Protein 5TL8 (pdb70)

Foldseek 3Di:
DAFAEDAAPDPQQWPQPVCLVPVQVVVVVVCVVGNQWYWTRHNNATAIEGFDLVPCPCVQAPDCLFWPPLVQPVLCCLQLHQCEQSNNPDPQVNVQLLVLQLLLVDPLQLQVLLVLLLVLVVVVCVVCDQWDKDFLLVVLLVSLLRSLCCSAQNPVCVCCVVPVVLSVLLVQLAVQDWLCCSSVSPPDRVSNNVSSVVLLVVLLVSLVVVVVVCVVCVCLVVDSNNDHSSNSLNPDARPVRHHDDSSRSSSSSSVSSVVSRDQLSQLLLLLLQQQQAPVVSVVVQVVLLCVLCPPPDGDGDVSLVSNVSSLLSSQLSCLQCQQQFKDKTFGCCWDDVPHTHHHSHMYIDGSNSLSAPPQDDPSVDRDSCCCVPVVSCPPHPPSHASQHDHPPGHSCVVVSSSSSSSNSSVLVSFWDKHWDDDFADWDSGHNGIHGDDRTMMIIRGPPD

Nearest PDB structures (foldseek):
  8sbi-assembly1_A  TM=9.306E-01  e=8.449E-34  Homo sapiens
  8ss0-assembly2_B  TM=9.300E-01  e=5.780E-33  Homo sapiens
  6q2c-assembly1_A  TM=8.805E-01  e=9.693E-34  Acanthamoeba castellanii str. Neff
  6ux0-assembly6_F  TM=9.094E-01  e=1.472E-30  Acanthamoeba castellanii str. Neff
  4kf0-assembly1_A  TM=8.010E-01  e=1.437E-18  Priestia megaterium

Radius of gyration: 22.17 Å; Cα contacts (8 Å, |Δi|>4): 724; chains: 1; bounding box: 65×56×36 Å

Structure (mmCIF, N/CA/C/O backbone):
data_5TL8
#
_entry.id   5TL8
#
_cell.length_a   120.030
_cell.length_b   55.040
_cell.length_c   71.620
_cell.angle_alpha   90.00
_cell.angle_beta   100.07
_cell.angle_gamma   90.00
#
_symmetry.space_group_name_H-M   'C 1 2 1'
#
loop_
_entity.id
_entity.type
_entity.pdbx_description
1 polymer 'Protein CYP51'
2 non-polymer 'PROTOPORPHYRIN IX CONTAINING FE'
3 non-polymer POSACONAZOLE
4 non-polymer 1,2-ETHANEDIOL
5 non-polymer 'CALCIUM ION'
6 water water
#
loop_
_atom_site.group_PDB
_atom_site.id
_atom_site.type_symbol
_atom_site.label_atom_id
_atom_site.label_alt_id
_atom_site.label_comp_id
_atom_site.label_asym_id
_atom_site.label_entity_id
_atom_site.label_seq_id
_atom_site.pdbx_PDB_ins_code
_atom_site.Cartn_x
_atom_site.Cartn_y
_atom_site.Cartn_z
_atom_site.occupancy
_atom_site.B_iso_or_equiv
_atom_site.auth_seq_id
_atom_site.auth_comp_id
_atom_site.auth_asym_id
_atom_site.auth_atom_id
_atom_site.pdbx_PDB_model_num
ATOM 1 N N . LYS A 1 10 ? -18.902 8.982 61.223 1.00 60.49 35 LYS A N 1
ATOM 2 C CA . LYS A 1 10 ? -18.621 8.191 59.996 1.00 62.95 35 LYS A CA 1
ATOM 3 C C . LYS A 1 10 ? -17.537 8.936 59.213 1.00 65.68 35 LYS A C 1
ATOM 4 O O . LYS A 1 10 ? -16.823 9.788 59.772 1.00 64.25 35 LYS A O 1
ATOM 6 N N . LEU A 1 11 ? -17.417 8.634 57.925 1.00 62.16 36 LEU A N 1
ATOM 7 C CA . LEU A 1 11 ? -16.420 9.275 57.087 1.00 61.18 36 LEU A CA 1
ATOM 8 C C . LEU A 1 11 ? -16.698 10.772 56.993 1.00 57.20 36 LEU A C 1
ATOM 9 O O . LEU A 1 11 ? -17.854 11.175 57.053 1.00 55.88 36 LEU A O 1
ATOM 14 N N . PRO A 1 12 ? -15.641 11.610 56.849 1.00 53.11 37 PRO A N 1
ATOM 15 C CA . PRO A 1 12 ? -15.890 13.038 56.569 1.00 52.41 37 PRO A CA 1
ATOM 16 C C . PRO A 1 12 ? -16.563 13.281 55.229 1.00 46.73 37 PRO A C 1
ATOM 17 O O . PRO A 1 12 ? -16.486 12.443 54.336 1.00 48.88 37 PRO A O 1
ATOM 21 N N . PRO A 1 13 ? -17.189 14.448 55.072 1.00 46.97 38 PRO A N 1
ATOM 22 C CA . PRO A 1 13 ? -17.792 14.744 53.775 1.00 47.59 38 PRO A CA 1
ATOM 23 C C . PRO A 1 13 ? -16.731 14.790 52.689 1.00 50.87 38 PRO A C 1
ATOM 24 O O . PRO A 1 13 ? -15.555 15.094 52.975 1.00 50.50 38 PRO A O 1
ATOM 28 N N . ARG A 1 14 ? -17.142 14.492 51.459 1.00 45.08 39 ARG A N 1
ATOM 29 C CA . ARG A 1 14 ? -16.220 14.437 50.330 1.00 46.72 39 ARG A CA 1
ATOM 30 C C . ARG A 1 14 ? -16.469 15.554 49.380 1.00 46.76 39 ARG A C 1
ATOM 31 O O . ARG A 1 14 ? -17.610 15.966 49.193 1.00 43.93 39 ARG A O 1
ATOM 39 N N . VAL A 1 15 ? -15.397 16.012 48.739 1.00 42.82 40 VAL A N 1
ATOM 40 C CA . VAL A 1 15 ? -15.512 16.887 47.606 1.00 46.81 40 VAL A CA 1
ATOM 41 C C . VAL A 1 15 ? -15.926 15.994 46.465 1.00 47.21 40 VAL A C 1
ATOM 42 O O . VAL A 1 15 ? -15.256 14.994 46.188 1.00 47.95 40 VAL A O 1
ATOM 46 N N . PRO A 1 16 ? -17.052 16.346 45.801 1.00 54.64 41 PRO A N 1
ATOM 47 C CA . PRO A 1 16 ? -17.493 15.483 44.727 1.00 54.20 41 PRO A CA 1
ATOM 48 C C . PRO A 1 16 ? -16.415 15.411 43.678 1.00 52.67 41 PRO A C 1
ATOM 49 O O . PRO A 1 16 ? -15.774 16.427 43.402 1.00 44.41 41 PRO A O 1
ATOM 53 N N . ASN A 1 17 ? -16.186 14.201 43.158 1.00 53.15 42 ASN A N 1
ATOM 54 C CA . ASN A 1 17 ? -15.260 13.971 42.055 1.00 53.25 42 ASN A CA 1
ATOM 55 C C . ASN A 1 17 ? -15.788 14.517 40.743 1.00 53.02 42 ASN A C 1
ATOM 56 O O . ASN A 1 17 ? -16.936 14.293 40.395 1.00 58.22 42 ASN A O 1
ATOM 61 N N . LEU A 1 18 ? -14.930 15.193 40.005 1.00 55.65 43 LEU A N 1
ATOM 62 C CA . LEU A 1 18 ? -15.185 15.520 38.590 1.00 57.57 43 LEU A CA 1
ATOM 63 C C . LEU A 1 18 ? -15.228 14.221 37.738 1.00 57.11 43 LEU A C 1
ATOM 64 O O . LEU A 1 18 ? -16.218 13.940 37.077 1.00 49.86 43 LEU A O 1
ATOM 69 N N . ILE A 1 19 ? -14.134 13.460 37.780 1.00 58.03 44 ILE A N 1
ATOM 70 C CA . ILE A 1 19 ? -13.969 12.138 37.164 1.00 56.97 44 ILE A CA 1
ATOM 71 C C . ILE A 1 19 ? -13.611 11.139 38.273 1.00 63.96 44 ILE A C 1
ATOM 72 O O . ILE A 1 19 ? -13.062 11.547 39.312 1.00 59.36 44 ILE A O 1
ATOM 77 N N . PRO A 1 20 ? -13.870 9.832 38.065 1.00 67.19 45 PRO A N 1
ATOM 78 C CA . PRO A 1 20 ? -13.164 8.868 38.929 1.00 59.32 45 PRO A CA 1
ATOM 79 C C . PRO A 1 20 ? -11.619 8.842 38.711 1.00 60.13 45 PRO A C 1
ATOM 80 O O . PRO A 1 20 ? -11.096 9.243 37.641 1.00 51.45 45 PRO A O 1
ATOM 84 N N . TYR A 1 21 ? -10.907 8.387 39.751 1.00 58.57 46 TYR A N 1
ATOM 85 C CA . TYR A 1 21 ? -9.429 8.397 39.790 1.00 54.64 46 TYR A CA 1
ATOM 86 C C . TYR A 1 21 ? -8.802 9.817 39.831 1.00 56.46 46 TYR A C 1
ATOM 87 O O . TYR A 1 21 ? -8.244 10.204 40.876 1.00 47.15 46 TYR A O 1
ATOM 96 N N . VAL A 1 22 ? -8.875 10.575 38.728 1.00 49.17 47 VAL A N 1
ATOM 97 C CA . VAL A 1 22 ? -8.274 11.920 38.661 1.00 54.38 47 VAL A CA 1
ATOM 98 C C . VAL A 1 22 ? -8.863 12.826 39.778 1.00 54.77 47 VAL A C 1
ATOM 99 O O . VAL A 1 22 ? -8.155 13.679 40.392 1.00 53.37 47 VAL A O 1
ATOM 103 N N . GLY A 1 23 ? -10.154 12.625 40.022 1.00 50.13 48 GLY A N 1
ATOM 104 C CA . GLY A 1 23 ? -10.852 13.179 41.167 1.00 51.43 48 GLY A CA 1
ATOM 105 C C . GLY A 1 23 ? -10.966 14.679 41.031 1.00 55.06 48 GLY A C 1
ATOM 106 O O . GLY A 1 23 ? -11.520 15.175 40.048 1.00 51.86 48 GLY A O 1
ATOM 107 N N . SER A 1 24 ? -10.414 15.398 42.010 1.00 49.16 49 SER A N 1
ATOM 108 C CA . SER A 1 24 ? -10.436 16.855 42.030 1.00 42.61 49 SER A CA 1
ATOM 109 C C . SER A 1 24 ? -9.096 17.453 41.708 1.00 41.83 49 SER A C 1
ATOM 110 O O . SER A 1 24 ? -8.840 18.625 42.022 1.00 47.69 49 SER A O 1
ATOM 113 N N . PHE A 1 25 ? -8.247 16.728 40.995 1.00 39.67 50 PHE A N 1
ATOM 114 C CA . PHE A 1 25 ? -6.907 17.282 40.692 1.00 39.16 50 PHE A CA 1
ATOM 115 C C . PHE A 1 25 ? -6.915 18.654 40.011 1.00 47.33 50 PHE A C 1
ATOM 116 O O . PHE A 1 25 ? -6.047 19.506 40.261 1.00 40.48 50 PHE A O 1
ATOM 124 N N . VAL A 1 26 ? -7.872 18.881 39.110 1.00 53.71 51 VAL A N 1
ATOM 125 C CA . VAL A 1 26 ? -7.831 20.098 38.288 1.00 49.72 51 VAL A CA 1
ATOM 126 C C . VAL A 1 26 ? -8.013 21.418 39.091 1.00 43.38 51 VAL A C 1
ATOM 127 O O . VAL A 1 26 ? -7.213 22.359 38.961 1.00 45.94 51 VAL A O 1
ATOM 131 N N . SER A 1 27 ? -9.083 21.502 39.881 1.00 50.76 52 SER A N 1
ATOM 132 C CA . SER A 1 27 ? -9.304 22.669 40.741 1.00 45.34 52 SER A CA 1
ATOM 133 C C . SER A 1 27 ? -8.129 22.751 41.743 1.00 48.06 52 SER A C 1
ATOM 134 O O . SER A 1 27 ? -7.523 23.804 41.927 1.00 44.46 52 SER A O 1
ATOM 137 N N . PHE A 1 28 ? -7.762 21.609 42.310 1.00 44.87 53 PHE A N 1
ATOM 138 C CA . PHE A 1 28 ? -6.629 21.534 43.246 1.00 41.06 53 PHE A CA 1
ATOM 139 C C . PHE A 1 28 ? -5.380 22.182 42.661 1.00 37.40 53 PHE A C 1
ATOM 140 O O . PHE A 1 28 ? -4.862 23.131 43.228 1.00 42.69 53 PHE A O 1
ATOM 148 N N . ALA A 1 29 ? -4.921 21.729 41.498 1.00 44.58 54 ALA A N 1
ATOM 149 C CA . ALA A 1 29 ? -3.625 22.195 40.960 1.00 41.80 54 ALA A CA 1
ATOM 150 C C . ALA A 1 29 ? -3.573 23.661 40.495 1.00 49.23 54 ALA A C 1
ATOM 151 O O . ALA A 1 29 ? -2.454 24.237 40.446 1.00 45.69 54 ALA A O 1
ATOM 153 N N . LYS A 1 30 ? -4.732 24.237 40.135 1.00 51.49 55 LYS A N 1
ATOM 154 C CA . LYS A 1 30 ? -4.821 25.694 39.866 1.00 55.34 55 LYS A CA 1
ATOM 155 C C . LYS A 1 30 ? -4.258 26.470 41.083 1.00 52.22 55 LYS A C 1
ATOM 156 O O . LYS A 1 30 ? -3.362 27.307 40.969 1.00 52.18 55 LYS A O 1
ATOM 162 N N . ASN A 1 31 ? -4.812 26.168 42.246 1.00 43.52 56 ASN A N 1
ATOM 163 C CA . ASN A 1 31 ? -4.474 26.861 43.443 1.00 43.07 56 ASN A CA 1
ATOM 164 C C . ASN A 1 31 ? -4.887 25.989 44.596 1.00 36.07 56 ASN A C 1
ATOM 165 O O . ASN A 1 31 ? -6.034 26.027 45.034 1.00 39.95 56 ASN A O 1
ATOM 170 N N . PRO A 1 32 ? -3.937 25.164 45.092 1.00 35.00 57 PRO A N 1
ATOM 171 C CA . PRO A 1 32 ? -4.225 24.195 46.146 1.00 36.93 57 PRO A CA 1
ATOM 172 C C . PRO A 1 32 ? -4.779 24.894 47.387 1.00 34.29 57 PRO A C 1
ATOM 173 O O . PRO A 1 32 ? -5.675 24.358 48.045 1.00 41.04 57 PRO A O 1
ATOM 177 N N . VAL A 1 33 ? -4.301 26.126 47.648 1.00 39.67 58 VAL A N 1
ATOM 178 C CA . VAL A 1 33 ? -4.748 26.913 48.820 1.00 39.36 58 VAL A CA 1
ATOM 179 C C . VAL A 1 33 ? -6.194 27.357 48.679 1.00 38.55 58 VAL A C 1
ATOM 180 O O . VAL A 1 33 ? -7.029 27.062 49.521 1.00 38.18 58 VAL A O 1
ATOM 184 N N . GLN A 1 34 ? -6.529 27.992 47.570 1.00 41.87 59 GLN A N 1
ATOM 185 C CA . GLN A 1 34 ? -7.937 28.370 47.351 1.00 41.81 59 GLN A CA 1
ATOM 186 C C . GLN A 1 34 ? -8.874 27.153 47.261 1.00 44.86 59 GLN A C 1
ATOM 187 O O . GLN A 1 34 ? -10.037 27.251 47.687 1.00 47.36 59 GLN A O 1
ATOM 193 N N . PHE A 1 35 ? -8.367 26.027 46.717 1.00 41.16 60 PHE A N 1
ATOM 194 C CA . PHE A 1 35 ? -9.081 24.742 46.721 1.00 40.51 60 PHE A CA 1
ATOM 195 C C . PHE A 1 35 ? -9.473 24.348 48.119 1.00 39.74 60 PHE A C 1
ATOM 196 O O . PHE A 1 35 ? -10.603 23.963 48.359 1.00 35.68 60 PHE A O 1
ATOM 204 N N . ILE A 1 36 ? -8.543 24.444 49.072 1.00 38.50 61 ILE A N 1
ATOM 205 C CA . ILE A 1 36 ? -8.873 24.049 50.417 1.00 38.77 61 ILE A CA 1
ATOM 206 C C . ILE A 1 36 ? -9.827 25.030 51.072 1.00 38.80 61 ILE A C 1
ATOM 207 O O . ILE A 1 36 ? -10.748 24.614 51.772 1.00 43.81 61 ILE A O 1
ATOM 212 N N . ILE A 1 37 ? -9.594 26.319 50.857 1.00 42.02 62 ILE A N 1
ATOM 213 C CA . ILE A 1 37 ? -10.451 27.352 51.404 1.00 47.13 62 ILE A CA 1
ATOM 214 C C . ILE A 1 37 ? -11.888 27.173 50.929 1.00 46.90 62 ILE A C 1
ATOM 215 O O . ILE A 1 37 ? -12.807 27.054 51.753 1.00 48.36 62 ILE A O 1
ATOM 220 N N . ASP A 1 38 ? -12.067 27.101 49.608 1.00 49.61 63 ASP A N 1
ATOM 221 C CA . ASP A 1 38 ? -13.407 27.018 49.019 1.00 49.60 63 ASP A CA 1
ATOM 222 C C . ASP A 1 38 ? -14.119 25.806 49.557 1.00 52.08 63 ASP A C 1
ATOM 223 O O . ASP A 1 38 ? -15.281 25.884 49.953 1.00 58.63 63 ASP A O 1
ATOM 228 N N . ASN A 1 39 ? -13.430 24.672 49.578 1.00 46.93 64 ASN A N 1
ATOM 229 C CA . ASN A 1 39 ? -14.084 23.437 50.024 1.00 45.99 64 ASN A CA 1
ATOM 230 C C . ASN A 1 39 ? -14.312 23.382 51.534 1.00 48.10 64 ASN A C 1
ATOM 231 O O . ASN A 1 39 ? -15.263 22.765 51.981 1.00 52.79 64 ASN A O 1
ATOM 236 N N . SER A 1 40 ? -13.479 24.070 52.315 1.00 52.81 65 SER A N 1
ATOM 237 C CA . SER A 1 40 ? -13.741 24.254 53.773 1.00 57.30 65 SER A CA 1
ATOM 238 C C . SER A 1 40 ? -15.078 24.900 53.995 1.00 56.06 65 SER A C 1
ATOM 239 O O . SER A 1 40 ? -15.843 24.473 54.865 1.00 56.18 65 SER A O 1
ATOM 242 N N . LYS A 1 41 ? -15.329 25.943 53.209 1.00 58.29 66 LYS A N 1
ATOM 243 C CA . LYS A 1 41 ? -16.576 26.676 53.265 1.00 60.93 66 LYS A CA 1
ATOM 244 C C . LYS A 1 41 ? -17.753 25.777 52.944 1.00 59.06 66 LYS A C 1
ATOM 245 O O . LYS A 1 41 ? -18.765 25.827 53.630 1.00 57.66 66 LYS A O 1
ATOM 251 N N . LYS A 1 42 ? -17.613 24.946 51.914 1.00 57.52 67 LYS A N 1
ATOM 252 C CA . LYS A 1 42 ? -18.666 24.011 51.545 1.00 54.29 67 LYS A CA 1
ATOM 253 C C . LYS A 1 42 ? -18.837 22.892 52.555 1.00 57.99 67 LYS A C 1
ATOM 254 O O . LYS A 1 42 ? -19.953 22.539 52.895 1.00 52.77 67 LYS A O 1
ATOM 260 N N . TYR A 1 43 ? -17.750 22.319 53.048 1.00 53.54 68 TYR A N 1
ATOM 261 C CA . TYR A 1 43 ? -17.867 21.039 53.766 1.00 54.99 68 TYR A CA 1
ATOM 262 C C . TYR A 1 43 ? -17.383 21.050 55.202 1.00 53.58 68 TYR A C 1
ATOM 263 O O . TYR A 1 43 ? -17.679 20.124 55.947 1.00 57.84 68 TYR A O 1
ATOM 272 N N . GLY A 1 44 ? -16.655 22.087 55.600 1.00 58.48 69 GLY A N 1
ATOM 273 C CA . GLY A 1 44 ? -16.322 22.300 57.017 1.00 55.96 69 GLY A CA 1
ATOM 274 C C . GLY A 1 44 ? -14.855 22.093 57.377 1.00 57.69 69 GLY A C 1
ATOM 275 O O . GLY A 1 44 ? -13.967 22.117 56.529 1.00 52.51 69 GLY A O 1
ATOM 276 N N . ASP A 1 45 ? -14.631 21.884 58.665 1.00 57.05 70 ASP A N 1
ATOM 277 C CA . ASP A 1 45 ? -13.307 21.675 59.255 1.00 58.89 70 ASP A CA 1
ATOM 278 C C . ASP A 1 45 ? -12.537 20.456 58.725 1.00 56.83 70 ASP A C 1
ATOM 279 O O . ASP A 1 45 ? -11.311 20.436 58.813 1.00 50.49 70 ASP A O 1
ATOM 284 N N . VAL A 1 46 ? -13.244 19.424 58.240 1.00 50.15 71 VAL A N 1
ATOM 285 C CA . VAL A 1 46 ? -12.606 18.181 57.805 1.00 46.12 71 VAL A CA 1
ATOM 286 C C . VAL A 1 46 ? -13.334 17.693 56.552 1.00 49.77 71 VAL A C 1
ATOM 287 O O . VAL A 1 46 ? -14.552 17.520 56.595 1.00 50.69 71 VAL A O 1
ATOM 291 N N . PHE A 1 47 ? -12.615 17.495 55.447 1.00 40.39 72 PHE A N 1
ATOM 292 C CA . PHE A 1 47 ? -13.227 16.930 54.223 1.00 41.36 72 PHE A CA 1
ATOM 293 C C . PHE A 1 47 ? -12.226 16.155 53.424 1.00 40.67 72 PHE A C 1
ATOM 294 O O . PHE A 1 47 ? -11.011 16.425 53.515 1.00 40.13 72 PHE A O 1
ATOM 302 N N . THR A 1 48 ? -12.731 15.206 52.632 1.00 39.04 73 THR A N 1
ATOM 303 C CA . THR A 1 48 ? -11.911 14.361 51.821 1.00 40.28 73 THR A CA 1
ATOM 304 C C . THR A 1 48 ? -12.108 14.597 50.316 1.00 42.89 73 THR A C 1
ATOM 305 O O . THR A 1 48 ? -13.235 14.807 49.857 1.00 46.04 73 THR A O 1
ATOM 309 N N . ALA A 1 49 ? -10.997 14.605 49.586 1.00 41.43 74 ALA A N 1
ATOM 310 C CA . ALA A 1 49 ? -10.984 14.659 48.145 1.00 37.95 74 ALA A CA 1
ATOM 311 C C . ALA A 1 49 ? -10.139 13.541 47.572 1.00 41.85 74 ALA A C 1
ATOM 312 O O . ALA A 1 49 ? -9.075 13.199 48.121 1.00 41.39 74 ALA A O 1
ATOM 314 N N . THR A 1 50 ? -10.608 12.958 46.463 1.00 37.75 75 THR A N 1
ATOM 315 C CA . THR A 1 50 ? -9.773 12.072 45.679 1.00 39.89 75 THR A CA 1
ATOM 316 C C . THR A 1 50 ? -8.965 12.938 44.768 1.00 40.90 75 THR A C 1
ATOM 317 O O . THR A 1 50 ? -9.511 13.791 44.077 1.00 38.76 75 THR A O 1
ATOM 321 N N . ILE A 1 51 ? -7.641 12.750 44.778 1.00 37.34 76 ILE A N 1
ATOM 322 C CA . ILE A 1 51 ? -6.758 13.503 43.909 1.00 37.33 76 ILE A CA 1
ATOM 323 C C . ILE A 1 51 ? -5.708 12.587 43.298 1.00 39.96 76 ILE A C 1
ATOM 324 O O . ILE A 1 51 ? -4.897 11.987 44.014 1.00 39.22 76 ILE A O 1
ATOM 329 N N . LEU A 1 52 ? -5.681 12.511 41.957 1.00 40.36 77 LEU A N 1
ATOM 330 C CA . LEU A 1 52 ? -4.885 11.525 41.233 1.00 33.78 77 LEU A CA 1
ATOM 331 C C . LEU A 1 52 ? -4.760 10.195 41.976 1.00 42.41 77 LEU A C 1
ATOM 332 O O . LEU A 1 52 ? -3.657 9.672 42.173 1.00 39.42 77 LEU A O 1
ATOM 337 N N . GLY A 1 53 ? -5.910 9.654 42.379 1.00 40.20 78 GLY A N 1
ATOM 338 C CA . GLY A 1 53 ? -5.979 8.345 43.030 1.00 44.80 78 GLY A CA 1
ATOM 339 C C . GLY A 1 53 ? -5.738 8.329 44.546 1.00 43.38 78 GLY A C 1
ATOM 340 O O . GLY A 1 53 ? -5.930 7.312 45.169 1.00 44.40 78 GLY A O 1
ATOM 341 N N . LYS A 1 54 ? -5.308 9.444 45.125 1.00 41.92 79 LYS A N 1
ATOM 342 C CA . LYS A 1 54 ? -5.027 9.494 46.570 1.00 37.16 79 LYS A CA 1
ATOM 343 C C . LYS A 1 54 ? -6.208 10.073 47.320 1.00 36.37 79 LYS A C 1
ATOM 344 O O . LYS A 1 54 ? -6.798 11.049 46.907 1.00 37.85 79 LYS A O 1
ATOM 350 N N . GLU A 1 55 ? -6.564 9.422 48.409 1.00 37.81 80 GLU A N 1
ATOM 351 C CA . GLU A 1 55 ? -7.593 9.878 49.295 1.00 39.21 80 GLU A CA 1
ATOM 352 C C . GLU A 1 55 ? -6.962 10.881 50.263 1.00 40.18 80 GLU A C 1
ATOM 353 O O . GLU A 1 55 ? -6.100 10.500 51.043 1.00 40.78 80 GLU A O 1
ATOM 359 N N . MET A 1 56 ? -7.332 12.149 50.135 1.00 37.41 81 MET A N 1
ATOM 360 C CA . MET A 1 56 ? -6.696 13.260 50.870 1.00 35.01 81 MET A CA 1
ATOM 361 C C . MET A 1 56 ? -7.720 13.983 51.722 1.00 38.81 81 MET A C 1
ATOM 362 O O . MET A 1 56 ? -8.741 14.462 51.214 1.00 37.66 81 MET A O 1
ATOM 367 N N . THR A 1 57 ? -7.430 14.060 53.019 1.00 35.91 82 THR A N 1
ATOM 368 C CA . THR A 1 57 ? -8.378 14.534 54.015 1.00 35.73 82 THR A CA 1
ATOM 369 C C . THR A 1 57 ? -7.758 15.793 54.649 1.00 37.54 82 THR A C 1
ATOM 370 O O . THR A 1 57 ? -6.691 15.777 55.331 1.00 37.44 82 THR A O 1
ATOM 374 N N . PHE A 1 58 ? -8.413 16.891 54.362 1.00 36.29 83 PHE A N 1
ATOM 375 C CA . PHE A 1 58 ? -7.938 18.169 54.702 1.00 38.42 83 PHE A CA 1
ATOM 376 C C . PHE A 1 58 ? -8.481 18.568 56.079 1.00 40.96 83 PHE A C 1
ATOM 377 O O . PHE A 1 58 ? -9.702 18.523 56.353 1.00 39.63 83 PHE A O 1
ATOM 385 N N . LEU A 1 59 ? -7.542 18.903 56.969 1.00 42.92 84 LEU A N 1
ATOM 386 C CA . LEU A 1 59 ? -7.889 19.431 58.310 1.00 43.53 84 LEU A CA 1
ATOM 387 C C . LEU A 1 59 ? -7.747 20.959 58.300 1.00 45.65 84 LEU A C 1
ATOM 388 O O . LEU A 1 59 ? -6.632 21.494 58.129 1.00 43.34 84 LEU A O 1
ATOM 393 N N . ASN A 1 60 ? -8.861 21.675 58.451 1.00 39.24 85 ASN A N 1
ATOM 394 C CA . ASN A 1 60 ? -8.853 23.087 58.089 1.00 48.58 85 ASN A CA 1
ATOM 395 C C . ASN A 1 60 ? -9.145 24.052 59.199 1.00 54.07 85 ASN A C 1
ATOM 396 O O . ASN A 1 60 ? -9.426 25.217 58.906 1.00 60.81 85 ASN A O 1
ATOM 401 N N . HIS A 1 61 ? -9.072 23.607 60.451 1.00 52.10 86 HIS A N 1
ATOM 402 C CA . HIS A 1 61 ? -9.128 24.565 61.537 1.00 56.63 86 HIS A CA 1
ATOM 403 C C . HIS A 1 61 ? -8.103 24.278 62.616 1.00 47.73 86 HIS A C 1
ATOM 404 O O . HIS A 1 61 ? -7.998 23.150 63.087 1.00 52.23 86 HIS A O 1
ATOM 411 N N . PRO A 1 62 ? -7.374 25.325 63.042 1.00 48.93 87 PRO A N 1
ATOM 412 C CA . PRO A 1 62 ? -6.374 25.269 64.137 1.00 51.42 87 PRO A CA 1
ATOM 413 C C . PRO A 1 62 ? -6.825 24.416 65.310 1.00 49.30 87 PRO A C 1
ATOM 414 O O . PRO A 1 62 ? -6.037 23.609 65.821 1.00 47.09 87 PRO A O 1
ATOM 418 N N . LYS A 1 63 ? -8.101 24.564 65.687 1.00 50.37 88 LYS A N 1
ATOM 419 C CA . LYS A 1 63 ? -8.709 23.849 66.810 1.00 55.27 88 LYS A CA 1
ATOM 420 C C . LYS A 1 63 ? -8.505 22.341 66.827 1.00 57.03 88 LYS A C 1
ATOM 421 O O . LYS A 1 63 ? -8.395 21.743 67.902 1.00 55.58 88 LYS A O 1
ATOM 427 N N . ILE A 1 64 ? -8.483 21.707 65.654 1.00 56.82 89 ILE A N 1
ATOM 428 C CA . ILE A 1 64 ? -8.479 20.227 65.599 1.00 57.01 89 ILE A CA 1
ATOM 429 C C . ILE A 1 64 ? -7.119 19.565 65.384 1.00 57.17 89 ILE A C 1
ATOM 430 O O . ILE A 1 64 ? -7.039 18.340 65.221 1.00 56.04 89 ILE A O 1
ATOM 435 N N . LEU A 1 65 ? -6.048 20.358 65.408 1.00 53.87 90 LEU A N 1
ATOM 436 C CA . LEU A 1 65 ? -4.761 19.883 64.899 1.00 52.67 90 LEU A CA 1
ATOM 437 C C . LEU A 1 65 ? -3.892 19.165 65.923 1.00 52.93 90 LEU A C 1
ATOM 438 O O . LEU A 1 65 ? -2.801 18.723 65.577 1.00 47.33 90 LEU A O 1
ATOM 443 N N . ASP A 1 66 ? -4.345 19.012 67.171 1.00 52.43 91 ASP A N 1
ATOM 444 C CA . ASP A 1 66 ? -3.456 18.456 68.213 1.00 52.18 91 ASP A CA 1
ATOM 445 C C . ASP A 1 66 ? -3.108 16.999 67.955 1.00 52.37 91 ASP A C 1
ATOM 446 O O . ASP A 1 66 ? -1.937 16.592 68.020 1.00 57.50 91 ASP A O 1
ATOM 451 N N . THR A 1 67 ? -4.136 16.209 67.655 1.00 52.36 92 THR A N 1
ATOM 452 C CA . THR A 1 67 ? -3.985 14.815 67.286 1.00 51.08 92 THR A CA 1
ATOM 453 C C . THR A 1 67 ? -3.117 14.614 66.039 1.00 46.35 92 THR A C 1
ATOM 454 O O . THR A 1 67 ? -2.530 13.561 65.871 1.00 57.38 92 THR A O 1
ATOM 458 N N . PHE A 1 68 ? -3.057 15.591 65.158 1.00 43.68 93 PHE A N 1
ATOM 459 C CA . PHE A 1 68 ? -2.245 15.454 63.931 1.00 40.48 93 PHE A CA 1
ATOM 460 C C . PHE A 1 68 ? -0.751 15.595 64.299 1.00 40.37 93 PHE A C 1
ATOM 461 O O . PHE A 1 68 ? 0.114 14.782 63.927 1.00 39.65 93 PHE A O 1
ATOM 469 N N . PHE A 1 69 ? -0.472 16.676 65.001 1.00 41.70 94 PHE A N 1
ATOM 470 C CA . PHE A 1 69 ? 0.902 17.064 65.270 1.00 42.30 94 PHE A CA 1
ATOM 471 C C . PHE A 1 69 ? 1.576 16.196 66.355 1.00 40.94 94 PHE A C 1
ATOM 472 O O . PHE A 1 69 ? 2.797 16.094 66.398 1.00 40.06 94 PHE A O 1
ATOM 480 N N . LYS A 1 70 ? 0.784 15.548 67.201 1.00 44.71 95 LYS A N 1
ATOM 481 C CA . LYS A 1 70 ? 1.336 14.743 68.284 1.00 50.88 95 LYS A CA 1
ATOM 482 C C . LYS A 1 70 ? 1.283 13.263 68.001 1.00 50.27 95 LYS A C 1
ATOM 483 O O . LYS A 1 70 ? 1.831 12.481 68.758 1.00 45.05 95 LYS A O 1
ATOM 489 N N . ALA A 1 71 ? 0.639 12.838 66.922 1.00 44.41 96 ALA A N 1
ATOM 490 C CA . ALA A 1 71 ? 0.594 11.400 66.645 1.00 44.96 96 ALA A CA 1
ATOM 491 C C . ALA A 1 71 ? 1.992 10.810 66.474 1.00 43.46 96 ALA A C 1
ATOM 492 O O . ALA A 1 71 ? 2.919 11.495 66.041 1.00 49.80 96 ALA A O 1
ATOM 494 N N . THR A 1 72 ? 2.144 9.529 66.775 1.00 42.17 97 THR A N 1
ATOM 495 C CA . THR A 1 72 ? 3.422 8.847 66.569 1.00 39.01 97 THR A CA 1
ATOM 496 C C . THR A 1 72 ? 3.571 8.501 65.110 1.00 36.64 97 THR A C 1
ATOM 497 O O . THR A 1 72 ? 2.565 8.426 64.378 1.00 40.71 97 THR A O 1
ATOM 501 N N . ASP A 1 73 ? 4.802 8.327 64.642 1.00 33.70 98 ASP A N 1
ATOM 502 C CA . ASP A 1 73 ? 5.011 7.998 63.231 1.00 36.84 98 ASP A CA 1
ATOM 503 C C . ASP A 1 73 ? 4.410 6.649 62.775 1.00 43.01 98 ASP A C 1
ATOM 504 O O . ASP A 1 73 ? 4.116 6.461 61.588 1.00 39.79 98 ASP A O 1
ATOM 509 N N . ASN A 1 74 ? 4.213 5.698 63.682 1.00 40.79 99 ASN A N 1
ATOM 510 C CA . ASN A 1 74 ? 3.475 4.494 63.301 1.00 43.93 99 ASN A CA 1
ATOM 511 C C . ASN A 1 74 ? 1.943 4.685 63.158 1.00 40.28 99 ASN A C 1
ATOM 512 O O . ASN A 1 74 ? 1.252 3.798 62.663 1.00 46.86 99 ASN A O 1
ATOM 517 N N . GLU A 1 75 ? 1.405 5.804 63.635 1.00 42.00 100 GLU A N 1
ATOM 518 C CA . GLU A 1 75 ? -0.004 6.222 63.399 1.00 44.41 100 GLU A CA 1
ATOM 519 C C . GLU A 1 75 ? -0.140 7.155 62.153 1.00 42.65 100 GLU A C 1
ATOM 520 O O . GLU A 1 75 ? -0.958 6.888 61.272 1.00 47.20 100 GLU A O 1
ATOM 526 N N . LEU A 1 76 ? 0.650 8.236 62.124 1.00 39.87 101 LEU A N 1
ATOM 527 C CA . LEU A 1 76 ? 0.735 9.213 60.974 1.00 34.83 101 LEU A CA 1
ATOM 528 C C . LEU A 1 76 ? 2.167 9.312 60.454 1.00 38.73 101 LEU A C 1
ATOM 529 O O . LEU A 1 76 ? 3.048 9.883 61.104 1.00 38.14 101 LEU A O 1
ATOM 534 N N . SER A 1 77 ? 2.390 8.704 59.296 1.00 33.53 102 SER A N 1
ATOM 535 C CA . SER A 1 77 ? 3.692 8.514 58.733 1.00 32.79 102 SER A CA 1
ATOM 536 C C . SER A 1 77 ? 4.024 9.669 57.774 1.00 38.08 102 SER A C 1
ATOM 537 O O . SER A 1 77 ? 3.279 9.899 56.794 1.00 29.58 102 SER A O 1
ATOM 540 N N . LEU A 1 78 ? 5.202 10.248 57.975 1.00 35.85 103 LEU A N 1
ATOM 541 C CA . LEU A 1 78 ? 5.795 11.272 57.105 1.00 35.04 103 LEU A CA 1
ATOM 542 C C . LEU A 1 78 ? 6.561 10.550 56.037 1.00 34.17 103 LEU A C 1
ATOM 543 O O . LEU A 1 78 ? 6.564 10.919 54.872 1.00 29.61 103 LEU A O 1
ATOM 548 N N . ARG A 1 79 ? 7.196 9.464 56.414 1.00 31.65 104 ARG A N 1
ATOM 549 C CA . ARG A 1 79 ? 8.021 8.723 55.470 1.00 32.44 104 ARG A CA 1
ATOM 550 C C . ARG A 1 79 ? 7.176 8.179 54.282 1.00 33.27 104 ARG A C 1
ATOM 551 O O . ARG A 1 79 ? 7.656 8.145 53.144 1.00 34.47 104 ARG A O 1
ATOM 559 N N . ASP A 1 80 ? 5.943 7.786 54.531 1.00 30.56 105 ASP A N 1
ATOM 560 C CA . ASP A 1 80 ? 5.087 7.280 53.450 1.00 31.48 105 ASP A CA 1
ATOM 561 C C . ASP A 1 80 ? 4.756 8.348 52.392 1.00 32.47 105 ASP A C 1
ATOM 562 O O . ASP A 1 80 ? 4.388 8.017 51.279 1.00 37.40 105 ASP A O 1
ATOM 567 N N . VAL A 1 81 ? 4.773 9.602 52.793 1.00 28.90 106 VAL A N 1
ATOM 568 C CA . VAL A 1 81 ? 4.338 10.759 51.913 1.00 30.94 106 VAL A CA 1
ATOM 569 C C . VAL A 1 81 ? 5.441 11.613 51.340 1.00 31.66 106 VAL A C 1
ATOM 570 O O . VAL A 1 81 ? 5.219 12.234 50.278 1.00 30.25 106 VAL A O 1
ATOM 574 N N . TYR A 1 82 ? 6.645 11.595 51.934 1.00 27.00 107 TYR A N 1
ATOM 575 C CA . TYR A 1 82 ? 7.764 12.403 51.464 1.00 29.04 107 TYR A CA 1
ATOM 576 C C . TYR A 1 82 ? 8.875 11.618 50.894 1.00 24.80 107 TYR A C 1
ATOM 577 O O . TYR A 1 82 ? 9.964 12.146 50.456 1.00 27.08 107 TYR A O 1
ATOM 586 N N . ARG A 1 83 ? 8.657 10.308 50.851 1.00 27.55 108 ARG A N 1
ATOM 587 C CA . ARG A 1 83 ? 9.612 9.402 50.304 1.00 28.17 108 ARG A CA 1
ATOM 588 C C . ARG A 1 83 ? 9.970 9.701 48.842 1.00 28.35 108 ARG A C 1
ATOM 589 O O . ARG A 1 83 ? 11.112 9.527 48.417 1.00 28.57 108 ARG A O 1
ATOM 597 N N . PHE A 1 84 ? 8.980 10.199 48.113 1.00 31.18 109 PHE A N 1
ATOM 598 C CA . PHE A 1 84 ? 9.176 10.706 46.731 1.00 29.62 109 PHE A CA 1
ATOM 599 C C . PHE A 1 84 ? 10.433 11.543 46.493 1.00 31.74 109 PHE A C 1
ATOM 600 O O . PHE A 1 84 ? 10.917 11.604 45.373 1.00 31.48 109 PHE A O 1
ATOM 608 N N . MET A 1 85 ? 10.976 12.231 47.529 1.00 27.49 110 MET A N 1
ATOM 609 C CA . MET A 1 85 ? 12.222 13.021 47.369 1.00 30.83 110 MET A CA 1
ATOM 610 C C . MET A 1 85 ? 13.462 12.233 47.263 1.00 26.95 110 MET A C 1
ATOM 611 O O . MET A 1 85 ? 14.523 12.793 47.077 1.00 28.26 110 MET A O 1
ATOM 616 N N . ARG A 1 86 ? 13.356 10.922 47.377 1.00 32.01 111 ARG A N 1
ATOM 617 C CA . ARG A 1 86 ? 14.478 10.012 47.295 1.00 31.96 111 ARG A CA 1
ATOM 618 C C . ARG A 1 86 ? 15.432 10.226 46.149 1.00 33.04 111 ARG A C 1
ATOM 619 O O . ARG A 1 86 ? 16.606 10.179 46.356 1.00 27.97 111 ARG A O 1
ATOM 627 N N . PRO A 1 87 ? 14.940 10.538 44.922 1.00 34.12 112 PRO A N 1
ATOM 628 C CA . PRO A 1 87 ? 15.944 10.811 43.841 1.00 33.50 112 PRO A CA 1
ATOM 629 C C . PRO A 1 87 ? 16.721 12.154 43.959 1.00 37.66 112 PRO A C 1
ATOM 630 O O . PRO A 1 87 ? 17.824 12.349 43.388 1.00 40.24 112 PRO A O 1
ATOM 634 N N . VAL A 1 88 ? 16.238 13.042 44.811 1.00 33.51 113 VAL A N 1
ATOM 635 C CA . VAL A 1 88 ? 16.993 14.244 45.142 1.00 33.05 113 VAL A CA 1
ATOM 636 C C . VAL A 1 88 ? 17.949 13.981 46.340 1.00 32.29 113 VAL A C 1
ATOM 637 O O . VAL A 1 88 ? 19.194 14.083 46.247 1.00 32.45 113 VAL A O 1
ATOM 641 N N . PHE A 1 89 ? 17.380 13.580 47.464 1.00 33.60 114 PHE A N 1
ATOM 642 C CA . PHE A 1 89 ? 18.211 13.401 48.669 1.00 33.60 114 PHE A CA 1
ATOM 643 C C . PHE A 1 89 ? 19.106 12.177 48.621 1.00 37.51 114 PHE A C 1
ATOM 644 O O . PHE A 1 89 ? 20.294 12.242 48.970 1.00 42.61 114 PHE A O 1
ATOM 652 N N . GLY A 1 90 ? 18.576 11.064 48.140 1.00 34.11 115 GLY A N 1
ATOM 653 C CA . GLY A 1 90 ? 19.311 9.804 48.166 1.00 34.42 115 GLY A CA 1
ATOM 654 C C . GLY A 1 90 ? 18.572 8.671 48.814 1.00 31.13 115 GLY A C 1
ATOM 655 O O . GLY A 1 90 ? 17.643 8.892 49.594 1.00 34.92 115 GLY A O 1
ATOM 656 N N . THR A 1 91 ? 18.932 7.442 48.416 1.00 34.80 116 THR A N 1
ATOM 657 C CA . THR A 1 91 ? 18.349 6.203 48.971 1.00 35.93 116 THR A CA 1
ATOM 658 C C . THR A 1 91 ? 18.787 6.142 50.426 1.00 30.30 116 THR A C 1
ATOM 659 O O . THR A 1 91 ? 19.928 6.367 50.696 1.00 28.88 116 THR A O 1
ATOM 663 N N . GLY A 1 92 ? 17.887 5.851 51.327 1.00 30.01 117 GLY A N 1
ATOM 664 C CA . GLY A 1 92 ? 18.252 5.547 52.730 1.00 32.15 117 GLY A CA 1
ATOM 665 C C . GLY A 1 92 ? 18.393 6.789 53.634 1.00 29.41 117 GLY A C 1
ATOM 666 O O . GLY A 1 92 ? 18.791 6.666 54.782 1.00 32.37 117 GLY A O 1
ATOM 667 N N . VAL A 1 93 ? 17.931 7.932 53.154 1.00 27.67 118 VAL A N 1
ATOM 668 C CA . VAL A 1 93 ? 18.168 9.248 53.781 1.00 27.42 118 VAL A CA 1
ATOM 669 C C . VAL A 1 93 ? 16.862 9.941 54.092 1.00 31.32 118 VAL A C 1
ATOM 670 O O . VAL A 1 93 ? 15.994 10.050 53.256 1.00 28.73 118 VAL A O 1
ATOM 674 N N . VAL A 1 94 ? 16.770 10.483 55.314 1.00 30.50 119 VAL A N 1
ATOM 675 C CA . VAL A 1 94 ? 15.594 11.200 55.819 1.00 26.22 119 VAL A CA 1
ATOM 676 C C . VAL A 1 94 ? 14.350 10.403 55.589 1.00 32.15 119 VAL A C 1
ATOM 677 O O . VAL A 1 94 ? 14.216 9.341 56.192 1.00 31.81 119 VAL A O 1
ATOM 681 N N . TYR A 1 95 ? 13.422 10.877 54.739 1.00 31.76 120 TYR A N 1
ATOM 682 C CA . TYR A 1 95 ? 12.158 10.208 54.586 1.00 31.38 120 TYR A CA 1
ATOM 683 C C . TYR A 1 95 ? 12.269 8.895 53.800 1.00 28.08 120 TYR A C 1
ATOM 684 O O . TYR A 1 95 ? 11.300 8.200 53.704 1.00 35.29 120 TYR A O 1
ATOM 693 N N . ASP A 1 96 ? 13.470 8.552 53.286 1.00 25.59 121 ASP A N 1
ATOM 694 C CA . ASP A 1 96 ? 13.695 7.202 52.798 1.00 30.65 121 ASP A CA 1
ATOM 695 C C . ASP A 1 96 ? 14.579 6.412 53.767 1.00 30.11 121 ASP A C 1
ATOM 696 O O . ASP A 1 96 ? 15.065 5.337 53.425 1.00 29.38 121 ASP A O 1
ATOM 701 N N . ALA A 1 97 ? 14.812 6.922 54.981 1.00 29.50 122 ALA A N 1
ATOM 702 C CA . ALA A 1 97 ? 15.567 6.152 55.990 1.00 30.82 122 ALA A CA 1
ATOM 703 C C . ALA A 1 97 ? 14.885 4.807 56.297 1.00 32.66 122 ALA A C 1
ATOM 704 O O . ALA A 1 97 ? 13.661 4.693 56.166 1.00 31.97 122 ALA A O 1
ATOM 706 N N . ASP A 1 98 ? 15.658 3.834 56.755 1.00 33.95 123 ASP A N 1
ATOM 707 C CA . ASP A 1 98 ? 15.107 2.489 57.136 1.00 40.60 123 ASP A CA 1
ATOM 708 C C . ASP A 1 98 ? 13.993 2.509 58.151 1.00 38.25 123 ASP A C 1
ATOM 709 O O . ASP A 1 98 ? 13.138 1.629 58.163 1.00 38.45 123 ASP A O 1
ATOM 714 N N . SER A 1 99 ? 14.023 3.497 59.039 1.00 39.71 124 SER A N 1
ATOM 715 C CA . SER A 1 99 ? 13.040 3.607 60.087 1.00 37.39 124 SER A CA 1
ATOM 716 C C . SER A 1 99 ? 12.856 5.047 60.500 1.00 38.87 124 SER A C 1
ATOM 717 O O . SER A 1 99 ? 13.680 5.861 60.244 1.00 32.38 124 SER A O 1
ATOM 720 N N . THR A 1 100 ? 11.757 5.338 61.171 1.00 35.14 125 THR A N 1
ATOM 721 C CA . THR A 1 100 ? 11.581 6.605 61.819 1.00 42.62 125 THR A CA 1
ATOM 722 C C . THR A 1 100 ? 12.809 6.957 62.665 1.00 44.03 125 THR A C 1
ATOM 723 O O . THR A 1 100 ? 13.301 8.060 62.598 1.00 35.54 125 THR A O 1
ATOM 727 N N . GLU A 1 101 ? 13.350 5.969 63.371 1.00 43.51 126 GLU A N 1
ATOM 728 C CA . GLU A 1 101 ? 14.461 6.166 64.279 1.00 41.15 126 GLU A CA 1
ATOM 729 C C . GLU A 1 101 ? 15.729 6.624 63.549 1.00 36.51 126 GLU A C 1
ATOM 730 O O . GLU A 1 101 ? 16.424 7.534 63.974 1.00 35.71 126 GLU A O 1
ATOM 736 N N . ARG A 1 102 ? 16.002 6.026 62.402 1.00 33.89 127 ARG A N 1
ATOM 737 C CA . ARG A 1 102 ? 17.204 6.368 61.646 1.00 30.32 127 ARG A CA 1
ATOM 738 C C . ARG A 1 102 ? 17.021 7.801 61.085 1.00 26.20 127 ARG A C 1
ATOM 739 O O . ARG A 1 102 ? 17.904 8.559 61.147 1.00 30.21 127 ARG A O 1
ATOM 747 N N . MET A 1 103 ? 15.821 8.116 60.640 1.00 33.29 128 MET A N 1
ATOM 748 C CA . MET A 1 103 ? 15.517 9.473 60.072 1.00 33.99 128 MET A CA 1
ATOM 749 C C . MET A 1 103 ? 15.820 10.543 61.127 1.00 37.20 128 MET A C 1
ATOM 750 O O . MET A 1 103 ? 16.490 11.530 60.846 1.00 39.52 128 MET A O 1
ATOM 755 N N . MET A 1 104 ? 15.269 10.358 62.332 1.00 40.66 129 MET A N 1
ATOM 756 C CA . MET A 1 104 ? 15.504 11.278 63.445 1.00 40.43 129 MET A CA 1
ATOM 757 C C . MET A 1 104 ? 16.968 11.395 63.757 1.00 34.86 129 MET A C 1
ATOM 758 O O . MET A 1 104 ? 17.472 12.486 63.952 1.00 35.92 129 MET A O 1
ATOM 763 N N . GLU A 1 105 ? 17.720 10.322 63.728 1.00 32.62 130 GLU A N 1
ATOM 764 C CA . GLU A 1 105 ? 19.141 10.466 63.966 1.00 28.28 130 GLU A CA 1
ATOM 765 C C . GLU A 1 105 ? 19.872 11.270 62.907 1.00 31.93 130 GLU A C 1
ATOM 766 O O . GLU A 1 105 ? 20.806 12.014 63.178 1.00 32.00 130 GLU A O 1
ATOM 772 N N . GLN A 1 106 ? 19.491 11.063 61.681 1.00 29.92 131 GLN A N 1
ATOM 773 C CA . GLN A 1 106 ? 20.138 11.768 60.573 1.00 32.91 131 GLN A CA 1
ATOM 774 C C . GLN A 1 106 ? 19.786 13.279 60.668 1.00 28.89 131 GLN A C 1
ATOM 775 O O . GLN A 1 106 ? 20.629 14.102 60.526 1.00 32.66 131 GLN A O 1
ATOM 781 N N . VAL A 1 107 ? 18.545 13.589 60.979 1.00 31.54 132 VAL A N 1
ATOM 782 C CA . VAL A 1 107 ? 18.122 14.996 61.163 1.00 34.53 132 VAL A CA 1
ATOM 783 C C . VAL A 1 107 ? 18.929 15.676 62.256 1.00 40.29 132 VAL A C 1
ATOM 784 O O . VAL A 1 107 ? 19.367 16.832 62.113 1.00 31.81 132 VAL A O 1
ATOM 788 N N . LYS A 1 108 ? 19.170 14.947 63.345 1.00 35.37 133 LYS A N 1
ATOM 789 C CA . LYS A 1 108 ? 20.108 15.420 64.349 1.00 34.84 133 LYS A CA 1
ATOM 790 C C . LYS A 1 108 ? 21.511 15.681 63.886 1.00 29.18 133 LYS A C 1
ATOM 791 O O . LYS A 1 108 ? 22.122 16.635 64.405 1.00 32.96 133 LYS A O 1
ATOM 797 N N . PHE A 1 109 ? 22.087 14.930 62.943 1.00 33.49 134 PHE A N 1
ATOM 798 C CA . PHE A 1 109 ? 23.386 15.319 62.479 1.00 30.16 134 PHE A CA 1
ATOM 799 C C . PHE A 1 109 ? 23.410 16.739 61.850 1.00 29.22 134 PHE A C 1
ATOM 800 O O . PHE A 1 109 ? 24.386 17.456 61.989 1.00 36.95 134 PHE A O 1
ATOM 808 N N . VAL A 1 110 ? 22.372 17.061 61.107 1.00 32.89 135 VAL A N 1
ATOM 809 C CA . VAL A 1 110 ? 22.275 18.446 60.569 1.00 34.49 135 VAL A CA 1
ATOM 810 C C . VAL A 1 110 ? 22.078 19.450 61.735 1.00 29.54 135 VAL A C 1
ATOM 811 O O . VAL A 1 110 ? 22.789 20.439 61.806 1.00 38.37 135 VAL A O 1
ATOM 815 N N . SER A 1 111 ? 21.080 19.212 62.603 1.00 29.46 136 SER A N 1
ATOM 816 C CA . SER A 1 111 ? 20.860 20.136 63.703 1.00 33.99 136 SER A CA 1
ATOM 817 C C . SER A 1 111 ? 22.146 20.381 64.487 1.00 35.78 136 SER A C 1
ATOM 818 O O . SER A 1 111 ? 22.332 21.468 65.036 1.00 29.76 136 SER A O 1
ATOM 821 N N . SER A 1 112 ? 23.066 19.409 64.484 1.00 36.99 137 SER A N 1
ATOM 822 C CA . SER A 1 112 ? 24.298 19.467 65.250 1.00 37.19 137 SER A CA 1
ATOM 823 C C . SER A 1 112 ? 25.349 20.455 64.746 1.00 33.02 137 SER A C 1
ATOM 824 O O . SER A 1 112 ? 26.193 20.918 65.523 1.00 33.86 137 SER A O 1
ATOM 827 N N . GLY A 1 113 ? 25.257 20.849 63.472 1.00 30.73 138 GLY A N 1
ATOM 828 C CA . GLY A 1 113 ? 26.009 22.034 62.975 1.00 28.89 138 GLY A CA 1
ATOM 829 C C . GLY A 1 113 ? 25.373 23.413 63.054 1.00 25.16 138 GLY A C 1
ATOM 830 O O . GLY A 1 113 ? 25.910 24.355 62.490 1.00 28.73 138 GLY A O 1
ATOM 831 N N . LEU A 1 114 ? 24.220 23.504 63.703 1.00 25.12 139 LEU A N 1
ATOM 832 C CA . LEU A 1 114 ? 23.444 24.704 63.867 1.00 25.32 139 LEU A CA 1
ATOM 833 C C . LEU A 1 114 ? 23.461 25.179 65.366 1.00 24.80 139 LEU A C 1
ATOM 834 O O . LEU A 1 114 ? 22.431 25.437 65.989 1.00 25.48 139 LEU A O 1
ATOM 839 N N . THR A 1 115 ? 24.638 25.336 65.829 1.00 26.92 140 THR A N 1
ATOM 840 C CA . THR A 1 115 ? 24.887 25.696 67.201 1.00 28.43 140 THR A CA 1
ATOM 841 C C . THR A 1 115 ? 25.060 27.198 67.328 1.00 33.29 140 THR A C 1
ATOM 842 O O . THR A 1 115 ? 25.447 27.827 66.383 1.00 26.80 140 THR A O 1
ATOM 846 N N . THR A 1 116 ? 24.960 27.723 68.568 1.00 29.10 141 THR A N 1
ATOM 847 C CA . THR A 1 116 ? 25.265 29.128 68.811 1.00 28.01 141 THR A CA 1
ATOM 848 C C . THR A 1 116 ? 26.651 29.521 68.341 1.00 25.14 141 THR A C 1
ATOM 849 O O . THR A 1 116 ? 26.807 30.586 67.728 1.00 30.34 141 THR A O 1
ATOM 853 N N . ALA A 1 117 ? 27.636 28.696 68.617 1.00 30.39 142 ALA A N 1
ATOM 854 C CA . ALA A 1 117 ? 28.974 29.010 68.218 1.00 28.06 142 ALA A CA 1
ATOM 855 C C . ALA A 1 117 ? 29.113 29.121 66.686 1.00 31.51 142 ALA A C 1
ATOM 856 O O . ALA A 1 117 ? 29.896 29.944 66.133 1.00 33.11 142 ALA A O 1
ATOM 858 N N . ARG A 1 118 ? 28.469 28.195 66.001 1.00 28.34 143 ARG A N 1
ATOM 859 C CA . ARG A 1 118 ? 28.487 28.277 64.538 1.00 29.28 143 ARG A CA 1
ATOM 860 C C . ARG A 1 118 ? 27.678 29.518 64.060 1.00 26.16 143 ARG A C 1
ATOM 861 O O . ARG A 1 118 ? 28.063 30.182 63.109 1.00 25.02 143 ARG A O 1
ATOM 869 N N . PHE A 1 119 ? 26.547 29.816 64.696 1.00 24.44 144 PHE A N 1
ATOM 870 C CA . PHE A 1 119 ? 25.770 30.989 64.329 1.00 28.78 144 PHE A CA 1
ATOM 871 C C . PHE A 1 119 ? 26.587 32.303 64.352 1.00 32.88 144 PHE A C 1
ATOM 872 O O . PHE A 1 119 ? 26.464 33.155 63.433 1.00 28.67 144 PHE A O 1
ATOM 880 N N . ARG A 1 120 ? 27.492 32.477 65.339 1.00 30.06 145 ARG A N 1
ATOM 881 C CA . ARG A 1 120 ? 28.366 33.648 65.346 1.00 30.85 145 ARG A CA 1
ATOM 882 C C . ARG A 1 120 ? 29.220 33.730 64.081 1.00 27.72 145 ARG A C 1
ATOM 883 O O . ARG A 1 120 ? 29.451 34.828 63.595 1.00 30.37 145 ARG A O 1
ATOM 891 N N . VAL A 1 121 ? 29.688 32.601 63.567 1.00 29.08 146 VAL A N 1
ATOM 892 C CA . VAL A 1 121 ? 30.502 32.542 62.371 1.00 26.45 146 VAL A CA 1
ATOM 893 C C . VAL A 1 121 ? 29.580 32.745 61.168 1.00 26.13 146 VAL A C 1
ATOM 894 O O . VAL A 1 121 ? 30.003 33.339 60.171 1.00 32.82 146 VAL A O 1
ATOM 898 N N . PHE A 1 122 ? 28.344 32.244 61.263 1.00 26.60 147 PHE A N 1
ATOM 899 C CA . PHE A 1 122 ? 27.431 32.329 60.097 1.00 25.76 147 PHE A CA 1
ATOM 900 C C . PHE A 1 122 ? 27.217 33.838 59.745 1.00 26.84 147 PHE A C 1
ATOM 901 O O . PHE A 1 122 ? 27.174 34.202 58.538 1.00 23.03 147 PHE A O 1
ATOM 909 N N . VAL A 1 123 ? 27.123 34.695 60.783 1.00 29.86 148 VAL A N 1
ATOM 910 C CA . VAL A 1 123 ? 26.919 36.119 60.533 1.00 30.08 148 VAL A CA 1
ATOM 911 C C . VAL A 1 123 ? 28.040 36.683 59.680 1.00 28.50 148 VAL A C 1
ATOM 912 O O . VAL A 1 123 ? 27.768 37.471 58.745 1.00 30.81 148 VAL A O 1
ATOM 916 N N . ASP A 1 124 ? 29.277 36.294 59.966 1.00 26.86 149 ASP A N 1
ATOM 917 C CA . ASP A 1 124 ? 30.404 36.700 59.213 1.00 28.41 149 ASP A CA 1
ATOM 918 C C . ASP A 1 124 ? 30.375 36.212 57.769 1.00 30.59 149 ASP A C 1
ATOM 919 O O . ASP A 1 124 ? 30.786 36.927 56.834 1.00 28.55 149 ASP A O 1
ATOM 924 N N . ILE A 1 125 ? 29.958 34.975 57.590 1.00 28.95 150 ILE A N 1
ATOM 925 C CA . ILE A 1 125 ? 29.767 34.456 56.242 1.00 32.15 150 ILE A CA 1
ATOM 926 C C . ILE A 1 125 ? 28.763 35.326 55.420 1.00 28.52 150 ILE A C 1
ATOM 927 O O . ILE A 1 125 ? 29.018 35.611 54.212 1.00 28.13 150 ILE A O 1
ATOM 932 N N . PHE A 1 126 ? 27.614 35.647 56.014 1.00 28.50 151 PHE A N 1
ATOM 933 C CA . PHE A 1 126 ? 26.634 36.518 55.368 1.00 28.80 151 PHE A CA 1
ATOM 934 C C . PHE A 1 126 ? 27.211 37.885 54.981 1.00 29.89 151 PHE A C 1
ATOM 935 O O . PHE A 1 126 ? 27.033 38.368 53.827 1.00 28.67 151 PHE A O 1
ATOM 943 N N . GLU A 1 127 ? 28.000 38.448 55.867 1.00 29.49 152 GLU A N 1
ATOM 944 C CA . GLU A 1 127 ? 28.634 39.713 55.595 1.00 31.80 152 GLU A CA 1
ATOM 945 C C . GLU A 1 127 ? 29.582 39.538 54.405 1.00 35.31 152 GLU A C 1
ATOM 946 O O . GLU A 1 127 ? 29.571 40.357 53.489 1.00 31.90 152 GLU A O 1
ATOM 952 N N . ASP A 1 128 ? 30.337 38.451 54.387 1.00 30.50 153 ASP A N 1
ATOM 953 C CA . ASP A 1 128 ? 31.359 38.234 53.368 1.00 32.11 153 ASP A CA 1
ATOM 954 C C . ASP A 1 128 ? 30.753 38.003 51.955 1.00 33.32 153 ASP A C 1
ATOM 955 O O . ASP A 1 128 ? 31.261 38.516 50.954 1.00 33.46 153 ASP A O 1
ATOM 960 N N . GLU A 1 129 ? 29.731 37.178 51.886 1.00 29.71 154 GLU A N 1
ATOM 961 C CA . GLU A 1 129 ? 29.071 36.880 50.621 1.00 35.88 154 GLU A CA 1
ATOM 962 C C . GLU A 1 129 ? 28.340 38.111 50.075 1.00 35.15 154 GLU A C 1
ATOM 963 O O . GLU A 1 129 ? 28.481 38.393 48.882 1.00 31.40 154 GLU A O 1
ATOM 969 N N . ILE A 1 130 ? 27.598 38.847 50.923 1.00 31.22 155 ILE A N 1
ATOM 970 C CA . ILE A 1 130 ? 26.997 40.107 50.478 1.00 30.12 155 ILE A CA 1
ATOM 971 C C . ILE A 1 130 ? 28.071 41.087 49.931 1.00 36.30 155 ILE A C 1
ATOM 972 O O . ILE A 1 130 ? 27.847 41.771 48.907 1.00 35.73 155 ILE A O 1
ATOM 977 N N . ALA A 1 131 ? 29.238 41.142 50.554 1.00 37.25 156 ALA A N 1
ATOM 978 C CA . ALA A 1 131 ? 30.260 42.101 50.132 1.00 41.20 156 ALA A CA 1
ATOM 979 C C . ALA A 1 131 ? 30.761 41.743 48.753 1.00 43.68 156 ALA A C 1
ATOM 980 O O . ALA A 1 131 ? 30.951 42.630 47.917 1.00 45.93 156 ALA A O 1
ATOM 982 N N . HIS A 1 132 ? 31.014 40.457 48.520 1.00 37.76 157 HIS A N 1
ATOM 983 C CA . HIS A 1 132 ? 31.257 39.961 47.152 1.00 38.78 157 HIS A CA 1
ATOM 984 C C . HIS A 1 132 ? 30.123 40.326 46.191 1.00 38.35 157 HIS A C 1
ATOM 985 O O . HIS A 1 132 ? 30.382 40.771 45.085 1.00 38.79 157 HIS A O 1
ATOM 992 N N . LYS A 1 133 ? 28.865 40.170 46.601 1.00 31.51 158 LYS A N 1
ATOM 993 C CA . LYS A 1 133 ? 27.769 40.380 45.712 1.00 37.15 158 LYS A CA 1
ATOM 994 C C . LYS A 1 133 ? 27.565 41.822 45.324 1.00 40.19 158 LYS A C 1
ATOM 995 O O . LYS A 1 133 ? 27.150 42.103 44.178 1.00 39.65 158 LYS A O 1
ATOM 1001 N N . VAL A 1 134 ? 27.778 42.738 46.258 1.00 34.76 159 VAL A N 1
ATOM 1002 C CA . VAL A 1 134 ? 27.654 44.159 45.913 1.00 41.83 159 VAL A CA 1
ATOM 1003 C C . VAL A 1 134 ? 28.616 44.596 44.816 1.00 39.06 159 VAL A C 1
ATOM 1004 O O . VAL A 1 134 ? 28.365 45.574 44.191 1.00 39.67 159 VAL A O 1
ATOM 1008 N N . LYS A 1 135 ? 29.697 43.868 44.580 1.00 44.91 160 LYS A N 1
ATOM 1009 C CA . LYS A 1 135 ? 30.599 44.179 43.487 1.00 43.68 160 LYS A CA 1
ATOM 1010 C C . LYS A 1 135 ? 29.872 43.978 42.133 1.00 46.59 160 LYS A C 1
ATOM 1011 O O . LYS A 1 135 ? 29.992 44.810 41.239 1.00 45.29 160 LYS A O 1
ATOM 1015 N N . GLU A 1 136 ? 29.095 42.909 42.014 1.00 41.52 161 GLU A N 1
ATOM 1016 C CA . GLU A 1 136 ? 28.246 42.693 40.864 1.00 43.61 161 GLU A CA 1
ATOM 1017 C C . GLU A 1 136 ? 27.163 43.744 40.708 1.00 44.76 161 GLU A C 1
ATOM 1018 O O . GLU A 1 136 ? 26.864 44.188 39.612 1.00 46.08 161 GLU A O 1
ATOM 1024 N N . LEU A 1 137 ? 26.541 44.115 41.804 1.00 43.64 162 LEU A N 1
ATOM 1025 C CA . LEU A 1 137 ? 25.392 44.955 41.757 1.00 40.69 162 LEU A CA 1
ATOM 1026 C C . LEU A 1 137 ? 25.746 46.399 41.405 1.00 41.26 162 LEU A C 1
ATOM 1027 O O . LEU A 1 137 ? 24.958 47.078 40.751 1.00 37.37 162 LEU A O 1
ATOM 1032 N N . GLY A 1 138 ? 26.932 46.853 41.784 1.00 41.29 163 GLY A N 1
ATOM 1033 C CA . GLY A 1 138 ? 27.316 48.236 41.543 1.00 43.59 163 GLY A CA 1
ATOM 1034 C C . GLY A 1 138 ? 26.592 49.291 42.375 1.00 47.80 163 GLY A C 1
ATOM 1035 O O . GLY A 1 138 ? 25.719 48.956 43.202 1.00 40.40 163 GLY A O 1
ATOM 1036 N N . PRO A 1 139 ? 26.911 50.591 42.128 1.00 51.95 164 PRO A N 1
ATOM 1037 C CA . PRO A 1 139 ? 26.344 51.726 42.885 1.00 46.17 164 PRO A CA 1
ATOM 1038 C C . PRO A 1 139 ? 24.832 51.886 42.770 1.00 44.54 164 PRO A C 1
ATOM 1039 O O . PRO A 1 139 ? 24.208 52.408 43.687 1.00 43.64 164 PRO A O 1
ATOM 1043 N N . GLU A 1 140 ? 24.237 51.486 41.649 1.00 40.65 165 GLU A N 1
ATOM 1044 C CA . GLU A 1 140 ? 22.783 51.467 4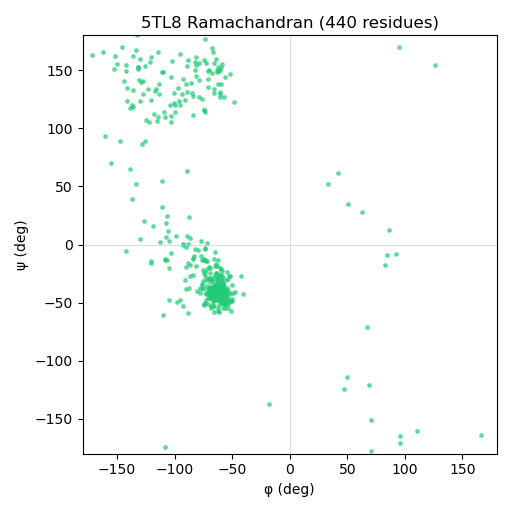1.541 1.00 39.77 165 GLU A CA 1
ATOM 1045 C C . GLU A 1 140 ? 22.304 50.603 40.394 1.00 36.44 165 GLU A C 1
ATOM 1046 O O . GLU A 1 140 ? 23.070 50.219 39.557 1.00 40.91 165 GLU A O 1
ATOM 1052 N N . GLY A 1 141 ? 21.024 50.276 40.382 1.00 36.56 166 GLY A N 1
ATOM 1053 C CA . GLY A 1 141 ? 20.527 49.356 39.387 1.00 36.56 166 GLY A CA 1
ATOM 1054 C C . GLY A 1 141 ? 19.167 48.827 39.663 1.00 35.99 166 GLY A C 1
ATOM 1055 O O . GLY A 1 141 ? 18.402 49.370 40.474 1.00 35.45 166 GLY A O 1
ATOM 1056 N N . THR A 1 142 ? 18.855 47.743 38.956 1.00 32.79 167 THR A N 1
ATOM 1057 C CA . THR A 1 142 ? 17.688 47.003 39.230 1.00 32.58 167 THR A CA 1
ATOM 1058 C C . THR A 1 142 ? 18.126 45.542 39.293 1.00 32.33 167 THR A C 1
ATOM 1059 O O . THR A 1 142 ? 19.129 45.163 38.708 1.00 34.67 167 THR A O 1
ATOM 1063 N N . VAL A 1 143 ? 17.394 44.762 40.054 1.00 35.25 168 VAL A N 1
ATOM 1064 C CA . VAL A 1 143 ? 17.741 43.367 40.254 1.00 33.72 168 VAL A CA 1
ATOM 1065 C C . VAL A 1 143 ? 16.475 42.651 40.553 1.00 29.86 168 VAL A C 1
ATOM 1066 O O . VAL A 1 143 ? 15.513 43.216 41.133 1.00 32.80 168 VAL A O 1
ATOM 1070 N N . ASP A 1 144 ? 16.466 41.369 40.183 1.00 30.17 169 ASP A N 1
ATOM 1071 C CA . ASP A 1 144 ? 15.351 40.537 40.518 1.00 30.17 169 ASP A CA 1
ATOM 1072 C C . ASP A 1 144 ? 15.479 40.102 42.027 1.00 29.29 169 ASP A C 1
ATOM 1073 O O . ASP A 1 144 ? 16.481 39.527 42.385 1.00 29.28 169 ASP A O 1
ATOM 1078 N N . VAL A 1 145 ? 14.460 40.317 42.839 1.00 27.54 170 VAL A N 1
ATOM 1079 C CA . VAL A 1 145 ? 14.631 40.056 44.301 1.00 28.34 170 VAL A CA 1
ATOM 1080 C C . VAL A 1 145 ? 14.826 38.543 44.541 1.00 28.58 170 VAL A C 1
ATOM 1081 O O . VAL A 1 145 ? 15.763 38.155 45.290 1.00 27.20 170 VAL A O 1
ATOM 1085 N N . ALA A 1 146 ? 13.942 37.723 43.952 1.00 26.90 171 ALA A N 1
ATOM 1086 C CA . ALA A 1 146 ? 14.010 36.268 44.169 1.00 27.65 171 ALA A CA 1
ATOM 1087 C C . ALA A 1 146 ? 15.348 35.722 43.752 1.00 30.43 171 ALA A C 1
ATOM 1088 O O . ALA A 1 146 ? 15.896 34.854 44.465 1.00 28.06 171 ALA A O 1
ATOM 1090 N N . GLU A 1 147 ? 15.875 36.117 42.588 1.00 31.10 172 GLU A N 1
ATOM 1091 C CA . GLU A 1 147 ? 17.199 35.648 42.161 1.00 29.92 172 GLU A CA 1
ATOM 1092 C C . GLU A 1 147 ? 18.318 36.084 43.041 1.00 29.02 172 GLU A C 1
ATOM 1093 O O . GLU A 1 147 ? 19.318 35.339 43.224 1.00 26.83 172 GLU A O 1
ATOM 1099 N N . LEU A 1 148 ? 18.269 37.329 43.471 1.00 28.35 173 LEU A N 1
ATOM 1100 C CA . LEU A 1 148 ? 19.325 37.852 44.319 1.00 28.36 173 LEU A CA 1
ATOM 1101 C C . LEU A 1 148 ? 19.375 37.007 45.633 1.00 23.06 173 LEU A C 1
ATOM 1102 O O . LEU A 1 148 ? 20.460 36.579 46.037 1.00 26.47 173 LEU A O 1
ATOM 1107 N N . MET A 1 149 ? 18.230 36.726 46.210 1.00 27.69 174 MET A N 1
ATOM 1108 C CA . MET A 1 149 ? 18.232 35.992 47.470 1.00 29.74 174 MET A CA 1
ATOM 1109 C C . MET A 1 149 ? 18.704 34.527 47.266 1.00 29.72 174 MET A C 1
ATOM 1110 O O . MET A 1 149 ? 19.523 34.012 48.047 1.00 27.22 174 MET A O 1
ATOM 1115 N N . ALA A 1 150 ? 18.253 33.892 46.175 1.00 27.14 175 ALA A N 1
ATOM 1116 C CA . ALA A 1 150 ? 18.608 32.532 45.849 1.00 27.46 175 ALA A CA 1
ATOM 1117 C C . ALA A 1 150 ? 20.100 32.466 45.666 1.00 28.43 175 ALA A C 1
ATOM 1118 O O . ALA A 1 150 ? 20.728 31.528 46.136 1.00 24.57 175 ALA A O 1
ATOM 1120 N N . ASP A 1 151 ? 20.664 33.467 45.000 1.00 27.28 176 ASP A N 1
ATOM 1121 C CA . ASP A 1 151 ? 22.081 33.489 44.644 1.00 27.68 176 ASP A CA 1
ATOM 1122 C C . ASP A 1 151 ? 22.957 33.667 45.875 1.00 31.01 176 ASP A C 1
ATOM 1123 O O . ASP A 1 151 ? 23.980 33.013 46.033 1.00 28.86 176 ASP A O 1
ATOM 1128 N N . LEU A 1 152 ? 22.557 34.614 46.724 1.00 30.04 177 LEU A N 1
ATOM 1129 C CA . LEU A 1 152 ? 23.190 34.781 47.979 1.00 29.31 177 LEU A CA 1
ATOM 1130 C C . LEU A 1 152 ? 23.116 33.462 48.824 1.00 27.00 177 LEU A C 1
ATOM 1131 O O . LEU A 1 152 ? 24.145 33.050 49.344 1.00 30.80 177 LEU A O 1
ATOM 1136 N N . ILE A 1 153 ? 21.920 32.855 48.961 1.00 29.42 178 ILE A N 1
ATOM 1137 C CA . ILE A 1 153 ? 21.712 31.681 49.844 1.00 28.15 178 ILE A CA 1
ATOM 1138 C C . ILE A 1 153 ? 22.395 30.408 49.277 1.00 30.87 178 ILE A C 1
ATOM 1139 O O . ILE A 1 153 ? 22.826 29.554 50.027 1.00 30.65 178 ILE A O 1
ATOM 1144 N N . ILE A 1 154 ? 22.531 30.269 47.960 1.00 28.89 179 ILE A N 1
ATOM 1145 C CA . ILE A 1 154 ? 23.418 29.256 47.463 1.00 28.27 179 ILE A CA 1
ATOM 1146 C C . ILE A 1 154 ? 24.805 29.329 48.127 1.00 30.73 179 ILE A C 1
ATOM 1147 O O . ILE A 1 154 ? 25.342 28.285 48.561 1.00 32.09 179 ILE A O 1
ATOM 1152 N N . PHE A 1 155 ? 25.399 30.510 48.191 1.00 27.59 180 PHE A N 1
ATOM 1153 C CA . PHE A 1 155 ? 26.727 30.594 48.732 1.00 26.97 180 PHE A CA 1
ATOM 1154 C C . PHE A 1 155 ? 26.692 30.537 50.296 1.00 28.56 180 PHE A C 1
ATOM 1155 O O . PHE A 1 155 ? 27.535 29.920 50.909 1.00 29.29 180 PHE A O 1
ATOM 1163 N N . THR A 1 156 ? 25.686 31.152 50.895 1.00 28.13 181 THR A N 1
ATOM 1164 C CA . THR A 1 156 ? 25.713 31.305 52.411 1.00 28.42 181 THR A CA 1
ATOM 1165 C C . THR A 1 156 ? 25.389 29.947 53.051 1.00 27.86 181 THR A C 1
ATOM 1166 O O . THR A 1 156 ? 26.135 29.500 53.962 1.00 28.50 181 THR A O 1
ATOM 1170 N N . ALA A 1 157 ? 24.295 29.323 52.617 1.00 27.76 182 ALA A N 1
ATOM 1171 C CA . ALA A 1 157 ? 23.885 28.006 53.131 1.00 30.13 182 ALA A CA 1
ATOM 1172 C C . ALA A 1 157 ? 24.971 26.972 52.941 1.00 33.10 182 ALA A C 1
ATOM 1173 O O . ALA A 1 157 ? 25.223 26.138 53.846 1.00 29.63 182 ALA A O 1
ATOM 1175 N N . SER A 1 158 ? 25.599 27.008 51.761 1.00 28.74 183 SER A N 1
ATOM 1176 C CA . SER A 1 158 ? 26.624 26.046 51.460 1.00 27.97 183 SER A CA 1
ATOM 1177 C C . SER A 1 158 ? 27.819 26.129 52.414 1.00 28.12 183 SER A C 1
ATOM 1178 O O . SER A 1 158 ? 28.270 25.113 52.940 1.00 25.46 183 SER A O 1
ATOM 1181 N N . ARG A 1 159 ? 28.288 27.337 52.631 1.00 26.70 184 ARG A N 1
ATOM 1182 C CA . ARG A 1 159 ? 29.489 27.606 53.477 1.00 26.79 184 ARG A CA 1
ATOM 1183 C C . ARG A 1 159 ? 29.132 27.366 54.924 1.00 28.13 184 ARG A C 1
ATOM 1184 O O . ARG A 1 159 ? 29.941 26.784 55.648 1.00 30.63 184 ARG A O 1
ATOM 1192 N N . CYS A 1 160 ? 27.903 27.703 55.297 1.00 25.06 185 CYS A N 1
ATOM 1193 C CA . CYS A 1 160 ? 27.405 27.523 56.705 1.00 27.98 185 CYS A CA 1
ATOM 1194 C C . CYS A 1 160 ? 27.363 26.027 57.053 1.00 31.02 185 CYS A C 1
ATOM 1195 O O . CYS A 1 160 ? 27.786 25.624 58.119 1.00 29.76 185 CYS A O 1
ATOM 1198 N N . LEU A 1 161 ? 26.910 25.210 56.117 1.00 27.46 186 LEU A N 1
ATOM 1199 C CA . LEU A 1 161 ? 26.641 23.784 56.379 1.00 29.24 186 LEU A CA 1
ATOM 1200 C C . LEU A 1 161 ? 27.857 22.916 56.105 1.00 30.97 186 LEU A C 1
ATOM 1201 O O . LEU A 1 161 ? 28.147 21.970 56.859 1.00 30.06 186 LEU A O 1
ATOM 1206 N N . LEU A 1 162 ? 28.597 23.250 55.061 1.00 29.88 187 LEU A N 1
ATOM 1207 C CA . LEU A 1 162 ? 29.607 22.402 54.553 1.00 28.63 187 LEU A CA 1
ATOM 1208 C C . LEU A 1 162 ? 30.972 22.887 54.832 1.00 30.37 187 LEU A C 1
ATOM 1209 O O . LEU A 1 162 ? 31.906 22.171 54.566 1.00 35.31 187 LEU A O 1
ATOM 1214 N N . GLY A 1 163 ? 31.119 24.133 55.267 1.00 33.00 188 GLY A N 1
ATOM 1215 C CA . GLY A 1 163 ? 32.402 24.722 55.450 1.00 37.00 188 GLY A CA 1
ATOM 1216 C C . GLY A 1 163 ? 32.878 25.519 54.272 1.00 38.33 188 GLY A C 1
ATOM 1217 O O . GLY A 1 163 ? 32.276 25.456 53.164 1.00 36.83 188 GLY A O 1
ATOM 1218 N N . ASP A 1 164 ? 33.971 26.256 54.480 1.00 36.97 189 ASP A N 1
ATOM 1219 C CA . ASP A 1 164 ? 34.419 27.245 53.467 1.00 42.02 189 ASP A CA 1
ATOM 1220 C C . ASP A 1 164 ? 35.037 26.564 52.262 1.00 39.61 189 ASP A C 1
ATOM 1221 O O . ASP A 1 164 ? 35.087 27.143 51.169 1.00 38.95 189 ASP A O 1
ATOM 1226 N N . GLU A 1 165 ? 35.523 25.343 52.489 1.00 39.66 190 GLU A N 1
ATOM 1227 C CA . GLU A 1 165 ? 36.083 24.490 51.460 1.00 41.53 190 GLU A CA 1
ATOM 1228 C C . GLU A 1 165 ? 35.123 24.292 50.246 1.00 40.04 190 GLU A C 1
ATOM 1229 O O . GLU A 1 165 ? 35.576 24.056 49.152 1.00 37.69 190 GLU A O 1
ATOM 1235 N N . VAL A 1 166 ? 33.807 24.406 50.463 1.00 37.65 191 VAL A N 1
ATOM 1236 C CA . VAL A 1 166 ? 32.836 24.264 49.375 1.00 35.51 191 VAL A CA 1
ATOM 1237 C C . VAL A 1 166 ? 32.882 25.392 48.379 1.00 36.77 191 VAL A C 1
ATOM 1238 O O . VAL A 1 166 ? 32.442 25.221 47.230 1.00 42.47 191 VAL A O 1
ATOM 1242 N N . ARG A 1 167 ? 33.437 26.543 48.762 1.00 35.77 192 ARG A N 1
ATOM 1243 C CA . ARG A 1 167 ? 33.224 27.741 47.971 1.00 37.65 192 ARG A CA 1
ATOM 1244 C C . ARG A 1 167 ? 33.954 27.649 46.633 1.00 37.09 192 ARG A C 1
ATOM 1245 O O . ARG A 1 167 ? 33.486 28.172 45.614 1.00 35.69 192 ARG A O 1
ATOM 1253 N N . GLN A 1 168 ? 35.092 26.972 46.636 1.00 36.97 193 GLN A N 1
ATOM 1254 C CA . GLN A 1 168 ? 35.893 26.881 45.392 1.00 46.05 193 GLN A CA 1
ATOM 1255 C C . GLN A 1 168 ? 35.138 26.060 44.333 1.00 45.44 193 GLN A C 1
ATOM 1256 O O . GLN A 1 168 ? 35.309 26.276 43.141 1.00 45.89 193 GLN A O 1
ATOM 1259 N N . TYR A 1 169 ? 34.308 25.124 44.780 1.00 43.37 194 TYR A N 1
ATOM 1260 C CA . TYR A 1 169 ? 33.434 24.405 43.859 1.00 47.35 194 TYR A CA 1
ATOM 1261 C C . TYR A 1 169 ? 32.343 25.303 43.312 1.00 44.45 194 TYR A C 1
ATOM 1262 O O . TYR A 1 169 ? 31.973 25.185 42.133 1.00 42.04 194 TYR A O 1
ATOM 1271 N N . LEU A 1 170 ? 31.822 26.184 44.155 1.00 39.38 195 LEU A N 1
ATOM 1272 C CA . LEU A 1 170 ? 30.828 27.134 43.681 1.00 39.86 195 LEU A CA 1
ATOM 1273 C C . LEU A 1 170 ? 31.463 28.056 42.663 1.00 40.05 195 LEU A C 1
ATOM 1274 O O . LEU A 1 170 ? 30.858 28.386 41.650 1.00 44.68 195 LEU A O 1
ATOM 1279 N N . SER A 1 171 ? 32.685 28.471 42.924 1.00 42.16 196 SER A N 1
ATOM 1280 C CA . SER A 1 171 ? 33.264 29.522 42.119 1.00 46.63 196 SER A CA 1
ATOM 1281 C C . SER A 1 171 ? 33.941 28.949 40.872 1.00 50.39 196 SER A C 1
ATOM 1282 O O . SER A 1 171 ? 34.055 29.657 39.870 1.00 55.14 196 SER A O 1
ATOM 1285 N N . GLU A 1 172 ? 34.400 27.696 40.940 1.00 49.16 197 GLU A N 1
ATOM 1286 C CA . GLU A 1 172 ? 35.220 27.091 39.852 1.00 52.25 197 GLU A CA 1
ATOM 1287 C C . GLU A 1 172 ? 34.656 25.834 39.196 1.00 54.04 197 GLU A C 1
ATOM 1288 O O . GLU A 1 172 ? 35.117 25.472 38.123 1.00 57.07 197 GLU A O 1
ATOM 1291 N N . LYS A 1 173 ? 33.670 25.168 39.800 1.00 49.04 198 LYS A N 1
ATOM 1292 C CA . LYS A 1 173 ? 33.153 23.892 39.272 1.00 44.48 198 LYS A CA 1
ATOM 1293 C C . LYS A 1 173 ? 31.638 23.894 39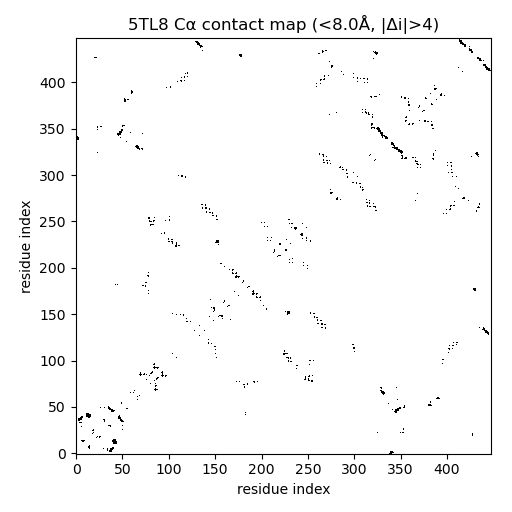.083 1.00 40.66 198 LYS A C 1
ATOM 1294 O O . LYS A 1 173 ? 30.988 22.843 39.009 1.00 39.36 198 LYS A O 1
ATOM 1297 N N . ASN A 1 174 ? 31.090 25.099 39.014 1.00 42.88 199 ASN A N 1
ATOM 1298 C CA . ASN A 1 174 ? 29.738 25.332 38.625 1.00 47.63 199 ASN A CA 1
ATOM 1299 C C . ASN A 1 174 ? 28.713 24.710 39.565 1.00 43.26 199 ASN A C 1
ATOM 1300 O O . ASN A 1 174 ? 27.631 24.383 39.147 1.00 39.12 199 ASN A O 1
ATOM 1305 N N . LEU A 1 175 ? 29.039 24.544 40.847 1.00 34.42 200 LEU A N 1
ATOM 1306 C CA . LEU A 1 175 ? 28.168 23.758 41.704 1.00 36.65 200 LEU A CA 1
ATOM 1307 C C . LEU A 1 175 ? 26.793 24.380 41.822 1.00 31.76 200 LEU A C 1
ATOM 1308 O O . LEU A 1 175 ? 25.783 23.692 41.949 1.00 36.63 200 LEU A O 1
ATOM 1313 N N . GLY A 1 176 ? 26.722 25.699 41.756 1.00 35.12 201 GLY A N 1
ATOM 1314 C CA . GLY A 1 176 ? 25.463 26.346 41.872 1.00 33.87 201 GLY A CA 1
ATOM 1315 C C . GLY A 1 176 ? 24.510 26.043 40.713 1.00 34.64 201 GLY A C 1
ATOM 1316 O O . GLY A 1 176 ? 23.296 25.896 40.903 1.00 29.88 201 GLY A O 1
ATOM 1317 N N . LYS A 1 177 ? 25.040 25.955 39.509 1.00 35.44 202 LYS A N 1
ATOM 1318 C CA . LYS A 1 177 ? 24.201 25.500 38.358 1.00 39.26 202 LYS A CA 1
ATOM 1319 C C . LYS A 1 177 ? 23.680 24.065 38.569 1.00 32.88 202 LYS A C 1
ATOM 1320 O O . LYS A 1 177 ? 22.558 23.738 38.220 1.00 36.27 202 LYS A O 1
ATOM 1326 N N . LEU A 1 178 ? 24.506 23.195 39.142 1.00 34.76 203 LEU A N 1
ATOM 1327 C CA . LEU A 1 178 ? 24.098 21.808 39.423 1.00 31.78 203 LEU A CA 1
ATOM 1328 C C . LEU A 1 178 ? 22.968 21.814 40.410 1.00 31.04 203 LEU A C 1
ATOM 1329 O O . LEU A 1 178 ? 21.954 21.141 40.203 1.00 29.37 203 LEU A O 1
ATOM 1334 N N . TYR A 1 179 ? 23.070 22.650 41.462 1.00 30.37 204 TYR A N 1
ATOM 1335 C CA . TYR A 1 179 ? 21.925 22.739 42.394 1.00 28.19 204 TYR A CA 1
ATOM 1336 C C . TYR A 1 179 ? 20.591 23.029 41.668 1.00 27.15 204 TYR A C 1
ATOM 1337 O O . TYR A 1 179 ? 19.529 22.510 42.028 1.00 31.06 204 TYR A O 1
ATOM 1346 N N . HIS A 1 180 ? 20.605 24.044 40.808 1.00 30.90 205 HIS A N 1
ATOM 1347 C CA . HIS A 1 180 ? 19.438 24.444 40.014 1.00 34.11 205 HIS A CA 1
ATOM 1348 C C . HIS A 1 180 ? 18.954 23.292 39.155 1.00 31.67 205 HIS A C 1
ATOM 1349 O O . HIS A 1 180 ? 17.765 23.014 39.093 1.00 33.91 205 HIS A O 1
ATOM 1356 N N . ASP A 1 181 ? 19.891 22.619 38.495 1.00 37.35 206 ASP A N 1
ATOM 1357 C CA . ASP A 1 181 ? 19.516 21.402 37.666 1.00 40.59 206 ASP A CA 1
ATOM 1358 C C . ASP A 1 181 ? 18.795 20.353 38.499 1.00 40.78 206 ASP A C 1
ATOM 1359 O O . ASP A 1 181 ? 17.738 19.802 38.140 1.00 39.22 206 ASP A O 1
ATOM 1364 N N . ILE A 1 182 ? 19.327 20.088 39.673 1.00 35.54 207 ILE A N 1
ATOM 1365 C CA . ILE A 1 182 ? 18.610 19.195 40.564 1.00 34.86 207 ILE A CA 1
ATOM 1366 C C . ILE A 1 182 ? 17.293 19.809 40.957 1.00 37.74 207 ILE A C 1
ATOM 1367 O O . ILE A 1 182 ? 16.268 19.136 40.950 1.00 39.96 207 ILE A O 1
ATOM 1372 N N . ASP A 1 183 ? 17.296 21.076 41.356 1.00 38.82 208 ASP A N 1
ATOM 1373 C CA . ASP A 1 183 ? 16.109 21.597 42.042 1.00 42.46 208 ASP A CA 1
ATOM 1374 C C . ASP A 1 183 ? 14.964 22.090 41.136 1.00 48.18 208 ASP A C 1
ATOM 1375 O O . ASP A 1 183 ? 13.797 22.019 41.529 1.00 44.78 208 ASP A O 1
ATOM 1380 N N . ASP A 1 184 ? 15.260 22.522 39.918 1.00 50.82 209 ASP A N 1
ATOM 1381 C CA . ASP A 1 184 ? 14.183 22.668 38.911 1.00 58.73 209 ASP A CA 1
ATOM 1382 C C . ASP A 1 184 ? 13.692 21.312 38.393 1.00 54.36 209 ASP A C 1
ATOM 1383 O O . ASP A 1 184 ? 12.643 21.224 37.797 1.00 62.23 209 ASP A O 1
ATOM 1388 N N . GLY A 1 185 ? 14.438 20.241 38.645 1.00 56.92 210 GLY A N 1
ATOM 1389 C CA . GLY A 1 185 ? 14.021 18.890 38.294 1.00 51.15 210 GLY A CA 1
ATOM 1390 C C . GLY A 1 185 ? 12.992 18.251 39.187 1.00 56.54 210 GLY A C 1
ATOM 1391 O O . GLY A 1 185 ? 12.636 17.090 38.999 1.00 55.40 210 GLY A O 1
ATOM 1392 N N . ILE A 1 186 ? 12.511 19.001 40.171 1.00 56.20 211 ILE A N 1
ATOM 1393 C CA . ILE A 1 186 ? 11.574 18.501 41.141 1.00 56.97 211 ILE A CA 1
ATOM 1394 C C . ILE A 1 186 ? 10.243 19.155 40.864 1.00 58.55 211 ILE A C 1
ATOM 1395 O O . ILE A 1 186 ? 10.113 20.366 40.973 1.00 68.20 211 ILE A O 1
ATOM 1400 N N . SER A 1 187 ? 9.263 18.365 40.449 1.00 50.30 212 SER A N 1
ATOM 1401 C CA . SER A 1 187 ? 7.934 18.869 40.210 1.00 47.55 212 SER A CA 1
ATOM 1402 C C . SER A 1 187 ? 7.068 18.457 41.387 1.00 44.28 212 SER A C 1
ATOM 1403 O O . SER A 1 187 ? 7.241 17.347 41.904 1.00 43.66 212 SER A O 1
ATOM 1406 N N . PRO A 1 188 ? 6.111 19.322 41.794 1.00 44.61 213 PRO A N 1
ATOM 1407 C CA . PRO A 1 188 ? 5.179 18.868 42.831 1.00 40.98 213 PRO A CA 1
ATOM 1408 C C . PRO A 1 188 ? 4.375 17.637 42.408 1.00 39.64 213 PRO A C 1
ATOM 1409 O O . PRO A 1 188 ? 3.896 16.845 43.237 1.00 36.70 213 PRO A O 1
ATOM 1413 N N . LEU A 1 189 ? 4.289 17.391 41.104 1.00 38.80 214 LEU A N 1
ATOM 1414 C CA . LEU A 1 189 ? 3.583 16.207 40.643 1.00 39.59 214 LEU A CA 1
ATOM 1415 C C . LEU A 1 189 ? 4.221 14.892 41.110 1.00 32.12 214 LEU A C 1
ATOM 1416 O O . LEU A 1 189 ? 3.564 13.849 41.189 1.00 33.41 214 LEU A O 1
ATOM 1421 N N . SER A 1 190 ? 5.527 14.944 41.348 1.00 34.32 215 SER A N 1
ATOM 1422 C CA . SER A 1 190 ? 6.281 13.808 41.846 1.00 36.35 215 SER A CA 1
ATOM 1423 C C . SER A 1 190 ? 5.709 13.230 43.113 1.00 36.11 215 SER A C 1
ATOM 1424 O O . SER A 1 190 ? 5.959 12.060 43.398 1.00 39.82 215 SER A O 1
ATOM 1427 N N . PHE A 1 191 ? 4.962 14.047 43.862 1.00 32.60 216 PHE A N 1
ATOM 1428 C CA . PHE A 1 191 ? 4.266 13.599 45.082 1.00 32.74 216 PHE A CA 1
ATOM 1429 C C . PHE A 1 191 ? 3.276 12.529 44.741 1.00 36.52 216 PHE A C 1
ATOM 1430 O O . PHE A 1 191 ? 3.123 11.568 45.476 1.00 31.84 216 PHE A O 1
ATOM 1438 N N . PHE A 1 192 ? 2.628 12.665 43.579 1.00 32.67 217 PHE A N 1
ATOM 1439 C CA . PHE A 1 192 ? 1.663 11.649 43.131 1.00 36.37 217 PHE A CA 1
ATOM 1440 C C . PHE A 1 192 ? 2.252 10.568 42.280 1.00 33.91 217 PHE A C 1
ATOM 1441 O O . PHE A 1 192 ? 1.772 9.460 42.304 1.00 44.87 217 PHE A O 1
ATOM 1449 N N . TYR A 1 193 ? 3.293 10.895 41.521 1.00 37.39 218 TYR A N 1
ATOM 1450 C CA . TYR A 1 193 ? 3.989 9.978 40.652 1.00 40.09 218 TYR A CA 1
ATOM 1451 C C . TYR A 1 193 ? 5.458 10.031 40.936 1.00 37.42 218 TYR A C 1
ATOM 1452 O O . TYR A 1 193 ? 6.181 10.770 40.274 1.00 33.86 218 TYR A O 1
ATOM 1461 N N . PRO A 1 194 ? 5.923 9.243 41.916 1.00 43.61 219 PRO A N 1
ATOM 1462 C CA . PRO A 1 194 ? 7.334 9.417 42.296 1.00 41.26 219 PRO A CA 1
ATOM 1463 C C . PRO A 1 194 ? 8.279 8.926 41.225 1.00 46.05 219 PRO A C 1
ATOM 1464 O O . PRO A 1 194 ? 9.438 9.347 41.180 1.00 41.47 219 PRO A O 1
ATOM 1468 N N . SER A 1 195 ? 7.798 8.075 40.321 1.00 50.20 220 SER A N 1
ATOM 1469 C CA . SER A 1 195 ? 8.678 7.579 39.260 1.00 50.05 220 SER A CA 1
ATOM 1470 C C . SER A 1 195 ? 8.797 8.433 37.981 1.00 49.63 220 SER A C 1
ATOM 1471 O O . SER A 1 195 ? 9.488 8.037 37.067 1.00 47.77 220 SER A O 1
ATOM 1474 N N . LEU A 1 196 ? 8.199 9.617 37.940 1.00 49.15 221 LEU A N 1
ATOM 1475 C CA . LEU A 1 196 ? 8.355 10.474 36.780 1.00 48.54 221 LEU A CA 1
ATOM 1476 C C . LEU A 1 196 ? 9.826 10.605 36.373 1.00 52.19 221 LEU A C 1
ATOM 1477 O O . LEU A 1 196 ? 10.635 11.056 37.172 1.00 48.06 221 LEU A O 1
ATOM 1482 N N . PRO A 1 197 ? 10.179 10.248 35.120 1.00 48.56 222 PRO A N 1
ATOM 1483 C CA . PRO A 1 197 ? 11.583 10.424 34.746 1.00 47.47 222 PRO A CA 1
ATOM 1484 C C . PRO A 1 197 ? 12.017 11.881 34.811 1.00 43.43 222 PRO A C 1
ATOM 1485 O O . PRO A 1 197 ? 11.223 12.795 34.566 1.00 41.59 222 PRO A O 1
ATOM 1489 N N . ALA A 1 198 ? 13.291 12.083 35.126 1.00 37.12 223 ALA A N 1
ATOM 1490 C CA . ALA A 1 198 ? 13.869 13.411 35.255 1.00 35.74 223 ALA A CA 1
ATOM 1491 C C . ALA A 1 198 ? 15.344 13.233 35.007 1.00 39.31 223 ALA A C 1
ATOM 1492 O O . ALA A 1 198 ? 16.180 13.325 35.901 1.00 39.46 223 ALA A O 1
ATOM 1494 N N . PRO A 1 199 ? 15.695 12.954 33.766 1.00 37.62 224 PRO A N 1
ATOM 1495 C CA . PRO A 1 199 ? 17.095 12.620 33.545 1.00 33.16 224 PRO A CA 1
ATOM 1496 C C . PRO A 1 199 ? 18.129 13.725 33.798 1.00 34.16 224 PRO A C 1
ATOM 1497 O O . PRO A 1 199 ? 19.248 13.412 34.187 1.00 34.58 224 PRO A O 1
ATOM 1501 N N . LYS A 1 200 ? 17.786 14.971 33.514 1.00 38.03 225 LYS A N 1
ATOM 1502 C CA . LYS A 1 200 ? 18.718 16.087 33.750 1.00 37.04 225 LYS A CA 1
ATOM 1503 C C . LYS A 1 200 ? 18.992 16.199 35.288 1.00 33.06 225 LYS A C 1
ATOM 1504 O O . LYS A 1 200 ? 20.138 16.362 35.748 1.00 31.55 225 LYS A O 1
ATOM 1510 N N . ARG A 1 201 ? 17.933 16.070 36.044 1.00 35.84 226 ARG A N 1
ATOM 1511 C CA . ARG A 1 201 ? 18.034 16.048 37.535 1.00 35.78 226 ARG A CA 1
ATOM 1512 C C . ARG A 1 201 ? 18.995 14.966 37.971 1.00 38.98 226 ARG A C 1
ATOM 1513 O O . ARG A 1 201 ? 19.943 15.232 38.700 1.00 34.22 226 ARG A O 1
ATOM 1521 N N . ASP A 1 202 ? 18.814 13.758 37.442 1.00 33.62 227 ASP A N 1
ATOM 1522 C CA . ASP A 1 202 ? 19.630 12.664 37.853 1.00 34.28 227 ASP A CA 1
ATOM 1523 C C . ASP A 1 202 ? 21.060 12.821 37.474 1.00 33.78 227 ASP A C 1
ATOM 1524 O O . ASP A 1 202 ? 21.905 12.435 38.268 1.00 33.25 227 ASP A O 1
ATOM 1529 N N . LYS A 1 203 ? 21.350 13.335 36.260 1.00 31.54 228 LYS A N 1
ATOM 1530 C CA . LYS A 1 203 ? 22.719 13.662 35.883 1.00 30.68 228 LYS A CA 1
ATOM 1531 C C . LYS A 1 203 ? 23.402 14.664 36.876 1.00 32.77 228 LYS A C 1
ATOM 1532 O O . LYS A 1 203 ? 24.542 14.469 37.340 1.00 37.20 228 LYS A O 1
ATOM 1538 N N . ALA A 1 204 ? 22.715 15.753 37.129 1.00 33.69 229 ALA A N 1
ATOM 1539 C CA . ALA A 1 204 ? 23.215 16.762 38.083 1.00 35.06 229 ALA A CA 1
ATOM 1540 C C . ALA A 1 204 ? 23.414 16.156 39.520 1.00 32.15 229 ALA A C 1
ATOM 1541 O O . ALA A 1 204 ? 24.419 16.415 40.172 1.00 38.66 229 ALA A O 1
ATOM 1543 N N . ARG A 1 205 ? 22.440 15.397 39.990 1.00 31.49 230 ARG A N 1
ATOM 1544 C CA . ARG A 1 205 ? 22.546 14.773 41.336 1.00 33.37 230 ARG A CA 1
ATOM 1545 C C . ARG A 1 205 ? 23.786 13.880 41.456 1.00 38.78 230 ARG A C 1
ATOM 1546 O O . ARG A 1 205 ? 24.512 13.877 42.470 1.00 31.82 230 ARG A O 1
ATOM 1554 N N . LYS A 1 206 ? 24.069 13.146 40.382 1.00 39.65 231 LYS A N 1
ATOM 1555 C CA . LYS A 1 206 ? 25.273 12.365 40.314 1.00 38.42 231 LYS A CA 1
ATOM 1556 C C . LYS A 1 206 ? 26.509 13.236 40.334 1.00 35.43 231 LYS A C 1
ATOM 1557 O O . LYS A 1 206 ? 27.536 12.863 40.973 1.00 35.52 231 LYS A O 1
ATOM 1563 N N . ALA A 1 207 ? 26.471 14.371 39.628 1.00 32.88 232 ALA A N 1
ATOM 1564 C CA . ALA A 1 207 ? 27.640 15.262 39.601 1.00 32.65 232 ALA A CA 1
ATOM 1565 C C . ALA A 1 207 ? 27.897 15.846 41.015 1.00 33.20 232 ALA A C 1
ATOM 1566 O O . ALA A 1 207 ? 29.024 16.009 41.456 1.00 32.12 232 ALA A O 1
ATOM 1568 N N . VAL A 1 208 ? 26.832 16.130 41.718 1.00 35.28 233 VAL A N 1
ATOM 1569 C CA . VAL A 1 208 ? 26.978 16.849 43.025 1.00 34.58 233 VAL A CA 1
ATOM 1570 C C . VAL A 1 208 ? 27.485 15.781 43.996 1.00 35.92 233 VAL A C 1
ATOM 1571 O O . VAL A 1 208 ? 28.369 16.027 44.809 1.00 35.17 233 VAL A O 1
ATOM 1575 N N . GLY A 1 209 ? 26.965 14.584 43.839 1.00 36.55 234 GLY A N 1
ATOM 1576 C CA . GLY A 1 209 ? 27.437 13.409 44.529 1.00 34.97 234 GLY A CA 1
ATOM 1577 C C . GLY A 1 209 ? 28.934 13.271 44.404 1.00 37.96 234 GLY A C 1
ATOM 1578 O O . GLY A 1 209 ? 29.606 13.059 45.412 1.00 35.80 234 GLY A O 1
ATOM 1579 N N . GLU A 1 210 ? 29.480 13.426 43.197 1.00 37.74 235 GLU A N 1
ATOM 1580 C CA . GLU A 1 210 ? 30.932 13.252 42.992 1.00 39.53 235 GLU A CA 1
ATOM 1581 C C . GLU A 1 210 ? 31.703 14.352 43.693 1.00 40.11 235 GLU A C 1
ATOM 1582 O O . GLU A 1 210 ? 32.720 14.131 44.304 1.00 39.02 235 GLU A O 1
ATOM 1585 N N . ILE A 1 211 ? 31.197 15.569 43.594 1.00 36.78 236 ILE A N 1
ATOM 1586 C CA . ILE A 1 211 ? 31.850 16.708 44.225 1.00 37.65 236 ILE A CA 1
ATOM 1587 C C . ILE A 1 211 ? 31.857 16.580 45.758 1.00 34.00 236 ILE A C 1
ATOM 1588 O O . ILE A 1 211 ? 32.832 16.804 46.412 1.00 34.46 236 ILE A O 1
ATOM 1593 N N . PHE A 1 212 ? 30.716 16.212 46.308 1.00 32.35 237 PHE A N 1
ATOM 1594 C CA . PHE A 1 212 ? 30.595 16.011 47.742 1.00 31.45 237 PHE A CA 1
ATOM 1595 C C . PHE A 1 212 ? 31.397 14.805 48.227 1.00 36.47 237 PHE A C 1
ATOM 1596 O O . PHE A 1 212 ? 31.877 14.791 49.360 1.00 33.86 237 PHE A O 1
ATOM 1604 N N . GLN A 1 213 ? 31.563 13.785 47.384 1.00 37.64 238 GLN A N 1
ATOM 1605 C CA . GLN A 1 213 ? 32.462 12.686 47.729 1.00 38.07 238 GLN A CA 1
ATOM 1606 C C . GLN A 1 213 ? 33.886 13.237 47.877 1.00 42.55 238 GLN A C 1
ATOM 1607 O O . GLN A 1 213 ? 34.617 12.909 48.854 1.00 38.83 238 GLN A O 1
ATOM 1613 N N . GLU A 1 214 ? 34.290 14.069 46.923 1.00 42.50 239 GLU A N 1
ATOM 1614 C CA . GLU A 1 214 ? 35.611 14.671 46.966 1.00 43.65 239 GLU A CA 1
ATOM 1615 C C . GLU A 1 214 ? 35.784 15.588 48.192 1.00 45.44 239 GLU A C 1
ATOM 1616 O O . GLU A 1 214 ? 36.852 15.639 48.806 1.00 42.09 239 GLU A O 1
ATOM 1622 N N . LEU A 1 215 ? 34.732 16.299 48.561 1.00 43.59 240 LEU A N 1
ATOM 1623 C CA . LEU A 1 215 ? 34.793 17.172 49.730 1.00 44.26 240 LEU A CA 1
ATOM 1624 C C . LEU A 1 215 ? 34.988 16.329 51.023 1.00 41.14 240 LEU A C 1
ATOM 1625 O O . LEU A 1 215 ? 35.676 16.748 51.925 1.00 37.23 240 LEU A O 1
ATOM 1630 N N . LEU A 1 216 ? 34.297 15.208 51.122 1.00 37.02 241 LEU A N 1
ATOM 1631 C CA . LEU A 1 216 ? 34.465 14.286 52.244 1.00 39.82 241 LEU A CA 1
ATOM 1632 C C . LEU A 1 216 ? 35.918 13.757 52.287 1.00 43.76 241 LEU A C 1
ATOM 1633 O O . LEU A 1 216 ? 36.584 13.873 53.328 1.00 40.69 241 LEU A O 1
ATOM 1638 N N . ASP A 1 217 ? 36.397 13.234 51.154 1.00 41.75 242 ASP A N 1
ATOM 1639 C CA . ASP A 1 217 ? 37.758 12.699 51.038 1.00 48.02 242 ASP A CA 1
ATOM 1640 C C . ASP A 1 217 ? 38.773 13.754 51.456 1.00 47.77 242 ASP A C 1
ATOM 1641 O O . ASP A 1 217 ? 39.646 13.478 52.276 1.00 43.68 242 ASP A O 1
ATOM 1646 N N . LYS A 1 218 ? 38.670 14.959 50.907 1.00 43.56 243 LYS A N 1
ATOM 1647 C CA . LYS A 1 218 ? 39.566 16.043 51.314 1.00 43.40 243 LYS A CA 1
ATOM 1648 C C . LYS A 1 218 ? 39.432 16.350 52.825 1.00 44.69 243 LYS A C 1
ATOM 1649 O O . LYS A 1 218 ? 40.435 16.568 53.478 1.00 48.49 243 LYS A O 1
ATOM 1651 N N . ARG A 1 219 ? 38.218 16.385 53.382 1.00 42.19 244 ARG A N 1
ATOM 1652 C CA . ARG A 1 219 ? 38.099 16.732 54.813 1.00 42.44 244 ARG A CA 1
ATOM 1653 C C . ARG A 1 219 ? 38.774 15.673 55.697 1.00 43.50 244 ARG A C 1
ATOM 1654 O O . ARG A 1 219 ? 39.319 16.003 56.748 1.00 44.20 244 ARG A O 1
ATOM 1662 N N . ARG A 1 220 ? 38.698 14.414 55.277 1.00 40.13 245 ARG A N 1
ATOM 1663 C CA . ARG A 1 220 ? 39.228 13.308 56.050 1.00 41.67 245 ARG A CA 1
ATOM 1664 C C . ARG A 1 220 ? 40.707 13.540 56.339 1.00 50.16 245 ARG A C 1
ATOM 1665 O O . ARG A 1 220 ? 41.120 13.553 57.502 1.00 43.89 245 ARG A O 1
ATOM 1673 N N . GLU A 1 221 ? 41.481 13.765 55.283 1.00 52.40 246 GLU A N 1
ATOM 1674 C CA . GLU A 1 221 ? 42.914 14.027 55.439 1.00 61.35 246 GLU A CA 1
ATOM 1675 C C . GLU A 1 221 ? 43.249 15.384 56.069 1.00 60.93 246 GLU A C 1
ATOM 1676 O O . GLU A 1 221 ? 44.291 15.515 56.704 1.00 61.62 246 GLU A O 1
ATOM 1682 N N . GLU A 1 222 ? 42.393 16.391 55.895 1.00 58.98 247 GLU A N 1
ATOM 1683 C CA . GLU A 1 222 ? 42.483 17.633 56.698 1.00 59.65 247 GLU A CA 1
ATOM 1684 C C . GLU A 1 222 ? 42.323 17.409 58.232 1.00 55.73 247 GLU A C 1
ATOM 1685 O O . GLU A 1 222 ? 42.975 18.082 59.056 1.00 49.46 247 GLU A O 1
ATOM 1691 N N . HIS A 1 223 ? 41.440 16.485 58.600 1.00 48.80 248 HIS A N 1
ATOM 1692 C CA . HIS A 1 223 ? 41.279 16.050 59.988 1.00 52.68 248 HIS A CA 1
ATOM 1693 C C . HIS A 1 223 ? 42.594 15.429 60.519 1.00 58.77 248 HIS A C 1
ATOM 1694 O O . HIS A 1 223 ? 42.926 15.607 61.691 1.00 57.37 248 HIS A O 1
ATOM 1701 N N . LYS A 1 224 ? 43.325 14.724 59.647 1.00 62.70 249 LYS A N 1
ATOM 1702 C CA . LYS A 1 224 ? 44.661 14.199 59.961 1.00 64.28 249 LYS A CA 1
ATOM 1703 C C . LYS A 1 224 ? 45.693 15.304 60.122 1.00 65.50 249 LYS A C 1
ATOM 1704 O O . LYS A 1 224 ? 46.364 15.378 61.146 1.00 66.09 249 LYS A O 1
ATOM 1710 N N . LYS A 1 225 ? 45.814 16.157 59.108 1.00 63.39 250 LYS A N 1
ATOM 1711 C CA . LYS A 1 225 ? 46.723 17.300 59.160 1.00 62.11 250 LYS A CA 1
ATOM 1712 C C . LYS A 1 225 ? 46.391 18.279 60.309 1.00 64.18 250 LYS A C 1
ATOM 1713 O O . LYS A 1 225 ? 47.304 18.827 60.920 1.00 68.25 250 LYS A O 1
ATOM 1718 N N . HIS A 1 226 ? 45.110 18.503 60.613 1.00 58.16 251 HIS A N 1
ATOM 1719 C CA . HIS A 1 226 ? 44.727 19.525 61.613 1.00 63.40 251 HIS A CA 1
ATOM 1720 C C . HIS A 1 226 ? 43.612 19.093 62.546 1.00 61.33 251 HIS A C 1
ATOM 1721 O O . HIS A 1 226 ? 42.521 19.704 62.543 1.00 58.13 251 HIS A O 1
ATOM 1728 N N . PRO A 1 227 ? 43.885 18.063 63.375 1.00 62.38 252 PRO A N 1
ATOM 1729 C CA . PRO A 1 227 ? 42.865 17.495 64.274 1.00 58.51 252 PRO A CA 1
ATOM 1730 C C . PRO A 1 227 ? 42.331 18.468 65.309 1.00 60.05 252 PRO A C 1
ATOM 1731 O O . PRO A 1 227 ? 41.329 18.164 65.962 1.00 61.57 252 PRO A O 1
ATOM 1735 N N . GLU A 1 228 ? 42.999 19.613 65.480 1.00 63.76 253 GLU A N 1
ATOM 1736 C CA . GLU A 1 228 ? 42.498 20.659 66.386 1.00 64.85 253 GLU A CA 1
ATOM 1737 C C . GLU A 1 228 ? 41.158 21.197 65.911 1.00 55.86 253 GLU A C 1
ATOM 1738 O O . GLU A 1 228 ? 40.367 21.650 66.732 1.00 58.53 253 GLU A O 1
ATOM 1744 N N . ARG A 1 229 ? 40.891 21.117 64.601 1.00 55.34 254 ARG A N 1
ATOM 1745 C CA . ARG A 1 229 ? 39.593 21.534 64.065 1.00 48.10 254 ARG A CA 1
ATOM 1746 C C . ARG A 1 229 ? 38.459 20.841 64.835 1.00 47.84 254 ARG A C 1
ATOM 1747 O O . ARG A 1 229 ? 37.475 21.476 65.193 1.00 45.55 254 ARG A O 1
ATOM 1755 N N . LEU A 1 230 ? 38.629 19.546 65.109 1.00 45.30 255 LEU A N 1
ATOM 1756 C CA . LEU A 1 230 ? 37.626 18.719 65.774 1.00 48.49 255 LEU A CA 1
ATOM 1757 C C . LEU A 1 230 ? 37.396 19.163 67.194 1.00 46.65 255 LEU A C 1
ATOM 1758 O O . LEU A 1 230 ? 36.419 18.775 67.807 1.00 44.57 255 LEU A O 1
ATOM 1763 N N . LEU A 1 231 ? 38.266 20.024 67.704 1.00 50.63 256 LEU A N 1
ATOM 1764 C CA . LEU A 1 231 ? 38.124 20.532 69.071 1.00 53.55 256 LEU A CA 1
ATOM 1765 C C . LEU A 1 231 ? 37.616 21.989 69.150 1.00 55.01 256 LEU A C 1
ATOM 1766 O O . LEU A 1 231 ? 37.460 22.543 70.231 1.00 59.27 256 LEU A O 1
ATOM 1771 N N . ASP A 1 232 ? 37.309 22.589 68.009 1.00 50.28 257 ASP A N 1
ATOM 1772 C CA . ASP A 1 232 ? 36.883 23.993 67.945 1.00 44.47 257 ASP A CA 1
ATOM 1773 C C . ASP A 1 232 ? 35.436 24.057 67.457 1.00 42.63 257 ASP A C 1
ATOM 1774 O O . ASP A 1 232 ? 35.183 23.838 66.255 1.00 41.23 257 ASP A O 1
ATOM 1779 N N . GLU A 1 233 ? 34.502 24.362 68.376 1.00 37.11 258 GLU A N 1
ATOM 1780 C CA . GLU A 1 233 ? 33.074 24.370 68.065 1.00 36.85 258 GLU A CA 1
ATOM 1781 C C . GLU A 1 233 ? 32.647 25.441 67.043 1.00 37.76 258 GLU A C 1
ATOM 1782 O O . GLU A 1 233 ? 31.567 25.361 66.479 1.00 40.26 258 GLU A O 1
ATOM 1784 N N . SER A 1 234 ? 33.479 26.439 66.855 1.00 36.96 259 SER A N 1
ATOM 1785 C CA . SER A 1 234 ? 33.195 27.491 65.924 1.00 39.44 259 SER A CA 1
ATOM 1786 C C . SER A 1 234 ? 33.552 27.071 64.496 1.00 38.85 259 SER A C 1
ATOM 1787 O O . SER A 1 234 ? 33.174 27.751 63.550 1.00 38.30 259 SER A O 1
ATOM 1790 N N . LYS A 1 235 ? 34.372 26.044 64.348 1.00 37.39 260 LYS A N 1
ATOM 1791 C CA . LYS A 1 235 ? 34.856 25.609 63.001 1.00 42.55 260 LYS A CA 1
ATOM 1792 C C . LYS A 1 235 ? 34.219 24.292 62.565 1.00 38.38 260 LYS A C 1
ATOM 1793 O O . LYS A 1 235 ? 34.341 23.907 61.409 1.00 41.09 260 LYS A O 1
ATOM 1797 N N . MET A 1 236 ? 33.573 23.596 63.487 1.00 35.37 261 MET A N 1
ATOM 1798 C CA . MET A 1 236 ? 32.925 22.326 63.200 1.00 34.77 261 MET A CA 1
ATOM 1799 C C . MET A 1 236 ? 31.626 22.471 62.410 1.00 33.12 261 MET A C 1
ATOM 1800 O O . MET A 1 236 ? 30.636 22.917 62.935 1.00 30.78 261 MET A O 1
ATOM 1805 N N . ASP A 1 237 ? 31.608 21.945 61.201 1.00 32.18 262 ASP A N 1
ATOM 1806 C CA . ASP A 1 237 ? 30.401 21.984 60.417 1.00 31.62 262 ASP A CA 1
ATOM 1807 C C . ASP A 1 237 ? 29.675 20.616 60.231 1.00 34.45 262 ASP A C 1
ATOM 1808 O O . ASP A 1 237 ? 29.981 19.583 60.902 1.00 28.51 262 ASP A O 1
ATOM 1813 N N . VAL A 1 238 ? 28.615 20.592 59.403 1.00 30.02 263 VAL A N 1
ATOM 1814 C CA . VAL A 1 238 ? 27.890 19.354 59.260 1.00 28.63 263 VAL A CA 1
ATOM 1815 C C . VAL A 1 238 ? 28.754 18.233 58.649 1.00 28.86 263 VAL A C 1
ATOM 1816 O O . VAL A 1 238 ? 28.574 17.068 58.993 1.00 31.63 263 VAL A O 1
ATOM 1820 N N . VAL A 1 239 ? 29.651 18.568 57.730 1.00 30.73 264 VAL A N 1
ATOM 1821 C CA . VAL A 1 239 ? 30.539 17.587 57.138 1.00 30.83 264 VAL A CA 1
ATOM 1822 C C . VAL A 1 239 ? 31.392 16.960 58.268 1.00 35.87 264 VAL A C 1
ATOM 1823 O O . VAL A 1 239 ? 31.561 15.725 58.357 1.00 34.74 264 VAL A O 1
ATOM 1827 N N . ASP A 1 240 ? 31.894 17.810 59.154 1.00 31.34 265 ASP A N 1
ATOM 1828 C CA . ASP A 1 240 ? 32.741 17.314 60.282 1.00 32.51 265 ASP A CA 1
ATOM 1829 C C . ASP A 1 240 ? 31.987 16.396 61.194 1.00 32.07 265 ASP A C 1
ATOM 1830 O O . ASP A 1 240 ? 32.533 15.341 61.587 1.00 37.93 265 ASP A O 1
ATOM 1835 N N . HIS A 1 241 ? 30.724 16.721 61.489 1.00 30.05 266 HIS A N 1
ATOM 1836 C CA . HIS A 1 241 ? 29.911 15.906 62.367 1.00 31.28 266 HIS A CA 1
ATOM 1837 C C . HIS A 1 241 ? 29.590 14.547 61.698 1.00 34.33 266 HIS A C 1
ATOM 1838 O O . HIS A 1 241 ? 29.703 13.469 62.305 1.00 35.46 266 HIS A O 1
ATOM 1845 N N . LEU A 1 242 ? 29.207 14.594 60.431 1.00 32.50 267 LEU A N 1
ATOM 1846 C CA . LEU A 1 242 ? 29.022 13.356 59.666 1.00 31.55 267 LEU A CA 1
ATOM 1847 C C . LEU A 1 242 ? 30.251 12.450 59.566 1.00 32.85 267 LEU A C 1
ATOM 1848 O O . LEU A 1 242 ? 30.096 11.228 59.505 1.00 32.81 267 LEU A O 1
ATOM 1853 N N . LEU A 1 243 ? 31.428 13.025 59.516 1.00 32.87 268 LEU A N 1
ATOM 1854 C CA . LEU A 1 243 ? 32.657 12.258 59.444 1.00 39.63 268 LEU A CA 1
ATOM 1855 C C . LEU A 1 243 ? 33.104 11.605 60.775 1.00 42.98 268 LEU A C 1
ATOM 1856 O O . LEU A 1 243 ? 33.941 10.707 60.761 1.00 47.72 268 LEU A O 1
ATOM 1861 N N . THR A 1 244 ? 32.512 12.011 61.886 1.00 43.82 269 THR A N 1
ATOM 1862 C CA . THR A 1 244 ? 33.007 11.644 63.192 1.00 41.47 269 THR A CA 1
ATOM 1863 C C . THR A 1 244 ? 31.952 11.084 64.105 1.00 42.79 269 THR A C 1
ATOM 1864 O O . THR A 1 244 ? 32.244 10.814 65.257 1.00 43.89 269 THR A O 1
ATOM 1868 N N . GLN A 1 245 ? 30.731 10.903 63.610 1.00 36.39 270 GLN A N 1
ATOM 1869 C CA . GLN A 1 245 ? 29.637 10.349 64.404 1.00 42.26 270 GLN A CA 1
ATOM 1870 C C . GLN A 1 245 ? 29.257 9.033 63.836 1.00 43.04 270 GLN A C 1
ATOM 1871 O O . GLN A 1 245 ? 29.630 8.746 62.680 1.00 46.52 270 GLN A O 1
ATOM 1877 N N . LYS A 1 246 ? 28.485 8.261 64.624 1.00 35.02 271 LYS A N 1
ATOM 1878 C CA . LYS A 1 246 ? 28.005 6.943 64.245 1.00 36.86 271 LYS A CA 1
ATOM 1879 C C . LYS A 1 246 ? 26.547 6.986 64.626 1.00 35.17 271 LYS A C 1
ATOM 1880 O O . LYS A 1 246 ? 26.160 7.923 65.371 1.00 34.45 271 LYS A O 1
ATOM 1886 N N . TYR A 1 247 ? 25.737 6.023 64.192 1.00 29.60 272 TYR A N 1
ATOM 1887 C CA . TYR A 1 247 ? 24.391 5.931 64.697 1.00 30.23 272 TYR A CA 1
ATOM 1888 C C . TYR A 1 247 ? 24.490 5.562 66.199 1.00 34.32 272 TYR A C 1
ATOM 1889 O O . TYR A 1 247 ? 25.561 5.205 66.614 1.00 34.53 272 TYR A O 1
ATOM 1898 N N . LYS A 1 248 ? 23.403 5.706 66.954 1.00 33.57 273 LYS A N 1
ATOM 1899 C CA . LYS A 1 248 ? 23.408 5.402 68.403 1.00 40.81 273 LYS A CA 1
ATOM 1900 C C . LYS A 1 248 ? 23.791 3.924 68.632 1.00 41.84 273 LYS A C 1
ATOM 1901 O O . LYS A 1 248 ? 24.579 3.629 69.499 1.00 41.09 273 LYS A O 1
ATOM 1907 N N . ASP A 1 249 ? 23.275 3.024 67.806 1.00 41.96 274 ASP A N 1
ATOM 1908 C CA . ASP A 1 249 ? 23.558 1.580 67.941 1.00 38.32 274 ASP A CA 1
ATOM 1909 C C . ASP A 1 249 ? 24.944 1.154 67.550 1.00 37.99 274 ASP A C 1
ATOM 1910 O O . ASP A 1 249 ? 25.203 -0.028 67.585 1.00 45.16 274 ASP A O 1
ATOM 1915 N N . GLY A 1 250 ? 25.800 2.088 67.148 1.00 39.62 275 GLY A N 1
ATOM 1916 C CA . GLY A 1 250 ? 27.184 1.838 66.786 1.00 40.44 275 GLY A CA 1
ATOM 1917 C C . GLY A 1 250 ? 27.430 1.563 65.286 1.00 38.66 275 GLY A C 1
ATOM 1918 O O . GLY A 1 250 ? 28.581 1.477 64.889 1.00 38.17 275 GLY A O 1
ATOM 1919 N N . GLN A 1 251 ? 26.372 1.400 64.470 1.00 41.35 276 GLN A N 1
ATOM 1920 C CA . GLN A 1 251 ? 26.565 1.241 62.985 1.00 36.61 276 GLN A CA 1
ATOM 1921 C C . GLN A 1 251 ? 27.132 2.514 62.397 1.00 42.31 276 GLN A C 1
ATOM 1922 O O . GLN A 1 251 ? 26.643 3.609 62.699 1.00 40.07 276 GLN A O 1
ATOM 1924 N N . GLU A 1 252 ? 28.196 2.376 61.605 1.00 39.32 277 GLU A N 1
ATOM 1925 C CA . GLU A 1 252 ? 28.810 3.503 60.937 1.00 47.18 277 GLU A CA 1
ATOM 1926 C C . GLU A 1 252 ? 27.903 3.978 59.799 1.00 41.23 277 GLU A C 1
ATOM 1927 O O . GLU A 1 252 ? 27.091 3.222 59.311 1.00 36.49 277 GLU A O 1
ATOM 1933 N N . LEU A 1 253 ? 28.047 5.233 59.420 1.00 36.30 278 LEU A N 1
ATOM 1934 C CA . LEU A 1 253 ? 27.374 5.817 58.277 1.00 33.52 278 LEU A CA 1
ATOM 1935 C C . LEU A 1 253 ? 28.133 5.466 57.050 1.00 35.77 278 LEU A C 1
ATOM 1936 O O . LEU A 1 253 ? 29.341 5.323 57.103 1.00 41.40 278 LEU A O 1
ATOM 1941 N N . THR A 1 254 ? 27.441 5.346 55.935 1.00 36.74 279 THR A N 1
ATOM 1942 C CA . THR A 1 254 ? 28.088 5.267 54.631 1.00 37.56 279 THR A CA 1
ATOM 1943 C C . THR A 1 254 ? 28.266 6.668 54.053 1.00 37.40 279 THR A C 1
ATOM 1944 O O . THR A 1 254 ? 27.504 7.571 54.374 1.00 35.12 279 THR A O 1
ATOM 1948 N N . ASP A 1 255 ? 29.255 6.831 53.194 1.00 35.00 280 ASP A N 1
ATOM 1949 C CA . ASP A 1 255 ? 29.504 8.071 52.529 1.00 37.19 280 ASP A CA 1
ATOM 1950 C C . ASP A 1 255 ? 28.345 8.496 51.621 1.00 43.06 280 ASP A C 1
ATOM 1951 O O . ASP A 1 255 ? 28.140 9.691 51.412 1.00 38.89 280 ASP A O 1
ATOM 1956 N N . VAL A 1 256 ? 27.630 7.516 51.087 1.00 39.60 281 VAL A N 1
ATOM 1957 C CA . VAL A 1 256 ? 26.420 7.734 50.342 1.00 45.17 281 VAL A CA 1
ATOM 1958 C C . VAL A 1 256 ? 25.340 8.332 51.224 1.00 41.43 281 VAL A C 1
ATOM 1959 O O . VAL A 1 256 ? 24.635 9.247 50.791 1.00 39.84 281 VAL A O 1
ATOM 1963 N N . HIS A 1 257 ? 25.194 7.819 52.443 1.00 37.87 282 HIS A N 1
ATOM 1964 C CA . HIS A 1 257 ? 24.289 8.396 53.428 1.00 37.50 282 HIS A CA 1
ATOM 1965 C C . HIS A 1 257 ? 24.773 9.845 53.746 1.00 32.41 282 HIS A C 1
ATOM 1966 O O . HIS A 1 257 ? 23.964 10.734 53.911 1.00 29.32 282 HIS A O 1
ATOM 1973 N N . ARG A 1 258 ? 26.078 10.063 53.891 1.00 28.76 283 ARG A N 1
ATOM 1974 C CA . ARG A 1 258 ? 26.581 11.419 54.328 1.00 30.31 283 ARG A CA 1
ATOM 1975 C C . ARG A 1 258 ? 26.289 12.443 53.219 1.00 34.51 283 ARG A C 1
ATOM 1976 O O . ARG A 1 258 ? 25.926 13.582 53.476 1.00 31.66 283 ARG A O 1
ATOM 1984 N N . ILE A 1 259 ? 26.529 12.024 51.979 1.00 31.86 284 ILE A N 1
ATOM 1985 C CA . ILE A 1 259 ? 26.252 12.865 50.803 1.00 30.65 284 ILE A CA 1
ATOM 1986 C C . ILE A 1 259 ? 24.776 13.208 50.759 1.00 27.01 284 ILE A C 1
ATOM 1987 O O . ILE A 1 259 ? 24.416 14.382 50.567 1.00 28.59 284 ILE A O 1
ATOM 1992 N N . GLY A 1 260 ? 23.921 12.237 50.990 1.00 27.17 285 GLY A N 1
ATOM 1993 C CA . GLY A 1 260 ? 22.481 12.470 50.908 1.00 30.13 285 GLY A CA 1
ATOM 1994 C C . GLY A 1 260 ? 21.945 13.378 52.001 1.00 31.54 285 GLY A C 1
ATOM 1995 O O . GLY A 1 260 ? 21.091 14.234 51.765 1.00 25.64 285 GLY A O 1
ATOM 1996 N N . ILE A 1 261 ? 22.440 13.166 53.196 1.00 28.30 286 ILE A N 1
ATOM 1997 C CA . ILE A 1 261 ? 22.154 14.101 54.307 1.00 30.56 286 ILE A CA 1
ATOM 1998 C C . ILE A 1 261 ? 22.589 15.567 54.015 1.00 23.99 286 ILE A C 1
ATOM 1999 O O . ILE A 1 261 ? 21.839 16.472 54.221 1.00 28.10 286 ILE A O 1
ATOM 2004 N N . LEU A 1 262 ? 23.791 15.799 53.538 1.00 26.27 287 LEU A N 1
ATOM 2005 C CA . LEU A 1 262 ? 24.201 17.111 53.147 1.00 26.59 287 LEU A CA 1
ATOM 2006 C C . LEU A 1 262 ? 23.282 17.722 52.076 1.00 27.11 287 LEU A C 1
ATOM 2007 O O . LEU A 1 262 ? 22.983 18.900 52.148 1.00 26.20 287 LEU A O 1
ATOM 2012 N N . ILE A 1 263 ? 22.844 16.937 51.086 1.00 25.20 288 ILE A N 1
ATOM 2013 C CA . ILE A 1 263 ? 22.021 17.450 49.981 1.00 26.36 288 ILE A CA 1
ATOM 2014 C C . ILE A 1 263 ? 20.674 17.782 50.532 1.00 25.68 288 ILE A C 1
ATOM 2015 O O . ILE A 1 263 ? 20.146 18.851 50.255 1.00 26.84 288 ILE A O 1
ATOM 2020 N N . ALA A 1 264 ? 20.185 16.926 51.402 1.00 23.68 289 ALA A N 1
ATOM 2021 C CA . ALA A 1 264 ? 18.857 17.156 52.055 1.00 20.62 289 ALA A CA 1
ATOM 2022 C C . ALA A 1 264 ? 18.906 18.481 52.899 1.00 24.54 289 ALA A C 1
ATOM 2023 O O . ALA A 1 264 ? 17.965 19.327 52.854 1.00 23.44 289 ALA A O 1
ATOM 2025 N N . GLY A 1 265 ? 19.988 18.609 53.673 1.00 24.86 290 GLY A N 1
ATOM 2026 C CA . GLY A 1 265 ? 20.299 19.805 54.523 1.00 26.12 290 GLY A CA 1
ATOM 2027 C C . GLY A 1 265 ? 20.349 21.096 53.691 1.00 26.92 290 GLY A C 1
ATOM 2028 O O . GLY A 1 265 ? 19.681 22.094 54.052 1.00 26.68 290 GLY A O 1
ATOM 2029 N N . LEU A 1 266 ? 21.075 21.028 52.565 1.00 26.04 291 LEU A N 1
ATOM 2030 C CA . LEU A 1 266 ? 21.195 22.186 51.656 1.00 31.38 291 LEU A CA 1
ATOM 2031 C C . LEU A 1 266 ? 19.922 22.573 51.023 1.00 26.83 291 LEU A C 1
ATOM 2032 O O . LEU A 1 266 ? 19.670 23.796 50.844 1.00 27.62 291 LEU A O 1
ATOM 2037 N N . PHE A 1 267 ? 19.178 21.569 50.547 1.00 25.34 292 PHE A N 1
ATOM 2038 C CA . PHE A 1 267 ? 17.847 21.772 50.016 1.00 27.26 292 PHE A CA 1
ATOM 2039 C C . PHE A 1 267 ? 16.959 22.504 51.017 1.00 31.37 292 PHE A C 1
ATOM 2040 O O . PHE A 1 267 ? 16.392 23.527 50.718 1.00 26.29 292 PHE A O 1
ATOM 2048 N N . ALA A 1 268 ? 16.920 21.989 52.240 1.00 28.90 293 ALA A N 1
ATOM 2049 C CA . ALA A 1 268 ? 16.195 22.639 53.338 1.00 29.05 293 ALA A CA 1
ATOM 2050 C C . ALA A 1 268 ? 16.682 24.076 53.660 1.00 24.18 293 ALA A C 1
ATOM 2051 O O . ALA A 1 268 ? 15.900 24.893 54.064 1.00 28.82 293 ALA A O 1
ATOM 2053 N N . GLY A 1 269 ? 18.000 24.288 53.594 1.00 26.31 294 GLY A N 1
ATOM 2054 C CA . GLY A 1 269 ? 18.696 25.476 53.974 1.00 26.91 294 GLY A CA 1
ATOM 2055 C C . GLY A 1 269 ? 18.602 26.621 52.986 1.00 30.59 294 GLY A C 1
ATOM 2056 O O . GLY A 1 269 ? 18.956 27.776 53.338 1.00 27.03 294 GLY A O 1
ATOM 2057 N N . GLN A 1 270 ? 18.051 26.292 51.800 1.00 25.93 295 GLN A N 1
ATOM 2058 C CA . GLN A 1 270 ? 18.035 27.231 50.717 1.00 27.17 295 GLN A CA 1
ATOM 2059 C C . GLN A 1 270 ? 16.700 27.769 50.365 1.00 28.52 295 GLN A C 1
ATOM 2060 O O . GLN A 1 270 ? 16.517 28.964 50.409 1.00 29.37 295 GLN A O 1
ATOM 2066 N N . HIS A 1 271 ? 15.757 26.913 49.976 1.00 30.42 296 HIS A N 1
ATOM 2067 C CA . HIS A 1 271 ? 14.559 27.382 49.236 1.00 31.18 296 HIS A CA 1
ATOM 2068 C C . HIS A 1 271 ? 13.560 28.124 50.078 1.00 28.55 296 HIS A C 1
ATOM 2069 O O . HIS A 1 271 ? 13.171 29.279 49.730 1.00 24.29 296 HIS A O 1
ATOM 2076 N N . THR A 1 272 ? 13.201 27.508 51.209 1.00 31.01 297 THR A N 1
ATOM 2077 C CA . THR A 1 272 ? 12.285 28.147 52.149 1.00 29.49 297 THR A CA 1
ATOM 2078 C C . THR A 1 272 ? 12.858 29.504 52.630 1.00 27.06 297 THR A C 1
ATOM 2079 O O . THR A 1 272 ? 12.122 30.469 52.729 1.00 27.85 297 THR A O 1
ATOM 2083 N N . SER A 1 273 ? 14.175 29.600 52.835 1.00 22.30 298 SER A N 1
ATOM 2084 C CA . SER A 1 273 ? 14.811 30.815 53.240 1.00 27.43 298 SER A CA 1
ATOM 2085 C C . SER A 1 273 ? 14.854 31.872 52.146 1.00 27.18 298 SER A C 1
ATOM 2086 O O . SER A 1 273 ? 14.509 33.021 52.440 1.00 23.36 298 SER A O 1
ATOM 2089 N N . SER A 1 274 ? 15.328 31.528 50.936 1.00 24.21 299 SER A N 1
ATOM 2090 C CA . SER A 1 274 ? 15.403 32.548 49.852 1.00 27.19 299 SER A CA 1
ATOM 2091 C C . SER A 1 274 ? 14.014 33.114 49.534 1.00 23.50 299 SER A C 1
ATOM 2092 O O . SER A 1 274 ? 13.883 34.323 49.365 1.00 25.27 299 SER A O 1
ATOM 2095 N N . ILE A 1 275 ? 12.997 32.283 49.514 1.00 25.38 300 ILE A N 1
ATOM 2096 C CA . ILE A 1 275 ? 11.632 32.678 49.278 1.00 28.72 300 ILE A CA 1
ATOM 2097 C C . ILE A 1 275 ? 11.070 33.585 50.367 1.00 30.71 300 ILE A C 1
ATOM 2098 O O . ILE A 1 275 ? 10.473 34.681 50.077 1.00 24.24 300 ILE A O 1
ATOM 2103 N N . THR A 1 276 ? 11.328 33.176 51.610 1.00 24.66 301 THR A N 1
ATOM 2104 C CA . THR A 1 276 ? 10.924 34.018 52.766 1.00 26.00 301 THR A CA 1
ATOM 2105 C C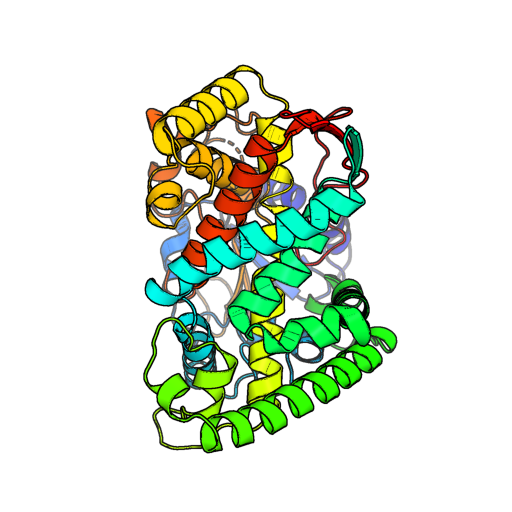 . THR A 1 276 ? 11.637 35.386 52.796 1.00 22.77 301 THR A C 1
ATOM 2106 O O . THR A 1 276 ? 10.967 36.411 53.080 1.00 26.72 301 THR A O 1
ATOM 2110 N N A SER A 1 277 ? 12.944 35.455 52.498 0.50 24.42 302 SER A N 1
ATOM 2111 N N B SER A 1 277 ? 12.936 35.429 52.487 0.50 24.36 302 SER A N 1
ATOM 2112 C CA A SER A 1 277 ? 13.649 36.722 52.479 0.50 25.79 302 SER A CA 1
ATOM 2113 C CA B SER A 1 277 ? 13.685 36.659 52.451 0.50 25.41 302 SER A CA 1
ATOM 2114 C C A SER A 1 277 ? 13.174 37.615 51.345 0.50 25.68 302 SER A C 1
ATOM 2115 C C B SER A 1 277 ? 13.194 37.593 51.348 0.50 25.55 302 SER A C 1
ATOM 2116 O O A SER A 1 277 ? 13.061 38.817 51.522 0.50 25.13 302 SER A O 1
ATOM 2117 O O B SER A 1 277 ? 13.078 38.792 51.551 0.50 25.03 302 SER A O 1
ATOM 2122 N N . SER A 1 278 ? 12.889 37.019 50.190 1.00 26.20 303 SER A N 1
ATOM 2123 C CA . SER A 1 278 ? 12.116 37.731 49.121 1.00 22.41 303 SER A CA 1
ATOM 2124 C C . SER A 1 278 ? 10.781 38.326 49.559 1.00 19.94 303 SER A C 1
ATOM 2125 O O . SER A 1 278 ? 10.677 39.571 49.426 1.00 28.52 303 SER A O 1
ATOM 2128 N N . TRP A 1 279 ? 9.872 37.561 50.106 1.00 24.18 304 TRP A N 1
ATOM 2129 C CA . TRP A 1 279 ? 8.593 38.105 50.450 1.00 24.06 304 TRP A CA 1
ATOM 2130 C C . TRP A 1 279 ? 8.763 39.119 51.560 1.00 29.91 304 TRP A C 1
ATOM 2131 O O . TRP A 1 279 ? 7.995 40.131 51.596 1.00 24.31 304 TRP A O 1
ATOM 2142 N N . THR A 1 280 ? 9.689 38.810 52.491 1.00 25.86 305 THR A N 1
ATOM 2143 C CA . THR A 1 280 ? 9.938 39.776 53.597 1.00 28.14 305 THR A CA 1
ATOM 2144 C C . THR A 1 280 ? 10.470 41.137 53.062 1.00 24.13 305 THR A C 1
ATOM 2145 O O . THR A 1 280 ? 9.875 42.153 53.320 1.00 29.56 305 THR A O 1
ATOM 2149 N N . LEU A 1 281 ? 11.597 41.176 52.324 1.00 25.43 306 LEU A N 1
ATOM 2150 C CA . LEU A 1 281 ? 12.097 42.352 51.798 1.00 25.40 306 LEU A CA 1
ATOM 2151 C C . LEU A 1 281 ? 11.089 43.138 50.968 1.00 30.17 306 LEU A C 1
ATOM 2152 O O . LEU A 1 281 ? 10.989 44.387 51.112 1.00 31.94 306 LEU A O 1
ATOM 2157 N N . MET A 1 282 ? 10.380 42.437 50.072 1.00 31.47 307 MET A N 1
ATOM 2158 C CA . MET A 1 282 ? 9.419 43.138 49.209 1.00 34.68 307 MET A CA 1
ATOM 2159 C C . MET A 1 282 ? 8.378 43.886 50.051 1.00 33.76 307 MET A C 1
ATOM 2160 O O . MET A 1 282 ? 8.033 45.014 49.738 1.00 32.39 307 MET A O 1
ATOM 2165 N N . ASN A 1 283 ? 7.887 43.254 51.108 1.00 32.74 308 ASN A N 1
ATOM 2166 C CA . ASN A 1 283 ? 6.839 43.839 51.875 1.00 29.82 308 ASN A CA 1
ATOM 2167 C C . ASN A 1 283 ? 7.362 44.944 52.771 1.00 31.87 308 ASN A C 1
ATOM 2168 O O . ASN A 1 283 ? 6.650 45.940 52.981 1.00 34.96 308 ASN A O 1
ATOM 2173 N N . VAL A 1 284 ? 8.583 44.773 53.281 1.00 29.60 309 VAL A N 1
ATOM 2174 C CA . VAL A 1 284 ? 9.216 45.826 54.048 1.00 32.14 309 VAL A CA 1
ATOM 2175 C C . VAL A 1 284 ? 9.413 47.104 53.187 1.00 33.16 309 VAL A C 1
ATOM 2176 O O . VAL A 1 284 ? 8.943 48.171 53.587 1.00 33.53 309 VAL A O 1
ATOM 2180 N N . ILE A 1 285 ? 10.133 47.017 52.047 1.00 27.90 310 ILE A N 1
ATOM 2181 C CA . ILE A 1 285 ? 10.413 48.204 51.241 1.00 30.16 310 ILE A CA 1
ATOM 2182 C C . ILE A 1 285 ? 9.216 48.891 50.542 1.00 33.94 310 ILE A C 1
ATOM 2183 O O . ILE A 1 285 ? 9.339 50.019 50.126 1.00 34.24 310 ILE A O 1
ATOM 2188 N N A SER A 1 286 ? 8.083 48.216 50.527 0.50 29.73 311 SER A N 1
ATOM 2189 N N B SER A 1 286 ? 8.071 48.242 50.506 0.50 32.42 311 SER A N 1
ATOM 2190 C CA A SER A 1 286 ? 6.846 48.663 49.885 0.50 34.23 311 SER A CA 1
ATOM 2191 C CA B SER A 1 286 ? 6.875 48.787 49.863 0.50 38.88 311 SER A CA 1
ATOM 2192 C C A SER A 1 286 ? 5.889 49.330 50.868 0.50 35.41 311 SER A C 1
ATOM 2193 C C B SER A 1 286 ? 5.822 49.193 50.894 0.50 38.02 311 SER A C 1
ATOM 2194 O O A SER A 1 286 ? 4.845 49.810 50.472 0.50 37.63 311 SER A O 1
ATOM 2195 O O B SER A 1 286 ? 4.648 49.336 50.566 0.50 38.12 311 SER A O 1
ATOM 2200 N N . ASN A 1 287 ? 6.230 49.327 52.150 1.00 36.96 312 ASN A N 1
ATOM 2201 C CA . ASN A 1 287 ? 5.325 49.834 53.174 1.00 36.24 312 ASN A CA 1
ATOM 2202 C C . ASN A 1 287 ? 6.112 50.864 53.969 1.00 38.21 312 ASN A C 1
ATOM 2203 O O . ASN A 1 287 ? 7.071 50.515 54.666 1.00 28.31 312 ASN A O 1
ATOM 2208 N N . LYS A 1 288 ? 5.761 52.144 53.802 1.00 33.71 313 LYS A N 1
ATOM 2209 C CA . LYS A 1 288 ? 6.613 53.203 54.364 1.00 34.86 313 LYS A CA 1
ATOM 2210 C C . LYS A 1 288 ? 6.734 53.103 55.872 1.00 26.31 313 LYS A C 1
ATOM 2211 O O . LYS A 1 288 ? 7.811 53.274 56.423 1.00 34.80 313 LYS A O 1
ATOM 2217 N N . LYS A 1 289 ? 5.624 52.865 56.548 1.00 31.34 314 LYS A N 1
ATOM 2218 C CA . LYS A 1 289 ? 5.634 52.784 57.999 1.00 32.62 314 LYS A CA 1
ATOM 2219 C C . LYS A 1 289 ? 6.522 51.609 58.522 1.00 33.73 314 LYS A C 1
ATOM 2220 O O . LYS A 1 289 ? 7.303 51.743 59.472 1.00 30.22 314 LYS A O 1
ATOM 2226 N N . VAL A 1 290 ? 6.411 50.478 57.830 1.00 32.26 315 VAL A N 1
ATOM 2227 C CA . VAL A 1 290 ? 7.165 49.298 58.188 1.00 30.72 315 VAL A CA 1
ATOM 2228 C C . VAL A 1 290 ? 8.591 49.532 57.915 1.00 27.48 315 VAL A C 1
ATOM 2229 O O . VAL A 1 290 ? 9.425 49.249 58.815 1.00 28.86 315 VAL A O 1
ATOM 2233 N N . LEU A 1 291 ? 8.945 50.149 56.778 1.00 26.24 316 LEU A N 1
ATOM 2234 C CA . LEU A 1 291 ? 10.358 50.399 56.524 1.00 24.02 316 LEU A CA 1
ATOM 2235 C C . LEU A 1 291 ? 11.035 51.329 57.559 1.00 27.67 316 LEU A C 1
ATOM 2236 O O . LEU A 1 291 ? 12.258 51.178 57.869 1.00 29.56 316 LEU A O 1
ATOM 2241 N N . GLU A 1 292 ? 10.261 52.325 57.972 1.00 32.81 317 GLU A N 1
ATOM 2242 C CA . GLU A 1 292 ? 10.718 53.320 58.978 1.00 35.43 317 GLU A CA 1
ATOM 2243 C C . GLU A 1 292 ? 11.091 52.607 60.274 1.00 29.95 317 GLU A C 1
ATOM 2244 O O . GLU A 1 292 ? 12.117 52.815 60.819 1.00 31.05 317 GLU A O 1
ATOM 2250 N N . LYS A 1 293 ? 10.210 51.759 60.735 1.00 33.26 318 LYS A N 1
ATOM 2251 C CA . LYS A 1 293 ? 10.428 51.059 61.964 1.00 36.28 318 LYS A CA 1
ATOM 2252 C C . LYS A 1 293 ? 11.588 50.092 61.849 1.00 34.27 318 LYS A C 1
ATOM 2253 O O . LYS A 1 293 ? 12.334 49.905 62.789 1.00 31.82 318 LYS A O 1
ATOM 2259 N N . VAL A 1 294 ? 11.758 49.464 60.686 1.00 29.31 319 VAL A N 1
ATOM 2260 C CA . VAL A 1 294 ? 12.782 48.470 60.515 1.00 28.00 319 VAL A CA 1
ATOM 2261 C C . VAL A 1 294 ? 14.056 49.208 60.551 1.00 25.60 319 VAL A C 1
ATOM 2262 O O . VAL A 1 294 ? 14.989 48.798 61.197 1.00 28.46 319 VAL A O 1
ATOM 2266 N N . ARG A 1 295 ? 14.129 50.386 59.928 1.00 26.31 320 ARG A N 1
ATOM 2267 C CA . ARG A 1 295 ? 15.402 51.078 59.858 1.00 27.09 320 ARG A CA 1
ATOM 2268 C C . ARG A 1 295 ? 15.773 51.728 61.197 1.00 27.28 320 ARG A C 1
ATOM 2269 O O . ARG A 1 295 ? 16.956 51.829 61.526 1.00 30.69 320 ARG A O 1
ATOM 2277 N N . LYS A 1 296 ? 14.753 52.120 61.903 1.00 27.07 321 LYS A N 1
ATOM 2278 C CA . LYS A 1 296 ? 14.971 52.750 63.253 1.00 30.62 321 LYS A CA 1
ATOM 2279 C C . LYS A 1 296 ? 15.556 51.665 64.154 1.00 29.08 321 LYS A C 1
ATOM 2280 O O . LYS A 1 296 ? 16.602 51.867 64.772 1.00 31.48 321 LYS A O 1
ATOM 2286 N N . GLU A 1 297 ? 14.937 50.487 64.144 1.00 30.97 322 GLU A N 1
ATOM 2287 C CA . GLU A 1 297 ? 15.509 49.356 64.863 1.00 26.56 322 GLU A CA 1
ATOM 2288 C C . GLU A 1 297 ? 16.932 49.087 64.427 1.00 29.84 322 GLU A C 1
ATOM 2289 O O . GLU A 1 297 ? 17.825 48.924 65.245 1.00 33.49 322 GLU A O 1
ATOM 2295 N N . GLN A 1 298 ? 17.198 48.995 63.112 1.00 32.30 323 GLN A N 1
ATOM 2296 C CA . GLN A 1 298 ? 18.578 48.770 62.689 1.00 28.88 323 GLN A CA 1
ATOM 2297 C C . GLN A 1 298 ? 19.581 49.795 63.201 1.00 31.80 323 GLN A C 1
ATOM 2298 O O . GLN A 1 298 ? 20.709 49.467 63.544 1.00 30.66 323 GLN A O 1
ATOM 2304 N N . GLU A 1 299 ? 19.199 51.068 63.156 1.00 34.22 324 GLU A N 1
ATOM 2305 C CA . GLU A 1 299 ? 20.136 52.123 63.504 1.00 36.33 324 GLU A CA 1
ATOM 2306 C C . GLU A 1 299 ? 20.443 52.066 65.024 1.00 30.41 324 GLU A C 1
ATOM 2307 O O . GLU A 1 299 ? 21.573 52.253 65.404 1.00 38.79 324 GLU A O 1
ATOM 2313 N N . GLU A 1 300 ? 19.446 51.737 65.823 1.00 36.37 325 GLU A N 1
ATOM 2314 C CA . GLU A 1 300 ? 19.608 51.578 67.285 1.00 38.48 325 GLU A CA 1
ATOM 2315 C C . GLU A 1 300 ? 20.559 50.406 67.602 1.00 41.13 325 GLU A C 1
ATOM 2316 O O . GLU A 1 300 ? 21.515 50.527 68.377 1.00 32.93 325 GLU A O 1
ATOM 2322 N N . ILE A 1 301 ? 20.347 49.267 66.935 1.00 36.93 326 ILE A N 1
ATOM 2323 C CA . ILE A 1 301 ? 21.112 48.053 67.251 1.00 32.07 326 ILE A CA 1
ATOM 2324 C C . ILE A 1 301 ? 22.519 48.217 66.740 1.00 31.81 326 ILE A C 1
ATOM 2325 O O . ILE A 1 301 ? 23.474 47.788 67.390 1.00 30.31 326 ILE A O 1
ATOM 2330 N N . MET A 1 302 ? 22.673 48.778 65.546 1.00 32.51 327 MET A N 1
ATOM 2331 C CA . MET A 1 302 ? 24.036 48.906 64.974 1.00 29.92 327 MET A CA 1
ATOM 2332 C C . MET A 1 302 ? 24.927 49.893 65.739 1.00 34.04 327 MET A C 1
ATOM 2333 O O . MET A 1 302 ? 26.186 49.730 65.805 1.00 31.58 327 MET A O 1
ATOM 2338 N N . GLY A 1 303 ? 24.341 50.980 66.199 1.00 39.24 328 GLY A N 1
ATOM 2339 C CA . GLY A 1 303 ? 25.145 52.052 66.839 1.00 35.93 328 GLY A CA 1
ATOM 2340 C C . GLY A 1 303 ? 26.384 52.463 66.074 1.00 36.22 328 GLY A C 1
ATOM 2341 O O . GLY A 1 303 ? 26.297 52.843 64.929 1.00 43.60 328 GLY A O 1
ATOM 2342 N N . SER A 1 304 ? 27.562 52.409 66.686 1.00 37.63 329 SER A N 1
ATOM 2343 C CA . SER A 1 304 ? 28.788 52.842 65.963 1.00 39.98 329 SER A CA 1
ATOM 2344 C C . SER A 1 304 ? 29.503 51.753 65.187 1.00 38.58 329 SER A C 1
ATOM 2345 O O . SER A 1 304 ? 30.519 52.022 64.529 1.00 39.79 329 SER A O 1
ATOM 2348 N N . ASP A 1 305 ? 28.998 50.514 65.267 1.00 40.55 330 ASP A N 1
ATOM 2349 C CA . ASP A 1 305 ? 29.645 49.411 64.623 1.00 38.95 330 ASP A CA 1
ATOM 2350 C C . ASP A 1 305 ? 29.221 49.443 63.169 1.00 38.41 330 ASP A C 1
ATOM 2351 O O . ASP A 1 305 ? 28.179 49.973 62.829 1.00 39.04 330 ASP A O 1
ATOM 2356 N N . LYS A 1 306 ? 30.063 48.878 62.330 1.00 40.01 331 LYS A N 1
ATOM 2357 C CA . LYS A 1 306 ? 29.905 48.920 60.897 1.00 42.03 331 LYS A CA 1
ATOM 2358 C C . LYS A 1 306 ? 29.458 47.582 60.269 1.00 40.07 331 LYS A C 1
ATOM 2359 O O . LYS A 1 306 ? 29.062 47.526 59.076 1.00 35.48 331 LYS A O 1
ATOM 2364 N N . VAL A 1 307 ? 29.535 46.511 61.060 1.00 36.35 332 VAL A N 1
ATOM 2365 C CA . VAL A 1 307 ? 29.167 45.134 60.598 1.00 38.55 332 VAL A CA 1
ATOM 2366 C C . VAL A 1 307 ? 28.323 44.404 61.655 1.00 38.63 332 VAL A C 1
ATOM 2367 O O . VAL A 1 307 ? 28.260 44.767 62.845 1.00 33.72 332 VAL A O 1
ATOM 2371 N N . LEU A 1 308 ? 27.653 43.356 61.213 1.00 32.60 333 LEU A N 1
ATOM 2372 C CA . LEU A 1 308 ? 26.732 42.642 62.052 1.00 35.46 333 LEU A CA 1
ATOM 2373 C C . LEU A 1 308 ? 27.496 41.651 62.944 1.00 28.91 333 LEU A C 1
ATOM 2374 O O . LEU A 1 308 ? 28.642 41.361 62.681 1.00 30.38 333 LEU A O 1
ATOM 2379 N N . ASP A 1 309 ? 26.834 41.222 64.001 1.00 32.89 334 ASP A N 1
ATOM 2380 C CA . ASP A 1 309 ? 27.205 39.997 64.790 1.00 27.33 334 ASP A CA 1
ATOM 2381 C C . ASP A 1 309 ? 25.942 39.367 65.278 1.00 26.22 334 ASP A C 1
ATOM 2382 O O . ASP A 1 309 ? 24.889 39.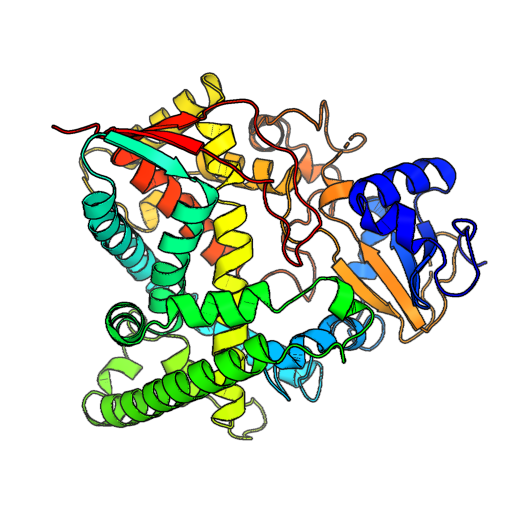965 65.228 1.00 29.59 334 ASP A O 1
ATOM 2387 N N . TYR A 1 310 ? 26.080 38.132 65.828 1.00 27.26 335 TYR A N 1
ATOM 2388 C CA . TYR A 1 310 ? 24.958 37.410 66.300 1.00 28.21 335 TYR A CA 1
ATOM 2389 C C . TYR A 1 310 ? 24.123 38.121 67.318 1.00 25.82 335 TYR A C 1
ATOM 2390 O O . TYR A 1 310 ? 22.896 38.033 67.304 1.00 27.14 335 TYR A O 1
ATOM 2399 N N . ASP A 1 311 ? 24.776 38.813 68.272 1.00 29.38 336 ASP A N 1
ATOM 2400 C CA . ASP A 1 311 ? 23.983 39.435 69.334 1.00 30.28 336 ASP A CA 1
ATOM 2401 C C . ASP A 1 311 ? 23.092 40.538 68.780 1.00 29.84 336 ASP A C 1
ATOM 2402 O O . ASP A 1 311 ? 21.935 40.683 69.136 1.00 27.11 336 ASP A O 1
ATOM 2407 N N . LYS A 1 312 ? 23.614 41.230 67.804 1.00 30.47 337 LYS A N 1
ATOM 2408 C CA . LYS A 1 312 ? 22.794 42.256 67.078 1.00 30.51 337 LYS A CA 1
ATOM 2409 C C . LYS A 1 312 ? 21.583 41.668 66.440 1.00 27.79 337 LYS A C 1
ATOM 2410 O O . LYS A 1 312 ? 20.449 42.117 66.705 1.00 25.93 337 LYS A O 1
ATOM 2416 N N . VAL A 1 313 ? 21.737 40.503 65.783 1.00 29.59 338 VAL A N 1
ATOM 2417 C CA . VAL A 1 313 ? 20.601 39.883 65.078 1.00 27.73 338 VAL A CA 1
ATOM 2418 C C . VAL A 1 313 ? 19.542 39.442 65.999 1.00 26.11 338 VAL A C 1
ATOM 2419 O O . VAL A 1 313 ? 18.357 39.641 65.763 1.00 26.40 338 VAL A O 1
ATOM 2423 N N . MET A 1 314 ? 19.985 38.956 67.189 1.00 27.85 339 MET A N 1
ATOM 2424 C CA . MET A 1 314 ? 19.100 38.548 68.224 1.00 32.82 339 MET A CA 1
ATOM 2425 C C . MET A 1 314 ? 18.240 39.651 68.784 1.00 26.52 339 MET A C 1
ATOM 2426 O O . MET A 1 314 ? 17.164 39.388 69.348 1.00 34.81 339 MET A O 1
ATOM 2431 N N . LYS A 1 315 ? 18.611 40.886 68.575 1.00 29.23 340 LYS A N 1
ATOM 2432 C CA . LYS A 1 315 ? 17.820 42.007 69.056 1.00 31.47 340 LYS A CA 1
ATOM 2433 C C . LYS A 1 315 ? 16.785 42.575 68.038 1.00 30.67 340 LYS A C 1
ATOM 2434 O O . LYS A 1 315 ? 15.951 43.426 68.368 1.00 27.77 340 LYS A O 1
ATOM 2440 N N . MET A 1 316 ? 16.736 41.962 66.841 1.00 26.74 341 MET A N 1
ATOM 2441 C CA . MET A 1 316 ? 15.960 42.523 65.711 1.00 25.49 341 MET A CA 1
ATOM 2442 C C . MET A 1 316 ? 14.567 42.048 65.712 1.00 29.50 341 MET A C 1
ATOM 2443 O O . MET A 1 316 ? 14.102 41.340 64.785 1.00 31.85 341 MET A O 1
ATOM 2448 N N . ASP A 1 317 ? 13.850 42.404 66.757 1.00 27.23 342 ASP A N 1
ATOM 2449 C CA . ASP A 1 317 ? 12.585 41.816 67.009 1.00 27.36 342 ASP A CA 1
ATOM 2450 C C . ASP A 1 317 ? 11.518 42.216 66.008 1.00 28.70 342 ASP A C 1
ATOM 2451 O O . ASP A 1 317 ? 10.572 41.423 65.656 1.00 31.30 342 ASP A O 1
ATOM 2456 N N . TYR A 1 318 ? 11.551 43.474 65.657 1.00 24.56 343 TYR A N 1
ATOM 2457 C CA . TYR A 1 318 ? 10.585 43.994 64.687 1.00 25.94 343 TYR A CA 1
ATOM 2458 C C . TYR A 1 318 ? 10.870 43.356 63.291 1.00 24.92 343 TYR A C 1
ATOM 2459 O O . TYR A 1 318 ? 9.962 42.927 62.599 1.00 28.02 343 TYR A O 1
ATOM 2468 N N . LEU A 1 319 ? 12.133 43.314 62.893 1.00 26.32 344 LEU A N 1
ATOM 2469 C CA . LEU A 1 319 ? 12.453 42.647 61.628 1.00 28.31 344 LEU A CA 1
ATOM 2470 C C . LEU A 1 319 ? 12.026 41.171 61.648 1.00 30.15 344 LEU A C 1
ATOM 2471 O O . LEU A 1 319 ? 11.478 40.660 60.669 1.00 26.38 344 LEU A O 1
ATOM 2476 N N . GLU A 1 320 ? 12.108 40.501 62.820 1.00 26.76 345 GLU A N 1
ATOM 2477 C CA . GLU A 1 320 ? 11.735 39.167 62.929 1.00 25.97 345 GLU A CA 1
ATOM 2478 C C . GLU A 1 320 ? 10.268 39.103 62.760 1.00 25.74 345 GLU A C 1
ATOM 2479 O O . GLU A 1 320 ? 9.788 38.143 62.155 1.00 24.03 345 GLU A O 1
ATOM 2485 N N . ALA A 1 321 ? 9.519 40.056 63.347 1.00 28.19 346 ALA A N 1
ATOM 2486 C CA . ALA A 1 321 ? 8.062 40.042 63.203 1.00 29.43 346 ALA A CA 1
ATOM 2487 C C . ALA A 1 321 ? 7.618 40.153 61.703 1.00 29.32 346 ALA A C 1
ATOM 2488 O O . ALA A 1 321 ? 6.614 39.535 61.292 1.00 29.92 346 ALA A O 1
ATOM 2490 N N . CYS A 1 322 ? 8.383 40.946 60.953 1.00 30.55 347 CYS A N 1
ATOM 2491 C CA . CYS A 1 322 ? 8.148 41.168 59.539 1.00 28.80 347 CYS A CA 1
ATOM 2492 C C . CYS A 1 322 ? 8.297 39.796 58.821 1.00 28.43 347 CYS A C 1
ATOM 2493 O O . CYS A 1 322 ? 7.453 39.446 57.970 1.00 30.60 347 CYS A O 1
ATOM 2496 N N . MET A 1 323 ? 9.373 39.076 59.137 1.00 28.19 348 MET A N 1
ATOM 2497 C CA . MET A 1 323 ? 9.523 37.697 58.618 1.00 28.60 348 MET A CA 1
ATOM 2498 C C . MET A 1 323 ? 8.367 36.773 58.979 1.00 32.60 348 MET A C 1
ATOM 2499 O O . MET A 1 323 ? 7.788 36.141 58.079 1.00 26.27 348 MET A O 1
ATOM 2504 N N . LYS A 1 324 ? 7.940 36.743 60.240 1.00 25.96 349 LYS A N 1
ATOM 2505 C CA . LYS A 1 324 ? 6.814 35.935 60.641 1.00 26.85 349 LYS A CA 1
ATOM 2506 C C . LYS A 1 324 ? 5.525 36.296 59.946 1.00 30.24 349 LYS A C 1
ATOM 2507 O O . LYS A 1 324 ? 4.696 35.419 59.639 1.00 32.16 349 LYS A O 1
ATOM 2513 N N . GLU A 1 325 ? 5.357 37.587 59.670 1.00 32.35 350 GLU A N 1
ATOM 2514 C CA . GLU A 1 325 ? 4.169 38.042 58.992 1.00 29.85 350 GLU A CA 1
ATOM 2515 C C . GLU A 1 325 ? 4.234 37.576 57.530 1.00 27.48 350 GLU A C 1
ATOM 2516 O O . GLU A 1 325 ? 3.252 37.218 57.013 1.00 32.73 350 GLU A O 1
ATOM 2522 N N . ALA A 1 326 ? 5.395 37.606 56.891 1.00 25.69 351 ALA A N 1
ATOM 2523 C CA . ALA A 1 326 ? 5.486 37.056 55.536 1.00 24.85 351 ALA A CA 1
ATOM 2524 C C . ALA A 1 326 ? 5.221 35.548 55.540 1.00 28.92 351 ALA A C 1
ATOM 2525 O O . ALA A 1 326 ? 4.599 34.970 54.606 1.00 31.81 351 ALA A O 1
ATOM 2527 N N . LEU A 1 327 ? 5.652 34.880 56.607 1.00 26.42 352 LEU A N 1
ATOM 2528 C CA . LEU A 1 327 ? 5.403 33.459 56.767 1.00 26.37 352 LEU A CA 1
ATOM 2529 C C . LEU A 1 327 ? 3.954 33.156 56.957 1.00 31.73 352 LEU A C 1
ATOM 2530 O O . LEU A 1 327 ? 3.511 32.092 56.516 1.00 34.60 352 LEU A O 1
ATOM 2535 N N . ARG A 1 328 ? 3.210 34.076 57.570 1.00 31.44 353 ARG A N 1
ATOM 2536 C CA . ARG A 1 328 ? 1.765 33.900 57.726 1.00 33.13 353 ARG A CA 1
ATOM 2537 C C . ARG A 1 328 ? 1.088 33.950 56.348 1.00 30.41 353 ARG A C 1
ATOM 2538 O O . ARG A 1 328 ? 0.173 33.168 56.056 1.00 33.90 353 ARG A O 1
ATOM 2546 N N . MET A 1 329 ? 1.492 34.949 55.585 1.00 30.68 354 MET A N 1
ATOM 2547 C CA . MET A 1 329 ? 0.879 35.301 54.305 1.00 31.82 354 MET A CA 1
ATOM 2548 C C . MET A 1 329 ? 1.310 34.372 53.186 1.00 32.44 354 MET A C 1
ATOM 2549 O O . MET A 1 329 ? 0.502 34.074 52.324 1.00 30.14 354 MET A O 1
ATOM 2554 N N . TYR A 1 330 ? 2.600 34.020 53.153 1.00 28.91 355 TYR A N 1
ATOM 2555 C CA . TYR A 1 330 ? 3.197 33.266 52.034 1.00 31.16 355 TYR A CA 1
ATOM 2556 C C . TYR A 1 330 ? 4.088 32.086 52.506 1.00 26.17 355 TYR A C 1
ATOM 2557 O O . TYR A 1 330 ? 5.308 32.001 52.171 1.00 28.39 355 TYR A O 1
ATOM 2566 N N . PRO A 1 331 ? 3.553 31.249 53.350 1.00 28.63 356 PRO A N 1
ATOM 2567 C CA . PRO A 1 331 ? 4.405 30.154 53.875 1.00 32.88 356 PRO A CA 1
ATOM 2568 C C . PRO A 1 331 ? 4.893 29.275 52.728 1.00 31.09 356 PRO A C 1
ATOM 2569 O O . PRO A 1 331 ? 4.118 28.972 51.827 1.00 31.86 356 PRO A O 1
ATOM 2573 N N . PRO A 1 332 ? 6.200 28.977 52.676 1.00 31.64 357 PRO A N 1
ATOM 2574 C CA . PRO A 1 332 ? 6.707 28.331 51.460 1.00 28.81 357 PRO A CA 1
ATOM 2575 C C . PRO A 1 332 ? 6.322 26.858 51.333 1.00 30.98 357 PRO A C 1
ATOM 2576 O O . PRO A 1 332 ? 6.328 26.292 50.202 1.00 28.20 357 PRO A O 1
ATOM 2580 N N . LEU A 1 333 ? 6.058 26.221 52.465 1.00 27.43 358 LEU A N 1
ATOM 2581 C CA . LEU A 1 333 ? 5.584 24.864 52.475 1.00 31.20 358 LEU A CA 1
ATOM 2582 C C . LEU A 1 333 ? 4.123 24.989 52.766 1.00 32.69 358 LEU A C 1
ATOM 2583 O O . LEU A 1 333 ? 3.719 25.289 53.904 1.00 32.59 358 LEU A O 1
ATOM 2588 N N . ILE A 1 334 ? 3.309 24.786 51.722 1.00 30.71 359 ILE A N 1
ATOM 2589 C CA . ILE A 1 334 ? 1.883 25.105 51.844 1.00 31.76 359 ILE A CA 1
ATOM 2590 C C . ILE A 1 334 ? 1.015 24.004 52.361 1.00 32.46 359 ILE A C 1
ATOM 2591 O O . ILE A 1 334 ? -0.128 24.255 52.750 1.00 38.86 359 ILE A O 1
ATOM 2596 N N . MET A 1 335 ? 1.550 22.796 52.347 1.00 38.19 360 MET A N 1
ATOM 2597 C CA . MET A 1 335 ? 0.855 21.588 52.769 1.00 36.97 360 MET A CA 1
ATOM 2598 C C . MET A 1 335 ? 1.793 20.652 53.591 1.00 35.55 360 MET A C 1
ATOM 2599 O O . MET A 1 335 ? 2.817 20.184 53.117 1.00 38.56 360 MET A O 1
ATOM 2604 N N . ILE A 1 336 ? 1.415 20.428 54.849 1.00 32.14 361 ILE A N 1
ATOM 2605 C CA . ILE A 1 336 ? 2.046 19.475 55.721 1.00 34.28 361 ILE A CA 1
ATOM 2606 C C . ILE A 1 336 ? 1.240 18.183 55.651 1.00 33.79 361 ILE A C 1
ATOM 2607 O O . ILE A 1 336 ? 0.039 18.162 55.937 1.00 38.39 361 ILE A O 1
ATOM 2612 N N . MET A 1 337 ? 1.899 17.082 55.303 1.00 27.61 362 MET A N 1
ATOM 2613 C CA . MET A 1 337 ? 1.191 15.822 55.208 1.00 27.96 362 MET A CA 1
ATOM 2614 C C . MET A 1 337 ? 1.683 14.620 55.986 1.00 26.50 362 MET A C 1
ATOM 2615 O O . MET A 1 337 ? 2.875 14.465 56.242 1.00 29.20 362 MET A O 1
ATOM 2620 N N . ARG A 1 338 ? 0.746 13.744 56.270 1.00 28.04 363 ARG A N 1
ATOM 2621 C CA . ARG A 1 338 ? 1.036 12.370 56.725 1.00 31.11 363 ARG A CA 1
ATOM 2622 C C . ARG A 1 338 ? 0.090 11.317 56.182 1.00 27.39 363 ARG A C 1
ATOM 2623 O O . ARG A 1 338 ? -1.133 11.580 56.086 1.00 32.85 363 ARG A O 1
ATOM 2631 N N . MET A 1 339 ? 0.569 10.095 56.001 1.00 30.85 364 MET A N 1
ATOM 2632 C CA . MET A 1 339 ? -0.339 8.969 55.738 1.00 34.01 364 MET A CA 1
ATOM 2633 C C . MET A 1 339 ? -0.841 8.246 56.992 1.00 37.27 364 MET A C 1
ATOM 2634 O O . MET A 1 339 ? -0.063 7.879 57.891 1.00 36.67 364 MET A O 1
ATOM 2639 N N . ALA A 1 340 ? -2.147 8.037 57.049 1.00 32.24 365 ALA A N 1
ATOM 2640 C CA . ALA A 1 340 ? -2.734 7.317 58.158 1.00 36.48 365 ALA A CA 1
ATOM 2641 C C . ALA A 1 340 ? -2.437 5.832 58.004 1.00 37.06 365 ALA A C 1
ATOM 2642 O O . ALA A 1 340 ? -2.817 5.194 57.004 1.00 40.67 365 ALA A O 1
ATOM 2644 N N . ARG A 1 341 ? -1.669 5.297 58.955 1.00 36.68 366 ARG A N 1
ATOM 2645 C CA . ARG A 1 341 ? -1.319 3.883 58.972 1.00 40.65 366 ARG A CA 1
ATOM 2646 C C . ARG A 1 341 ? -2.336 3.064 59.749 1.00 41.34 366 ARG A C 1
ATOM 2647 O O . ARG A 1 341 ? -2.386 1.862 59.597 1.00 43.96 366 ARG A O 1
ATOM 2655 N N . LYS A 1 342 ? -3.109 3.749 60.588 1.00 47.09 367 LYS A N 1
ATOM 2656 C CA . LYS A 1 342 ? -4.277 3.195 61.283 1.00 50.70 367 LYS A CA 1
ATOM 2657 C C . LYS A 1 342 ? -5.423 4.180 61.052 1.00 53.26 367 LYS A C 1
ATOM 2658 O O . LYS A 1 342 ? -5.180 5.355 60.748 1.00 53.50 367 LYS A O 1
ATOM 2662 N N . PRO A 1 343 ? -6.679 3.734 61.211 1.00 59.03 368 PRO A N 1
ATOM 2663 C CA . PRO A 1 343 ? -7.752 4.728 61.208 1.00 58.47 368 PRO A CA 1
ATOM 2664 C C . PRO A 1 343 ? -7.588 5.736 62.339 1.00 53.96 368 PRO A C 1
ATOM 2665 O O . PRO A 1 343 ? -7.023 5.417 63.362 1.00 55.56 368 PRO A O 1
ATOM 2669 N N . ARG A 1 344 ? -8.063 6.948 62.116 1.00 54.33 369 ARG A N 1
ATOM 2670 C CA . ARG A 1 344 ? -7.831 8.080 62.996 1.00 55.90 369 ARG A CA 1
ATOM 2671 C C . ARG A 1 344 ? -9.148 8.770 63.305 1.00 56.07 369 ARG A C 1
ATOM 2672 O O . ARG A 1 344 ? -9.814 9.224 62.376 1.00 54.15 369 ARG A O 1
ATOM 2680 N N . GLU A 1 345 ? -9.508 8.907 64.578 1.00 55.19 370 GLU A N 1
ATOM 2681 C CA . GLU A 1 345 ? -10.647 9.757 64.945 1.00 62.05 370 GLU A CA 1
ATOM 2682 C C . GLU A 1 345 ? -10.280 11.236 64.812 1.00 60.10 370 GLU A C 1
ATOM 2683 O O . GLU A 1 345 ? -9.222 11.654 65.268 1.00 56.54 370 GLU A O 1
ATOM 2696 N N . GLU A 1 347 ? -12.591 14.729 65.376 1.00 72.01 372 GLU A N 1
ATOM 2697 C CA . GLU A 1 347 ? -13.934 15.135 65.812 1.00 75.40 372 GLU A CA 1
ATOM 2698 C C . GLU A 1 347 ? -14.901 13.925 65.739 1.00 72.99 372 GLU A C 1
ATOM 2699 O O . GLU A 1 347 ? -14.550 12.796 66.096 1.00 65.86 372 GLU A O 1
ATOM 2705 N N . GLN A 1 348 ? -16.106 14.175 65.243 1.00 73.00 373 GLN A N 1
ATOM 2706 C CA . GLN A 1 348 ? -17.104 13.142 64.997 1.00 74.16 373 GLN A CA 1
ATOM 2707 C C . GLN A 1 348 ? -16.735 12.113 63.919 1.00 71.47 373 GLN A C 1
ATOM 2708 O O . GLN A 1 348 ? -17.489 11.163 63.709 1.00 75.48 373 GLN A O 1
ATOM 2714 N N . TYR A 1 349 ? -15.617 12.311 63.210 1.00 70.38 374 TYR A N 1
ATOM 2715 C CA . TYR A 1 349 ? -15.277 11.460 62.066 1.00 62.02 374 TYR A CA 1
ATOM 2716 C C . TYR A 1 349 ? -14.207 10.423 62.393 1.00 60.12 374 TYR A C 1
ATOM 2717 O O . TYR A 1 349 ? -13.467 10.564 63.378 1.00 56.67 374 TYR A O 1
ATOM 2726 N N . ILE A 1 350 ? -14.184 9.362 61.589 1.00 54.73 375 ILE A N 1
ATOM 2727 C CA . ILE A 1 350 ? -13.061 8.442 61.512 1.00 59.93 375 ILE A CA 1
ATOM 2728 C C . ILE A 1 350 ? -12.455 8.602 60.121 1.00 57.37 375 ILE A C 1
ATOM 2729 O O . ILE A 1 350 ? -13.161 8.594 59.111 1.00 59.79 375 ILE A O 1
ATOM 2734 N N . ILE A 1 351 ? -11.143 8.800 60.078 1.00 52.33 376 ILE A N 1
ATOM 2735 C CA . ILE A 1 351 ? -10.453 8.978 58.845 1.00 49.64 376 ILE A CA 1
ATOM 2736 C C . ILE A 1 351 ? -9.815 7.651 58.530 1.00 49.28 376 ILE A C 1
ATOM 2737 O O . ILE A 1 351 ? -9.059 7.135 59.334 1.00 56.49 376 ILE A O 1
ATOM 2742 N N . PRO A 1 352 ? -10.145 7.070 57.375 1.00 49.74 377 PRO A N 1
ATOM 2743 C CA . PRO A 1 352 ? -9.693 5.722 57.032 1.00 48.36 377 PRO A CA 1
ATOM 2744 C C . PRO A 1 352 ? -8.187 5.565 56.901 1.00 48.20 377 PRO A C 1
ATOM 2745 O O . PRO A 1 352 ? -7.500 6.512 56.523 1.00 43.08 377 PRO A O 1
ATOM 2749 N N . LYS A 1 353 ? -7.709 4.362 57.206 1.00 49.74 378 LYS A N 1
ATOM 2750 C CA . LYS A 1 353 ? -6.336 3.953 56.944 1.00 48.07 378 LYS A CA 1
ATOM 2751 C C . LYS A 1 353 ? -6.015 4.111 55.480 1.00 46.83 378 LYS A C 1
ATOM 2752 O O . LYS A 1 353 ? -6.851 3.840 54.635 1.00 51.04 378 LYS A O 1
ATOM 2758 N N . GLY A 1 354 ? -4.780 4.504 55.178 1.00 37.80 379 GLY A N 1
ATOM 2759 C CA . GLY A 1 354 ? -4.402 4.877 53.825 1.00 38.86 379 GLY A CA 1
ATOM 2760 C C . GLY A 1 354 ? -4.727 6.310 53.395 1.00 34.04 379 GLY A C 1
ATOM 2761 O O . GLY A 1 354 ? -4.156 6.787 52.448 1.00 34.27 379 GLY A O 1
ATOM 2762 N N . ASN A 1 355 ? -5.615 7.021 54.077 1.00 38.08 380 ASN A N 1
ATOM 2763 C CA . ASN A 1 355 ? -5.850 8.434 53.709 1.00 39.74 380 ASN A CA 1
ATOM 2764 C C . ASN A 1 355 ? -4.652 9.297 54.079 1.00 35.97 380 ASN A C 1
ATOM 2765 O O . ASN A 1 355 ? -3.938 8.951 54.998 1.00 37.30 380 ASN A O 1
ATOM 2770 N N . ILE A 1 356 ? -4.407 10.363 53.340 1.00 35.15 381 ILE A N 1
ATOM 2771 C CA . ILE A 1 356 ? -3.361 11.320 53.647 1.00 36.86 381 ILE A CA 1
ATOM 2772 C C . ILE A 1 356 ? -3.964 12.519 54.328 1.00 37.66 381 ILE A C 1
ATOM 2773 O O . ILE A 1 356 ? -4.819 13.177 53.760 1.00 34.39 381 ILE A O 1
ATOM 2778 N N . LEU A 1 357 ? -3.535 12.804 55.559 1.00 35.05 382 LEU A N 1
ATOM 2779 C CA . LEU A 1 357 ? -4.051 13.971 56.280 1.00 31.94 382 LEU A CA 1
ATOM 2780 C C . LEU A 1 357 ? -3.276 15.185 55.909 1.00 27.77 382 LEU A C 1
ATOM 2781 O O . LEU A 1 357 ? -2.064 15.126 55.802 1.00 32.64 382 LEU A O 1
ATOM 2786 N N . VAL A 1 358 ? -3.956 16.310 55.717 1.00 28.43 383 VAL A N 1
ATOM 2787 C CA . VAL A 1 358 ? -3.332 17.525 55.248 1.00 29.57 383 VAL A CA 1
ATOM 2788 C C . VAL A 1 358 ? -3.628 18.733 56.162 1.00 29.19 383 VAL A C 1
ATOM 2789 O O . VAL A 1 358 ? -4.798 19.013 56.511 1.00 33.27 383 VAL A O 1
ATOM 2793 N N . VAL A 1 359 ? -2.566 19.416 56.543 1.00 33.03 384 VAL A N 1
ATOM 2794 C CA . VAL A 1 359 ? -2.626 20.702 57.221 1.00 33.14 384 VAL A CA 1
ATOM 2795 C C . VAL A 1 359 ? -1.963 21.756 56.348 1.00 33.95 384 VAL A C 1
ATOM 2796 O O . VAL A 1 359 ? -0.856 21.537 55.863 1.00 37.75 384 VAL A O 1
ATOM 2800 N N . SER A 1 360 ? -2.610 22.907 56.154 1.00 36.42 385 SER A N 1
ATOM 2801 C CA . SER A 1 360 ? -2.049 23.984 55.333 1.00 36.17 385 SER A CA 1
ATOM 2802 C C . SER A 1 360 ? -1.723 25.265 56.136 1.00 36.10 385 SER A C 1
ATOM 2803 O O . SER A 1 360 ? -2.635 25.985 56.566 1.00 39.15 385 SER A O 1
ATOM 2806 N N . PRO A 1 361 ? -0.414 25.568 56.315 1.00 36.94 386 PRO A N 1
ATOM 2807 C CA . PRO A 1 361 ? 0.031 26.859 56.867 1.00 33.27 386 PRO A CA 1
ATOM 2808 C C . PRO A 1 361 ? -0.554 28.073 56.081 1.00 37.36 386 PRO A C 1
ATOM 2809 O O . PRO A 1 361 ? -0.779 29.127 56.635 1.00 33.50 386 PRO A O 1
ATOM 2813 N N . SER A 1 362 ? -0.806 27.893 54.784 1.00 33.94 387 SER A N 1
ATOM 2814 C CA . SER A 1 362 ? -1.308 28.949 53.937 1.00 36.01 387 SER A CA 1
ATOM 2815 C C . SER A 1 362 ? -2.770 29.238 54.304 1.00 35.28 387 SER A C 1
ATOM 2816 O O . SER A 1 362 ? -3.155 30.412 54.480 1.00 42.02 387 SER A O 1
ATOM 2819 N N . VAL A 1 363 ? -3.562 28.181 54.463 1.00 34.34 388 VAL A N 1
ATOM 2820 C CA . VAL A 1 363 ? -4.985 28.335 54.809 1.00 37.17 388 VAL A CA 1
ATOM 2821 C C . VAL A 1 363 ? -5.105 28.937 56.198 1.00 42.71 388 VAL A C 1
ATOM 2822 O O . VAL A 1 363 ? -5.870 29.886 56.402 1.00 39.78 388 VAL A O 1
ATOM 2826 N N . ALA A 1 364 ? -4.327 28.403 57.132 1.00 39.09 389 ALA A N 1
ATOM 2827 C CA . ALA A 1 364 ? -4.289 28.910 58.506 1.00 39.56 389 ALA A CA 1
ATOM 2828 C C . ALA A 1 364 ? -4.029 30.409 58.554 1.00 41.44 389 ALA A C 1
ATOM 2829 O O . ALA A 1 364 ? -4.665 31.113 59.317 1.00 42.61 389 ALA A O 1
ATOM 2831 N N . GLY A 1 365 ? -3.125 30.907 57.706 1.00 34.76 390 GLY A N 1
ATOM 2832 C CA . GLY A 1 365 ? -2.702 32.314 57.757 1.00 36.74 390 GLY A CA 1
ATOM 2833 C C . GLY A 1 365 ? -3.719 33.289 57.225 1.00 39.98 390 GLY A C 1
ATOM 2834 O O . GLY A 1 365 ? -3.559 34.507 57.374 1.00 40.06 390 GLY A O 1
ATOM 2835 N N . ARG A 1 366 ? -4.739 32.761 56.544 1.00 43.65 391 ARG A N 1
ATOM 2836 C CA . ARG A 1 366 ? -5.839 33.578 56.028 1.00 45.06 391 ARG A CA 1
ATOM 2837 C C . ARG A 1 366 ? -7.113 33.325 56.822 1.00 45.68 391 ARG A C 1
ATOM 2838 O O . ARG A 1 366 ? -8.140 33.881 56.502 1.00 47.29 391 ARG A O 1
ATOM 2853 N N . THR A 1 368 ? -9.902 33.870 59.114 1.00 58.49 393 THR A N 1
ATOM 2854 C CA . THR A 1 368 ? -10.343 35.165 59.717 1.00 60.47 393 THR A CA 1
ATOM 2855 C C . THR A 1 368 ? -10.831 35.043 61.177 1.00 57.21 393 THR A C 1
ATOM 2856 O O . THR A 1 368 ? -11.076 36.057 61.834 1.00 58.47 393 THR A O 1
ATOM 2860 N N . ASP A 1 369 ? -10.917 33.813 61.686 1.00 57.16 394 ASP A N 1
ATOM 2861 C CA . ASP A 1 369 ? -11.085 33.577 63.123 1.00 60.68 394 ASP A CA 1
ATOM 2862 C C . ASP A 1 369 ? -9.829 33.943 63.905 1.00 59.69 394 ASP A C 1
ATOM 2863 O O . ASP A 1 369 ? -9.907 34.270 65.086 1.00 57.87 394 ASP A O 1
ATOM 2868 N N . THR A 1 370 ? -8.674 33.820 63.249 1.00 59.33 395 THR A N 1
ATOM 2869 C CA . THR A 1 370 ? -7.395 34.165 63.842 1.00 54.32 395 THR A CA 1
ATOM 2870 C C . THR A 1 370 ? -6.986 35.567 63.400 1.00 54.37 395 THR A C 1
ATOM 2871 O O . THR A 1 370 ? -6.644 36.393 64.232 1.00 53.82 395 THR A O 1
ATOM 2875 N N . TYR A 1 371 ? -7.035 35.881 62.104 1.00 52.70 396 TYR A N 1
ATOM 2876 C CA . TYR A 1 371 ? -6.414 37.123 61.660 1.00 50.39 396 TYR A CA 1
ATOM 2877 C C . TYR A 1 371 ? -7.422 38.095 61.097 1.00 56.07 396 TYR A C 1
ATOM 2878 O O . TYR A 1 371 ? -8.269 37.716 60.293 1.00 58.82 396 TYR A O 1
ATOM 2887 N N . THR A 1 372 ? -7.311 39.351 61.527 1.00 55.43 397 THR A N 1
ATOM 2888 C CA . THR A 1 372 ? -8.148 40.424 61.028 1.00 55.21 397 THR A CA 1
ATOM 2889 C C . THR A 1 372 ? -7.455 41.044 59.841 1.00 50.72 397 THR A C 1
ATOM 2890 O O . THR A 1 372 ? -6.243 41.231 59.837 1.00 53.29 397 THR A O 1
ATOM 2894 N N . ASN A 1 373 ? -8.244 41.340 58.823 1.00 49.08 398 ASN A N 1
ATOM 2895 C CA . ASN A 1 373 ? -7.732 41.739 57.535 1.00 48.83 398 ASN A CA 1
ATOM 2896 C C . ASN A 1 373 ? -6.517 40.940 57.033 1.00 43.49 398 ASN A C 1
ATOM 2897 O O . ASN A 1 373 ? -5.477 41.521 56.740 1.00 45.70 398 ASN A O 1
ATOM 2902 N N . PRO A 1 374 ? -6.684 39.629 56.833 1.00 45.01 399 PRO A N 1
ATOM 2903 C CA . PRO A 1 374 ? -5.517 38.733 56.561 1.00 43.83 399 PRO A CA 1
ATOM 2904 C C . PRO A 1 374 ? -4.758 38.985 55.285 1.00 43.42 399 PRO A C 1
ATOM 2905 O O . PRO A 1 374 ? -3.581 38.548 55.147 1.00 37.24 399 PRO A O 1
ATOM 2909 N N . ASP A 1 375 ? -5.369 39.719 54.355 1.00 41.83 400 ASP A N 1
ATOM 2910 C CA . ASP A 1 375 ? -4.672 40.079 53.147 1.00 41.06 400 ASP A CA 1
ATOM 2911 C C . ASP A 1 375 ? -3.732 41.243 53.318 1.00 40.87 400 ASP A C 1
ATOM 2912 O O . ASP A 1 375 ? -2.994 41.568 52.384 1.00 41.85 400 ASP A O 1
ATOM 2917 N N . VAL A 1 376 ? -3.708 41.862 54.497 1.00 40.16 401 VAL A N 1
ATOM 2918 C CA . VAL A 1 376 ? -2.807 42.995 54.728 1.00 42.23 401 VAL A CA 1
ATOM 2919 C C . VAL A 1 376 ? -1.573 42.555 55.492 1.00 34.40 401 VAL A C 1
ATOM 2920 O O . VAL A 1 376 ? -1.684 41.883 56.525 1.00 40.70 401 VAL A O 1
ATOM 2924 N N . PHE A 1 377 ? -0.412 42.943 54.979 1.00 32.77 402 PHE A N 1
ATOM 2925 C CA . PHE A 1 377 ? 0.826 42.742 55.662 1.00 34.00 402 PHE A CA 1
ATOM 2926 C C . PHE A 1 377 ? 0.897 43.729 56.827 1.00 36.02 402 PHE A C 1
ATOM 2927 O O . PHE A 1 377 ? 1.058 44.924 56.600 1.00 33.67 402 PHE A O 1
ATOM 2935 N N . ASP A 1 378 ? 0.876 43.224 58.057 1.00 31.92 403 ASP A N 1
ATOM 2936 C CA . ASP A 1 378 ? 0.811 44.107 59.243 1.00 35.64 403 ASP A CA 1
ATOM 2937 C C . ASP A 1 378 ? 1.585 43.429 60.369 1.00 31.96 403 ASP A C 1
ATOM 2938 O O . ASP A 1 378 ? 1.037 42.620 61.087 1.00 38.63 403 ASP A O 1
ATOM 2943 N N . PRO A 1 379 ? 2.892 43.680 60.481 1.00 33.49 404 PRO A N 1
ATOM 2944 C CA . PRO A 1 379 ? 3.644 42.934 61.495 1.00 31.33 404 PRO A CA 1
ATOM 2945 C C . PRO A 1 379 ? 3.086 43.144 62.934 1.00 38.64 404 PRO A C 1
ATOM 2946 O O . PRO A 1 379 ? 3.273 42.272 63.814 1.00 38.73 404 PRO A O 1
ATOM 2950 N N . GLU A 1 380 ? 2.373 44.247 63.151 1.00 42.65 405 GLU A N 1
ATOM 2951 C CA . GLU A 1 380 ? 1.900 44.616 64.492 1.00 44.69 405 GLU A CA 1
ATOM 2952 C C . GLU A 1 380 ? 0.746 43.746 64.928 1.00 40.61 405 GLU A C 1
ATOM 2953 O O . GLU A 1 380 ? 0.380 43.730 66.100 1.00 42.37 405 GLU A O 1
ATOM 2959 N N . ARG A 1 381 ? 0.151 43.007 64.002 1.00 42.87 406 ARG A N 1
ATOM 2960 C CA . ARG A 1 381 ? -0.878 42.013 64.344 1.00 41.47 406 ARG A CA 1
ATOM 2961 C C . ARG A 1 381 ? -0.330 40.890 65.210 1.00 40.32 406 ARG A C 1
ATOM 2962 O O . ARG A 1 381 ? -1.069 40.213 65.933 1.00 46.53 406 ARG A O 1
ATOM 2970 N N . LEU A 1 382 ? 0.970 40.676 65.097 1.00 39.56 407 LEU A N 1
ATOM 2971 C CA . LEU A 1 382 ? 1.660 39.646 65.863 1.00 42.64 407 LEU A CA 1
ATOM 2972 C C . LEU A 1 382 ? 2.263 40.283 67.111 1.00 42.58 407 LEU A C 1
ATOM 2973 O O . LEU A 1 382 ? 2.127 39.732 68.198 1.00 46.89 407 LEU A O 1
ATOM 2978 N N . THR A 1 383 ? 2.952 41.409 66.938 1.00 40.00 408 THR A N 1
ATOM 2979 C CA . THR A 1 383 ? 3.721 42.013 68.043 1.00 43.94 408 THR A CA 1
ATOM 2980 C C . THR A 1 383 ? 2.829 42.703 69.078 1.00 48.28 408 THR A C 1
ATOM 2981 O O . THR A 1 383 ? 3.099 42.609 70.278 1.00 49.44 408 THR A O 1
ATOM 2985 N N . GLU A 1 384 ? 1.759 43.353 68.638 1.00 46.82 409 GLU A N 1
ATOM 2986 C CA . GLU A 1 384 ? 0.865 44.062 69.579 1.00 46.64 409 GLU A CA 1
ATOM 2987 C C . GLU A 1 384 ? -0.449 43.320 69.811 1.00 45.88 409 GLU A C 1
ATOM 2988 O O . GLU A 1 384 ? -0.861 43.125 70.955 1.00 47.24 409 GLU A O 1
ATOM 2994 N N . ARG A 1 385 ? -1.100 42.889 68.739 1.00 45.37 410 ARG A N 1
ATOM 2995 C CA . ARG A 1 385 ? -2.375 42.201 68.861 1.00 45.21 410 ARG A CA 1
ATOM 2996 C C . ARG A 1 385 ? -2.241 40.707 69.145 1.00 44.87 410 ARG A C 1
ATOM 2997 O O . ARG A 1 385 ? -3.238 40.055 69.504 1.00 42.16 410 ARG A O 1
ATOM 3005 N N . LYS A 1 386 ? -1.036 40.158 69.007 1.00 44.74 411 LYS A N 1
ATOM 3006 C CA . LYS A 1 386 ? -0.785 38.734 69.316 1.00 47.93 411 LYS A CA 1
ATOM 3007 C C . LYS A 1 386 ? -1.767 37.779 68.663 1.00 46.65 411 LYS A C 1
ATOM 3008 O O . LYS A 1 386 ? -2.132 36.768 69.266 1.00 44.37 411 LYS A O 1
ATOM 3014 N N . GLU A 1 387 ? -2.217 38.091 67.451 1.00 47.63 412 GLU A N 1
ATOM 3015 C CA . GLU A 1 387 ? -3.306 37.310 66.858 1.00 51.22 412 GLU A CA 1
ATOM 3016 C C . GLU A 1 387 ? -2.954 35.816 66.711 1.00 50.98 412 GLU A C 1
ATOM 3017 O O . GLU A 1 387 ? -3.842 34.955 66.828 1.00 54.34 412 GLU A O 1
ATOM 3023 N N . HIS A 1 388 ? -1.661 35.524 66.502 1.00 51.44 413 HIS A N 1
ATOM 3024 C CA . HIS A 1 388 ? -1.152 34.141 66.416 1.00 50.67 413 HIS A CA 1
ATOM 3025 C C . HIS A 1 388 ? -1.422 33.288 67.646 1.00 54.47 413 HIS A C 1
ATOM 3026 O O . HIS A 1 388 ? -1.570 32.058 67.548 1.00 55.76 413 HIS A O 1
ATOM 3033 N N . GLU A 1 389 ? -1.526 33.944 68.800 1.00 51.64 414 GLU A N 1
ATOM 3034 C CA . GLU A 1 389 ? -1.696 33.242 70.068 1.00 52.43 414 GLU A CA 1
ATOM 3035 C C . GLU A 1 389 ? -3.131 32.826 70.367 1.00 52.76 414 GLU A C 1
ATOM 3036 O O . GLU A 1 389 ? -3.378 32.146 71.354 1.00 51.16 414 GLU A O 1
ATOM 3042 N N . LYS A 1 390 ? -4.077 33.192 69.511 1.00 57.82 415 LYS A N 1
ATOM 3043 C CA . LYS A 1 390 ? -5.478 32.831 69.759 1.00 59.24 415 LYS A CA 1
ATOM 3044 C C . LYS A 1 390 ? -5.682 31.287 69.785 1.00 60.62 415 LYS A C 1
ATOM 3045 O O . LYS A 1 390 ? -6.539 30.796 70.522 1.00 57.43 415 LYS A O 1
ATOM 3049 N N . PHE A 1 391 ? -4.900 30.520 69.012 1.00 51.99 416 PHE A N 1
ATOM 3050 C CA . PHE A 1 391 ? -4.966 29.042 69.078 1.00 50.62 416 PHE A CA 1
ATOM 3051 C C . PHE A 1 391 ? -3.573 28.471 69.179 1.00 45.12 416 PHE A C 1
ATOM 3052 O O . PHE A 1 391 ? -2.640 29.060 68.650 1.00 52.34 416 PHE A O 1
ATOM 3060 N N . LYS A 1 392 ? -3.423 27.312 69.804 1.00 43.03 417 LYS A N 1
ATOM 3061 C CA . LYS A 1 392 ? -2.109 26.701 69.949 1.00 47.82 417 LYS A CA 1
ATOM 3062 C C . LYS A 1 392 ? -1.442 26.478 68.575 1.00 53.00 417 LYS A C 1
ATOM 3063 O O . LYS A 1 392 ? -0.229 26.599 68.447 1.00 48.93 417 LYS A O 1
ATOM 3069 N N . TYR A 1 393 ? -2.251 26.147 67.567 1.00 48.45 418 TYR A N 1
ATOM 3070 C CA . TYR A 1 393 ? -1.753 25.936 66.227 1.00 46.94 418 TYR A CA 1
ATOM 3071 C C . TYR A 1 393 ? -2.205 27.029 65.254 1.00 48.01 418 TYR A C 1
ATOM 3072 O O . TYR A 1 393 ? -2.365 26.764 64.081 1.00 48.77 418 TYR A O 1
ATOM 3081 N N . GLY A 1 394 ? -2.375 28.258 65.726 1.00 45.70 419 GLY A N 1
ATOM 3082 C CA . GLY A 1 394 ? -2.760 29.359 64.852 1.00 48.01 419 GLY A CA 1
ATOM 3083 C C . GLY A 1 394 ? -1.770 29.689 63.752 1.00 47.83 419 GLY A C 1
ATOM 3084 O O . GLY A 1 394 ? -2.151 30.159 62.694 1.00 47.85 419 GLY A O 1
ATOM 3085 N N . ALA A 1 395 ? -0.487 29.469 64.017 1.00 44.88 420 ALA A N 1
ATOM 3086 C CA . ALA A 1 395 ? 0.574 29.783 63.079 1.00 41.16 420 ALA A CA 1
ATOM 3087 C C . ALA A 1 395 ? 1.514 28.613 63.078 1.00 44.16 420 ALA A C 1
ATOM 3088 O O . ALA A 1 395 ? 2.065 28.266 64.120 1.00 39.10 420 ALA A O 1
ATOM 3090 N N . VAL A 1 396 ? 1.668 27.949 61.936 1.00 41.76 421 VAL A N 1
ATOM 3091 C CA . VAL A 1 396 ? 2.475 26.748 61.890 1.00 41.39 421 VAL A CA 1
ATOM 3092 C C . VAL A 1 396 ? 3.392 26.689 60.653 1.00 36.30 421 VAL A C 1
ATOM 3093 O O . VAL A 1 396 ? 3.605 25.608 60.113 1.00 42.02 421 VAL A O 1
ATOM 3097 N N . PRO A 1 397 ? 3.972 27.823 60.250 1.00 34.86 422 PRO A N 1
ATOM 3098 C CA . PRO A 1 397 ? 4.839 27.900 59.060 1.00 33.88 422 PRO A CA 1
ATOM 3099 C C . PRO A 1 397 ? 6.018 26.987 59.185 1.00 32.98 422 PRO A C 1
ATOM 3100 O O . PRO A 1 397 ? 6.565 26.541 58.177 1.00 31.97 422 PRO A O 1
ATOM 3104 N N . PHE A 1 398 ? 6.425 26.681 60.441 1.00 31.28 423 PHE A N 1
ATOM 3105 C CA . PHE A 1 398 ? 7.553 25.790 60.664 1.00 30.32 423 PHE A CA 1
ATOM 3106 C C . PHE A 1 398 ? 7.090 24.430 61.184 1.00 29.75 423 PHE A C 1
ATOM 3107 O O . PHE A 1 398 ? 7.836 23.605 61.605 1.00 28.77 423 PHE A O 1
ATOM 3115 N N . GLY A 1 399 ? 5.805 24.183 61.231 1.00 29.09 424 GLY A N 1
ATOM 3116 C CA . GLY A 1 399 ? 5.404 22.905 61.669 1.00 28.99 424 GLY A CA 1
ATOM 3117 C C . GLY A 1 399 ? 5.089 23.046 63.158 1.00 36.06 424 GLY A C 1
ATOM 3118 O O . GLY A 1 399 ? 5.015 24.171 63.698 1.00 38.45 424 GLY A O 1
ATOM 3119 N N . ALA A 1 400 ? 5.002 21.904 63.789 1.00 33.90 425 ALA A N 1
ATOM 3120 C CA . ALA A 1 400 ? 4.754 21.816 65.213 1.00 36.48 425 ALA A CA 1
ATOM 3121 C C . ALA A 1 400 ? 4.912 20.387 65.658 1.00 41.94 425 ALA A C 1
ATOM 3122 O O . ALA A 1 400 ? 4.920 19.415 64.845 1.00 36.95 425 ALA A O 1
ATOM 3124 N N . GLY A 1 401 ? 5.067 20.224 66.966 1.00 39.85 426 GLY A N 1
ATOM 3125 C CA . GLY A 1 401 ? 5.200 18.896 67.470 1.00 37.66 426 GLY A CA 1
ATOM 3126 C C . GLY A 1 401 ? 6.482 18.185 67.162 1.00 34.70 426 GLY A C 1
ATOM 3127 O O . GLY A 1 401 ? 7.539 18.802 66.972 1.00 39.66 426 GLY A O 1
ATOM 3128 N N . ARG A 1 402 ? 6.378 16.869 67.083 1.00 38.11 427 ARG A N 1
ATOM 3129 C CA . ARG A 1 402 ? 7.528 16.010 66.973 1.00 37.44 427 ARG A CA 1
ATOM 3130 C C . ARG A 1 402 ? 8.375 16.303 65.756 1.00 42.12 427 ARG A C 1
ATOM 3131 O O . ARG A 1 402 ? 9.626 16.151 65.800 1.00 38.84 427 ARG A O 1
ATOM 3139 N N . HIS A 1 403 ? 7.741 16.776 64.676 1.00 38.87 428 HIS A N 1
ATOM 3140 C CA . HIS A 1 403 ? 8.534 17.049 63.453 1.00 35.74 428 HIS A CA 1
ATOM 3141 C C . HIS A 1 403 ? 8.756 18.508 63.113 1.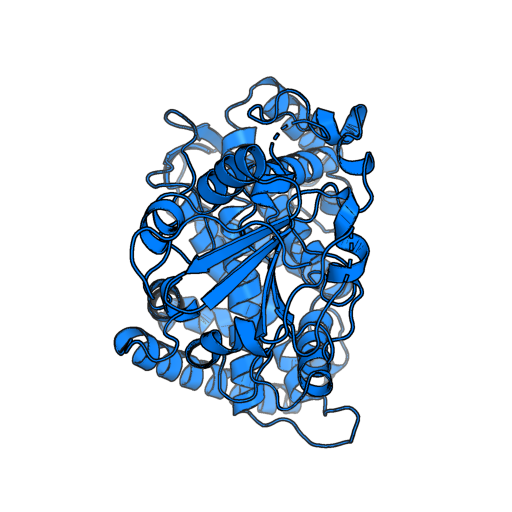00 36.58 428 HIS A C 1
ATOM 3142 O O . HIS A 1 403 ? 9.175 18.851 62.007 1.00 34.42 428 HIS A O 1
ATOM 3149 N N . LYS A 1 404 ? 8.577 19.373 64.096 1.00 34.96 429 LYS A N 1
ATOM 3150 C CA . LYS A 1 404 ? 8.773 20.788 63.909 1.00 34.77 429 LYS A CA 1
ATOM 3151 C C . LYS A 1 404 ? 10.152 21.084 63.290 1.00 30.36 429 LYS A C 1
ATOM 3152 O O . LYS A 1 404 ? 11.149 20.427 63.612 1.00 29.34 429 LYS A O 1
ATOM 3158 N N . CYS A 1 405 ? 10.230 22.139 62.460 1.00 29.21 430 CYS A N 1
ATOM 3159 C CA . CYS A 1 405 ? 11.448 22.445 61.728 1.00 25.05 430 CYS A CA 1
ATOM 3160 C C . CYS A 1 405 ? 12.617 22.627 62.656 1.00 30.87 430 CYS A C 1
ATOM 3161 O O . CYS A 1 405 ? 12.589 23.515 63.488 1.00 31.82 430 CYS A O 1
ATOM 3164 N N . ILE A 1 406 ? 13.679 21.909 62.397 1.00 28.34 431 ILE A N 1
ATOM 3165 C CA . ILE A 1 406 ? 14.907 22.034 63.195 1.00 32.07 431 ILE A CA 1
ATOM 3166 C C . ILE A 1 406 ? 15.774 23.175 62.740 1.00 31.44 431 ILE A C 1
ATOM 3167 O O . ILE A 1 406 ? 16.686 23.540 63.434 1.00 26.01 431 ILE A O 1
ATOM 3172 N N . GLY A 1 407 ? 15.433 23.768 61.588 1.00 28.24 432 GLY A N 1
ATOM 3173 C CA . GLY A 1 407 ? 16.133 24.859 60.984 1.00 29.93 432 GLY A CA 1
ATOM 3174 C C . GLY A 1 407 ? 15.622 26.239 61.356 1.00 27.53 432 GLY A C 1
ATOM 3175 O O . GLY A 1 407 ? 16.135 27.245 60.897 1.00 21.58 432 GLY A O 1
ATOM 3176 N N . GLU A 1 408 ? 14.608 26.325 62.178 1.00 27.59 433 GLU A N 1
ATOM 3177 C CA . GLU A 1 408 ? 13.965 27.592 62.389 1.00 32.09 433 GLU A CA 1
ATOM 3178 C C . GLU A 1 408 ? 14.894 28.696 62.824 1.00 31.29 433 GLU A C 1
ATOM 3179 O O . GLU A 1 408 ? 14.878 29.795 62.237 1.00 23.73 433 GLU A O 1
ATOM 3185 N N . ASN A 1 409 ? 15.699 28.459 63.871 1.00 27.72 434 ASN A N 1
ATOM 3186 C CA . ASN A 1 409 ? 16.630 29.503 64.269 1.00 27.30 434 ASN A CA 1
ATOM 3187 C C . ASN A 1 409 ? 17.684 29.859 63.207 1.00 23.74 434 ASN A C 1
ATOM 3188 O O . ASN A 1 409 ? 17.946 31.040 63.048 1.00 26.58 434 ASN A O 1
ATOM 3193 N N . PHE A 1 410 ? 18.195 28.886 62.470 1.00 22.47 435 PHE A N 1
ATOM 3194 C CA . PHE A 1 410 ? 19.147 29.182 61.398 1.00 22.78 435 PHE A CA 1
ATOM 3195 C C . PHE A 1 410 ? 18.440 30.042 60.281 1.00 20.01 435 PHE A C 1
ATOM 3196 O O . PHE A 1 410 ? 19.001 31.007 59.800 1.00 23.96 435 PHE A O 1
ATOM 3204 N N . ALA A 1 411 ? 17.158 29.744 59.981 1.00 24.88 436 ALA A N 1
ATOM 3205 C CA . ALA A 1 411 ? 16.422 30.455 58.904 1.00 24.60 436 ALA A CA 1
ATOM 3206 C C . ALA A 1 411 ? 16.221 31.913 59.377 1.00 27.03 436 ALA A C 1
ATOM 3207 O O . ALA A 1 411 ? 16.423 32.895 58.654 1.00 24.82 436 ALA A O 1
ATOM 3209 N N . LEU A 1 412 ? 15.768 32.057 60.643 1.00 26.99 437 LEU A N 1
ATOM 3210 C CA . LEU A 1 412 ? 15.668 33.392 61.221 1.00 27.20 437 LEU A CA 1
ATOM 3211 C C . LEU A 1 412 ? 16.935 34.203 61.101 1.00 25.54 437 LEU A C 1
ATOM 3212 O O . LEU A 1 412 ? 16.871 35.398 60.692 1.00 22.58 437 LEU A O 1
ATOM 3217 N N . LEU A 1 413 ? 18.068 33.609 61.472 1.00 25.32 438 LEU A N 1
ATOM 3218 C CA . LEU A 1 413 ? 19.384 34.185 61.433 1.00 25.51 438 LEU A CA 1
ATOM 3219 C C . LEU A 1 413 ? 19.767 34.564 59.999 1.00 25.87 438 LEU A C 1
ATOM 3220 O O . LEU A 1 413 ? 20.196 35.683 59.719 1.00 24.02 438 LEU A O 1
ATOM 3225 N N . GLN A 1 414 ? 19.587 33.626 59.097 1.00 22.67 439 GLN A N 1
ATOM 3226 C CA . GLN A 1 414 ? 19.973 33.879 57.712 1.00 22.09 439 GLN A CA 1
ATOM 3227 C C . GLN A 1 414 ? 19.145 34.994 57.046 1.00 20.97 439 GLN A C 1
ATOM 3228 O O . GLN A 1 414 ? 19.668 35.885 56.401 1.00 25.80 439 GLN A O 1
ATOM 3234 N N . VAL A 1 415 ? 17.856 34.981 57.215 1.00 23.65 440 VAL A N 1
ATOM 3235 C CA . VAL A 1 415 ? 16.950 35.923 56.567 1.00 26.67 440 VAL A CA 1
ATOM 3236 C C . VAL A 1 415 ? 17.116 37.298 57.229 1.00 29.23 440 VAL A C 1
ATOM 3237 O O . VAL A 1 415 ? 17.232 38.272 56.574 1.00 22.45 440 VAL A O 1
ATOM 3241 N N . LYS A 1 416 ? 17.104 37.347 58.568 1.00 23.96 441 LYS A N 1
ATOM 3242 C CA . LYS A 1 416 ? 17.268 38.636 59.251 1.00 23.41 441 LYS A CA 1
ATOM 3243 C C . LYS A 1 416 ? 18.601 39.207 58.908 1.00 20.98 441 LYS A C 1
ATOM 3244 O O . LYS A 1 416 ? 18.632 40.434 58.629 1.00 22.85 441 LYS A O 1
ATOM 3250 N N . SER A 1 417 ? 19.686 38.453 58.887 1.00 25.36 442 SER A N 1
ATOM 3251 C CA . SER A 1 417 ? 20.962 38.966 58.587 1.00 24.26 442 SER A CA 1
ATOM 3252 C C . SER A 1 417 ? 21.086 39.537 57.150 1.00 30.37 442 SER A C 1
ATOM 3253 O O . SER A 1 417 ? 21.660 40.644 56.930 1.00 27.24 442 SER A O 1
ATOM 3256 N N . ILE A 1 418 ? 20.595 38.757 56.208 1.00 25.23 443 ILE A N 1
ATOM 3257 C CA . ILE A 1 418 ? 20.638 39.187 54.809 1.00 23.96 443 ILE A CA 1
ATOM 3258 C C . ILE A 1 418 ? 19.903 40.459 54.641 1.00 20.40 443 ILE A C 1
ATOM 3259 O O . ILE A 1 418 ? 20.422 41.378 54.013 1.00 24.65 443 ILE A O 1
ATOM 3264 N N . ILE A 1 419 ? 18.660 40.566 55.142 1.00 22.59 444 ILE A N 1
ATOM 3265 C CA . ILE A 1 419 ? 17.846 41.742 54.929 1.00 26.53 444 ILE A CA 1
ATOM 3266 C C . ILE A 1 419 ? 18.465 42.971 55.673 1.00 28.67 444 ILE A C 1
ATOM 3267 O O . ILE A 1 419 ? 18.546 44.056 55.120 1.00 23.77 444 ILE A O 1
ATOM 3272 N N . SER A 1 420 ? 18.958 42.760 56.894 1.00 28.32 445 SER A N 1
ATOM 3273 C CA . SER A 1 420 ? 19.776 43.757 57.589 1.00 29.11 445 SER A CA 1
ATOM 3274 C C . SER A 1 420 ? 20.992 44.261 56.822 1.00 27.61 445 SER A C 1
ATOM 3275 O O . SER A 1 420 ? 21.129 45.487 56.679 1.00 28.93 445 SER A O 1
ATOM 3278 N N . ILE A 1 421 ? 21.824 43.395 56.241 1.00 25.94 446 ILE A N 1
ATOM 3279 C CA . ILE A 1 421 ? 22.980 43.822 55.592 1.00 27.49 446 ILE A CA 1
ATOM 3280 C C . ILE A 1 421 ? 22.584 44.602 54.290 1.00 26.87 446 ILE A C 1
ATOM 3281 O O . ILE A 1 421 ? 23.259 45.617 53.949 1.00 29.31 446 ILE A O 1
ATOM 3286 N N . LEU A 1 422 ? 21.600 44.061 53.584 1.00 27.51 447 LEU A N 1
ATOM 3287 C CA . LEU A 1 422 ? 21.162 44.715 52.296 1.00 28.69 447 LEU A CA 1
ATOM 3288 C C . LEU A 1 422 ? 20.682 46.122 52.605 1.00 28.91 447 LEU A C 1
ATOM 3289 O O . LEU A 1 422 ? 21.009 47.020 51.881 1.00 31.87 447 LEU A O 1
ATOM 3294 N N . LEU A 1 423 ? 19.840 46.293 53.624 1.00 32.34 448 LEU A N 1
ATOM 3295 C CA . LEU A 1 423 ? 19.405 47.617 54.048 1.00 34.18 448 LEU A CA 1
ATOM 3296 C C . LEU A 1 423 ? 20.546 48.536 54.399 1.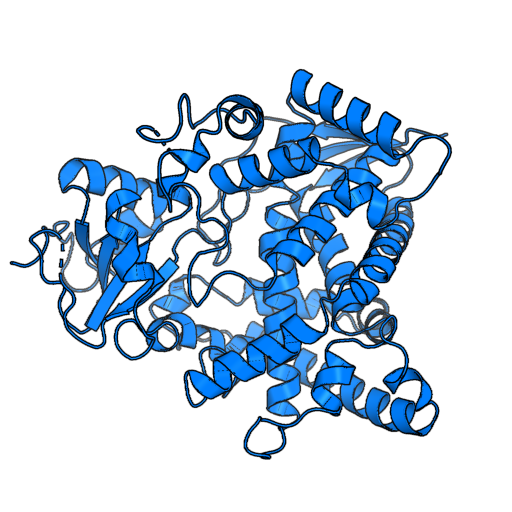00 34.46 448 LEU A C 1
ATOM 3297 O O . LEU A 1 423 ? 20.521 49.718 54.042 1.00 35.14 448 LEU A O 1
ATOM 3302 N N . ARG A 1 424 ? 21.568 48.013 55.057 1.00 30.93 449 ARG A N 1
ATOM 3303 C CA . ARG A 1 424 ? 22.699 48.812 55.424 1.00 33.92 449 ARG A CA 1
ATOM 3304 C C . ARG A 1 424 ? 23.371 49.342 54.157 1.00 35.40 449 ARG A C 1
ATOM 3305 O O . ARG A 1 424 ? 23.793 50.501 54.092 1.00 32.36 449 ARG A O 1
ATOM 3313 N N . TYR A 1 425 ? 23.435 48.496 53.133 1.00 31.43 450 TYR A N 1
ATOM 3314 C CA . TYR A 1 425 ? 24.174 48.894 51.902 1.00 31.41 450 TYR A CA 1
ATOM 3315 C C . TYR A 1 425 ? 23.301 49.821 51.010 1.00 31.59 450 TYR A C 1
ATOM 3316 O O . TYR A 1 425 ? 23.812 50.818 50.477 1.00 37.86 450 TYR A O 1
ATOM 3325 N N . PHE A 1 426 ? 22.000 49.514 50.910 1.00 34.13 451 PHE A N 1
ATOM 3326 C CA . PHE A 1 426 ? 21.125 50.050 49.854 1.00 33.42 451 PHE A CA 1
ATOM 3327 C C . PHE A 1 426 ? 19.850 50.656 50.330 1.00 31.06 451 PHE A C 1
ATOM 3328 O O . PHE A 1 426 ? 19.135 50.109 51.197 1.00 31.64 451 PHE A O 1
ATOM 3336 N N . ASP A 1 427 ? 19.483 51.777 49.693 1.00 32.06 452 ASP A N 1
ATOM 3337 C CA . ASP A 1 427 ? 18.112 52.096 49.579 1.00 29.36 452 ASP A CA 1
ATOM 3338 C C . ASP A 1 427 ? 17.509 51.242 48.446 1.00 31.05 452 ASP A C 1
ATOM 3339 O O . ASP A 1 427 ? 18.101 51.126 47.386 1.00 34.10 452 ASP A O 1
ATOM 3344 N N . MET A 1 428 ? 16.287 50.770 48.640 1.00 30.93 453 MET A N 1
ATOM 3345 C CA . MET A 1 428 ? 15.628 49.857 47.726 1.00 32.19 453 MET A CA 1
ATOM 3346 C C . MET A 1 428 ? 14.155 50.179 47.577 1.00 36.70 453 MET A C 1
ATOM 3347 O O . MET A 1 428 ? 13.453 50.369 48.585 1.00 33.57 453 MET A O 1
ATOM 3352 N N . GLU A 1 429 ? 13.645 50.186 46.335 1.00 35.84 454 GLU A N 1
ATOM 3353 C CA . GLU A 1 429 ? 12.179 50.232 46.138 1.00 36.91 454 GLU A C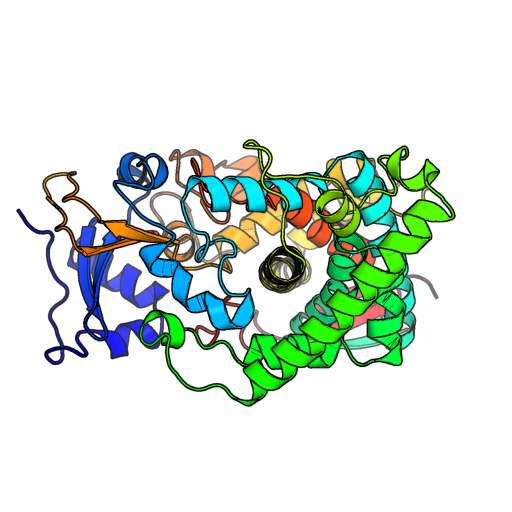A 1
ATOM 3354 C C . GLU A 1 429 ? 11.732 49.184 45.170 1.00 30.38 454 GLU A C 1
ATOM 3355 O O . GLU A 1 429 ? 12.419 48.915 44.221 1.00 30.58 454 GLU A O 1
ATOM 3361 N N . TYR A 1 430 ? 10.586 48.599 45.470 1.00 32.44 455 TYR A N 1
ATOM 3362 C CA . TYR A 1 430 ? 10.010 47.545 44.713 1.00 33.05 455 TYR A CA 1
ATOM 3363 C C . TYR A 1 430 ? 9.274 48.182 43.496 1.00 36.12 455 TYR A C 1
ATOM 3364 O O . TYR A 1 430 ? 8.743 49.273 43.630 1.00 35.41 455 TYR A O 1
ATOM 3373 N N . ILE A 1 431 ? 9.291 47.491 42.363 1.00 39.48 456 ILE A N 1
ATOM 3374 C CA . ILE A 1 431 ? 8.681 47.949 41.100 1.00 36.03 456 ILE A CA 1
ATOM 3375 C C . ILE A 1 431 ? 7.392 47.187 40.945 1.00 39.96 456 ILE A C 1
ATOM 3376 O O . ILE A 1 431 ? 7.396 45.964 40.760 1.00 40.64 456 ILE A O 1
ATOM 3381 N N . GLY A 1 432 ? 6.272 47.877 41.068 1.00 42.56 457 GLY A N 1
ATOM 3382 C CA . GLY A 1 432 ? 4.982 47.247 40.850 1.00 43.41 457 GLY A CA 1
ATOM 3383 C C . GLY A 1 432 ? 4.246 46.741 42.054 1.00 43.67 457 GLY A C 1
ATOM 3384 O O . GLY A 1 432 ? 4.613 47.015 43.192 1.00 45.93 457 GLY A O 1
ATOM 3385 N N . LYS A 1 433 ? 3.175 46.007 41.772 1.00 47.46 458 LYS A N 1
ATOM 3386 C CA . LYS A 1 433 ? 2.374 45.319 42.773 1.00 49.40 458 LYS A CA 1
ATOM 3387 C C . LYS A 1 433 ? 3.175 44.137 43.318 1.00 46.48 458 LYS A C 1
ATOM 3388 O O . LYS A 1 433 ? 3.891 43.476 42.577 1.00 42.37 458 LYS A O 1
ATOM 3394 N N . ILE A 1 434 ? 3.039 43.883 44.611 1.00 43.67 459 ILE A N 1
ATOM 3395 C CA . ILE A 1 434 ? 3.582 42.657 45.202 1.00 42.76 459 ILE A CA 1
ATOM 3396 C C . ILE A 1 434 ? 2.881 41.511 44.486 1.00 37.11 459 ILE A C 1
ATOM 3397 O O . ILE A 1 434 ? 1.639 41.449 44.470 1.00 31.73 459 ILE A O 1
ATOM 3402 N N . PRO A 1 435 ? 3.646 40.571 43.947 1.00 37.55 460 PRO A N 1
ATOM 3403 C CA . PRO A 1 435 ? 2.972 39.449 43.254 1.00 37.46 460 PRO A CA 1
ATOM 3404 C C . PRO A 1 435 ? 2.138 38.451 44.090 1.00 39.14 460 PRO A C 1
ATOM 3405 O O . PRO A 1 435 ? 2.157 38.426 45.354 1.00 32.56 460 PRO A O 1
ATOM 3409 N N . ASP A 1 436 ? 1.392 37.628 43.356 1.00 37.32 461 ASP A N 1
ATOM 3410 C CA . ASP A 1 436 ? 0.801 36.431 43.913 1.00 38.82 461 ASP A CA 1
ATOM 3411 C C . ASP A 1 436 ? 1.813 35.264 43.939 1.00 31.58 461 ASP A C 1
ATOM 3412 O O . ASP A 1 436 ? 2.832 35.244 43.192 1.00 30.93 461 ASP A O 1
ATOM 3417 N N . PRO A 1 437 ? 1.568 34.311 44.822 1.00 35.95 462 PRO A N 1
ATOM 3418 C CA . PRO A 1 437 ? 2.417 33.121 44.811 1.00 33.79 462 PRO A CA 1
ATOM 3419 C C . PRO A 1 437 ? 2.105 32.297 43.565 1.00 36.74 462 PRO A C 1
ATOM 3420 O O . PRO A 1 437 ? 0.956 32.305 43.089 1.00 34.00 462 PRO A O 1
ATOM 3424 N N . SER A 1 438 ? 3.117 31.603 43.071 1.00 34.22 463 SER A N 1
ATOM 3425 C CA . SER A 1 438 ? 2.991 30.601 42.011 1.00 33.46 463 SER A CA 1
ATOM 3426 C C . SER A 1 438 ? 3.069 29.187 42.573 1.00 37.24 463 SER A C 1
ATOM 3427 O O . SER A 1 438 ? 4.091 28.802 43.170 1.00 35.61 463 SER A O 1
ATOM 3430 N N . TYR A 1 439 ? 1.994 28.434 42.361 1.00 35.61 464 TYR A N 1
ATOM 3431 C CA . TYR A 1 439 ? 1.908 27.043 42.793 1.00 37.43 464 TYR A CA 1
ATOM 3432 C C . TYR A 1 439 ? 2.432 25.957 41.837 1.00 39.55 464 TYR A C 1
ATOM 3433 O O . TYR A 1 439 ? 2.104 24.796 41.988 1.00 43.56 464 TYR A O 1
ATOM 3442 N N . THR A 1 440 ? 3.334 26.343 40.957 1.00 39.65 465 THR A N 1
ATOM 3443 C CA . THR A 1 440 ? 3.995 25.487 39.992 1.00 45.19 465 THR A CA 1
ATOM 3444 C C . THR A 1 440 ? 5.187 24.752 40.542 1.00 44.04 465 THR A C 1
ATOM 3445 O O . THR A 1 440 ? 5.714 23.856 39.886 1.00 42.76 465 THR A O 1
ATOM 3449 N N . SER A 1 441 ? 5.653 25.138 41.725 1.00 39.83 466 SER A N 1
ATOM 3450 C CA . SER A 1 441 ? 6.872 24.564 42.250 1.00 36.36 466 SER A CA 1
ATOM 3451 C C . SER A 1 441 ? 6.611 23.868 43.600 1.00 34.51 466 SER A C 1
ATOM 3452 O O . SER A 1 441 ? 5.548 24.064 44.270 1.00 32.96 466 SER A O 1
ATOM 3455 N N . LEU A 1 442 ? 7.541 22.997 43.953 1.00 32.91 467 LEU A N 1
ATOM 3456 C CA . LEU A 1 442 ? 7.399 22.227 45.198 1.00 30.97 467 LEU A CA 1
ATOM 3457 C C . LEU A 1 442 ? 7.369 23.152 46.430 1.00 28.36 467 LEU A C 1
ATOM 3458 O O . LEU A 1 442 ? 6.428 23.157 47.219 1.00 32.05 467 LEU A O 1
ATOM 3463 N N . VAL A 1 443 ? 8.389 23.955 46.529 1.00 26.69 468 VAL A N 1
ATOM 3464 C CA . VAL A 1 443 ? 8.439 25.023 47.534 1.00 28.53 468 VAL A CA 1
ATOM 3465 C C . VAL A 1 443 ? 7.931 26.326 46.853 1.00 30.93 468 VAL A C 1
ATOM 3466 O O . VAL A 1 443 ? 8.483 26.795 45.864 1.00 31.16 468 VAL A O 1
ATOM 3470 N N . VAL A 1 444 ? 6.870 26.893 47.388 1.00 28.57 469 VAL A N 1
ATOM 3471 C CA . VAL A 1 444 ? 6.157 27.963 46.724 1.00 28.21 469 VAL A CA 1
ATOM 3472 C C . VAL A 1 444 ? 6.767 29.338 46.995 1.00 29.80 469 VAL A C 1
ATOM 3473 O O . VAL A 1 444 ? 7.023 29.686 48.158 1.00 29.46 469 VAL A O 1
ATOM 3477 N N . GLY A 1 445 ? 6.994 30.119 45.914 1.00 28.31 470 GLY A N 1
ATOM 3478 C CA . GLY A 1 445 ? 7.588 31.416 45.985 1.00 28.26 470 GLY A CA 1
ATOM 3479 C C . GLY A 1 445 ? 6.788 32.428 45.156 1.00 27.75 470 GLY A C 1
ATOM 3480 O O . GLY A 1 445 ? 5.713 32.112 44.648 1.00 28.45 470 GLY A O 1
ATOM 3481 N N . PRO A 1 446 ? 7.255 33.666 45.157 1.00 29.94 471 PRO A N 1
ATOM 3482 C CA . PRO A 1 446 ? 6.465 34.652 44.397 1.00 30.06 471 PRO A CA 1
ATOM 3483 C C . PRO A 1 446 ? 6.504 34.390 42.864 1.00 32.05 471 PRO A C 1
ATOM 3484 O O . PRO A 1 446 ? 7.552 34.003 42.337 1.00 31.64 471 PRO A O 1
ATOM 3488 N N . SER A 1 447 ? 5.402 34.717 42.166 1.00 35.96 472 SER A N 1
ATOM 3489 C CA . SER A 1 447 ? 5.439 34.773 40.669 1.00 32.62 472 SER A CA 1
ATOM 3490 C C . SER A 1 447 ? 6.407 35.777 40.133 1.00 33.79 472 SER A C 1
ATOM 3491 O O . SER A 1 447 ? 6.376 36.996 40.517 1.00 34.68 472 SER A O 1
ATOM 3494 N N . PRO A 1 448 ? 7.256 35.332 39.211 1.00 35.29 473 PRO A N 1
ATOM 3495 C CA . PRO A 1 448 ? 8.170 36.270 38.622 1.00 38.93 473 PRO A CA 1
ATOM 3496 C C . PRO A 1 448 ? 7.452 37.191 37.626 1.00 42.50 473 PRO A C 1
ATOM 3497 O O . PRO A 1 448 ? 6.328 36.891 37.222 1.00 44.77 473 PRO A O 1
ATOM 3501 N N . PRO A 1 449 ? 8.041 38.356 37.327 1.00 47.89 474 PRO A N 1
ATOM 3502 C CA . PRO A 1 449 ? 9.295 38.824 37.870 1.00 44.60 474 PRO A CA 1
ATOM 3503 C C . PRO A 1 449 ? 9.106 39.618 39.205 1.00 40.51 474 PRO A C 1
ATOM 3504 O O . PRO A 1 449 ? 7.980 40.111 39.565 1.00 37.87 474 PRO A O 1
ATOM 3508 N N . THR A 1 450 ? 10.191 39.693 39.963 1.00 39.09 475 THR A N 1
ATOM 3509 C CA . THR A 1 450 ? 10.204 40.427 41.262 1.00 36.28 475 THR A CA 1
ATOM 3510 C C . THR A 1 450 ? 11.333 41.397 41.190 1.00 39.01 475 THR A C 1
ATOM 3511 O O . THR A 1 450 ? 12.460 41.054 41.511 1.00 45.01 475 THR A O 1
ATOM 3515 N N . ARG A 1 451 ? 11.087 42.613 40.696 1.00 34.44 476 ARG A N 1
ATOM 3516 C CA . ARG A 1 451 ? 12.193 43.499 40.461 1.00 33.06 476 ARG A CA 1
ATOM 3517 C C . ARG A 1 451 ? 12.163 44.654 41.470 1.00 27.74 476 ARG A C 1
ATOM 3518 O O . ARG A 1 451 ? 11.087 45.070 41.866 1.00 30.28 476 ARG A O 1
ATOM 3526 N N . MET A 1 452 ? 13.320 45.141 41.831 1.00 28.83 477 MET A N 1
ATOM 3527 C CA . MET A 1 452 ? 13.452 46.340 42.646 1.00 27.01 477 MET A CA 1
ATOM 3528 C C . MET A 1 452 ? 14.626 47.129 42.178 1.00 29.42 477 MET A C 1
ATOM 3529 O O . MET A 1 452 ? 15.567 46.590 41.601 1.00 34.18 477 MET A O 1
ATOM 3534 N N . ARG A 1 453 ? 14.553 48.448 42.441 1.00 34.36 478 ARG A N 1
ATOM 3535 C CA . ARG A 1 453 ? 15.639 49.377 42.193 1.00 34.70 478 ARG A CA 1
ATOM 3536 C C . ARG A 1 453 ? 16.455 49.500 43.453 1.00 36.58 478 ARG A C 1
ATO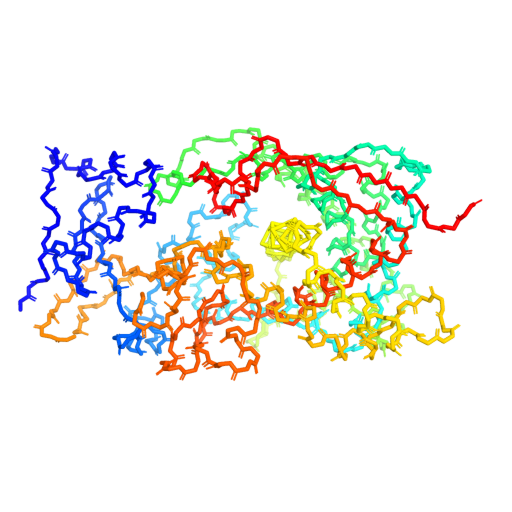M 3537 O O . ARG A 1 453 ? 15.908 49.564 44.497 1.00 34.56 478 ARG A O 1
ATOM 3545 N N . TYR A 1 454 ? 17.756 49.606 43.328 1.00 32.29 479 TYR A N 1
ATOM 3546 C CA . TYR A 1 454 ? 18.564 49.836 44.472 1.00 39.25 479 TYR A CA 1
ATOM 3547 C C . TYR A 1 454 ? 19.552 50.969 44.253 1.00 37.66 479 TYR A C 1
ATOM 3548 O O . TYR A 1 454 ? 20.034 51.211 43.116 1.00 40.16 479 TYR A O 1
ATOM 3557 N N . LYS A 1 455 ? 19.935 51.621 45.352 1.00 34.88 480 LYS A N 1
ATOM 3558 C CA . LYS A 1 455 ? 21.083 52.494 45.272 1.00 34.51 480 LYS A CA 1
ATOM 3559 C C . LYS A 1 455 ? 21.937 52.506 46.527 1.00 30.90 480 LYS A C 1
ATOM 3560 O O . LYS A 1 455 ? 21.417 52.537 47.579 1.00 31.49 480 LYS A O 1
ATOM 3566 N N . LEU A 1 456 ? 23.238 52.546 46.386 1.00 29.05 481 LEU A N 1
ATOM 3567 C CA . LEU A 1 456 ? 24.145 52.507 47.477 1.00 35.70 481 LEU A CA 1
ATOM 3568 C C . LEU A 1 456 ? 23.955 53.714 48.397 1.00 43.32 481 LEU A C 1
ATOM 3569 O O . LEU A 1 456 ? 23.757 54.841 47.917 1.00 34.97 481 LEU A O 1
ATOM 3574 N N . ARG A 1 457 ? 24.002 53.486 49.707 1.00 42.92 482 ARG A N 1
ATOM 3575 C CA . ARG A 1 457 ? 23.857 54.576 50.683 1.00 46.69 482 ARG A CA 1
ATOM 3576 C C . ARG A 1 457 ? 25.152 55.322 51.043 1.00 50.45 482 ARG A C 1
ATOM 3577 O O . ARG A 1 457 ? 25.084 56.452 51.548 1.00 70.00 482 ARG A O 1
ATOM 3585 N N . LYS A 1 458 ? 26.312 54.739 50.760 1.00 52.50 483 LYS A N 1
ATOM 3586 C CA . LYS A 1 458 ? 27.591 55.376 51.053 1.00 53.29 483 LYS A CA 1
ATOM 3587 C C . LYS A 1 458 ? 28.438 55.457 49.786 1.00 63.73 483 LYS A C 1
ATOM 3588 O O . LYS A 1 458 ? 28.943 54.432 49.321 1.00 71.22 483 LYS A O 1
ATOM 3590 N N . GLN A 1 459 ? 28.561 56.677 49.235 1.00 70.21 484 GLN A N 1
ATOM 3591 C CA . GLN A 1 459 ? 29.364 57.000 48.029 1.00 67.74 484 GLN A CA 1
ATOM 3592 C C . GLN A 1 459 ? 30.534 56.067 47.747 1.00 62.30 484 GLN A C 1
ATOM 3593 O O . GLN A 1 459 ? 31.548 56.484 47.178 1.00 74.84 484 GLN A O 1
#

CATH classification: 1.10.630.10

Solvent-accessible surface area: 19907 Å² total

Sequence (448 aa):
KLPPRVPNLIPYVGSFVSFAKNPVQFIIDNSKKYGDVFTATILGKEMTFLNHPKILDTFFKATDNELSLRDVYRFMRPVFGTGVVYDADSTERMMEQVKFVSSGLTTARFRVFVDIFEDEIAHKVKELGPEGTVDVAELMADLIIFTASRCLLGDEVRQYLSEKNLGKLYHDIDDGISPLSFFYPSLPAPKRDKARKAVGEIFQELLDKRREEHKKHPERLLDESKMDVVDHLLTQKYKDGQELTDVHRIGILIAGLFAGQHTSSITSSSWTLMNVISSNKKVLEKVRKEQEEIMGSDKVLDYDKVMKMDYLEACMKEALRMYPPLIMIMRMARKPREEQYIIPKGNILVVSPSVAGRTDTYTNPDVFDPERLTERKEHEKFKYGAVPFGAGRHKCIGENFALLQVKSIISILLRYFDMEYIGKIPDPSYTSLVVGPSPPTRMRYKLRKQ

B-factor: mean 40.45, std 11.57, range [16.87, 88.8]

InterPro domains:
  IPR001128 Cytochrome P450 [PF00067] (13-448)
  IPR001128 Cytochrome P450 [PR00385] (268-285)
  IPR001128 Cytochrome P450 [PR00385] (321-332)
  IPR001128 Cytochrome P450 [PR00385] (396-405)
  IPR001128 Cytochrome P450 [PR00385] (405-416)
  IPR002403 Cytochrome P450, E-class, group IV [PR00465] (12-29)
  IPR002403 Cytochrome P450, E-class, group IV [PR00465] (34-57)
  IPR002403 Cytochrome P450, E-class, group IV [PR00465] (259-285)
  IPR002403 Cytochrome P450, E-class, group IV [PR00465] (316-332)
  IPR002403 Cytochrome P450, E-class, group IV [PR00465] (349-363)
  IPR002403 Cytochrome P450, E-class, group IV [PR00465] (365-383)
  IPR002403 Cytochrome P450, E-class, group IV [PR00465] (389-405)
  IPR002403 Cytochrome P450, E-class, group IV [PR00465] (405-423)
  IPR017972 Cytochrome P450, conserved site [PS00086] (398-407)
  IPR036396 Cytochrome P450 superfamily [G3DSA:1.10.630.10] (1-466)
  IPR036396 Cytochrome P450 superfamily [SSF48264] (10-457)
  IPR050529 Lanosterol 14-alpha demethylase-like [PTHR24304] (7-458)

Organism: Naegleria fowleri (NCBI:txid5763)

Secondary structure (DSSP, 8-state):
-PPPBPPPSBTTTBTHHHHHH-HHHHHHHHHHHH-SEEEEEETTEEEEEE--GGG-HHHHH--TTTEESHHHHGGGHHHH-TTSGGGSSSHHHHHHHHHHHHTT--HHHHHHHHHHHHHHHHHHHHHH-SEEEEEHHHHHHHHHHHHHHHHHH-GGGHHHHHHS-HHHHHHHHHHT--GGGGT-TT---HHHHHHHHHHHHHHHHHHHHHHHHHHH-GGGGG-TTT--HHHHHHH---TTSPPPPHHHHHHHHHHHHHHHHHHHHHHHHHHHHHHHT-HHHHHHHHHHHHHHHTT-SS--HHHHHT-HHHHHHHHHHHHHS-S---EEEEESS-B-----BPTTPEEEE-HHHHT---S-SSTTS--THHHHTS-GGGGSTTS--TT--GGG--TTHHHHHHHHHHHHHHHHHHEEEEE-SSPPPEETTSSS-EEPSP-EEEEEES--